Protein AF-A0A6P0YGT6-F1 (afdb_monomer_lite)

Foldseek 3Di:
DDFQFAEFEDEDPVLADPCVLVLCVVLPHQEYAYEQAEPPDPQRGPCVCQALVNQVSQVVSNHAYEYEYEDLLDDPCLVSRLVRVLVSVVSPHLAYEYEYEDNQLPLVSLVSVLVSLVSNQVSGDALGYEYEYAQACVVRVSRPQQSRLVRGQEYEYALQLLQVDVDPVCSVVSNVNRVVRNVVVVRDHYYAYEYEFAQPRPRGDAQVRVQVVLQQGGSHYYHHPAGVPGGGCRSVHRRNDDPPPPPPPQDDPFDAKAKEWEFAQAAFQDFGWIKMWIATPVRHTDAMFIKGFFDHLQRAPVNCQPWFGHAPDQDPDKKWFLDWDADDDPQDGWIKIAIPPQWDDDPDPVTDIYGPAIETACCDPGHTGRHIHGNRPSSVSVVNVVSNSCVVVVNGIHHYGYYYNHPDPFAFAAKEWEWAADQFQDFTWTKIFTAGPVRHTRAIFTKGFFFRRARHPVRCQPFQGHAPDFPVFFDDDFKKWFLDWDADPDPQQGGTWIFIDDAWTAGPVGHTDGGETEGARPCCVPTGHTSHHIHGDDPSSRVVVNVSSVRNVVVVHRIHTYGYHYHYPPDPDDDPPVVVVVVVVVVVPD

pLDDT: mean 84.63, std 15.56, range [27.95, 98.69]

Radius of gyration: 30.56 Å; chains: 1; bounding box: 73×54×84 Å

Secondary structure (DSSP, 8-state):
------EEEES-GGGS-TTHHHHHHHTT--EEEEEEEETTSSSSB-TTT--HHHHHHHHTTT-EEEEEEE----STTHHHHHHHHHHHHTTT-SEEEEE--GGGGSGGGHHHHHHHHHHHGGGS-TT-EEEEEES-GGG-TTS-HHHHHHH-SEEEEEE-HHHH-S-GGGHHHHHHHHHHHHHHTT--S-B--EEE--TTSSSPPPHHHHHHHHHHSTT-EEE-PPPTT---SGGGS--------------------EEEEEEE----SSPP-EEEEEE-TT--EEEEEEEE-S-TT--SSTTTT-TTTSPPP--TT-EEES--EEEEETTEEEEEEEEESSEE--SSTTSPPEE--EEEE-SSSSS-TTSEEES-HHHHHHHHHHHHHHHHTT--EEEEEEEEEPPP-----EEEEEEEE---SSPP-EEEEEE-TTS-EEEEEEEE-S-TT--SGGGTTSTTTSPPPPGGGBSS---EEEEEEEEE-STTS-EEEEEEESSSEEBTTS-EE---EEEE-TTTTTS-S-SSSEEESSHHHHHHHHHHHHHHHHTT-SEEEEEEEEEETT--SSSHHHHHHHHHHHTT--

Sequence (590 aa):
MVQHPNGAWIWVLSKQNSDYLDQLKQVNCQRVYLKVFDGRSRSMFWKDQCTPEIINQFNTQGIEVYGWGYHYGTSEDIKEQIDAVRQAMDCGLNGYVLDLEKEVEDVRTHYDVKVLLQALRPYIEEETLGYTSFGDPRYHPNVPWGLLDDLCDFAMPQMYFEKWTSNPDNYEDRVNGAFKAHEELGLKKPIFPIWGSESDTKNPATATVLQDYLNRYPGSSIWRLPNAGERGEAWNLNYGGQPKVVPVEPFPEQKAAKALFKMDLKYSSGLLYGNIFLFDGEGKQIFDAVATTGRPSYQTSSHIWQRAKGPIPDVEGLTIGTEDAIIETNDIQDWSFPIRPNILENPNPTGLDRGGFRIYNDAGNPGTSGGIGIINANTFNRFRALLLALKQQGIEQIPLEIQYTKPKESLPASAIFKLSRAQTWNLIQGSLSVLDNNGETIFEAIATSGQPGYQSADYHWRRAKGCIPSEDMISNGPIRISTHGYYTSTIGIEGMFFHILPDPFYGKNGGIRSEFGVHLDANFSYSPGSAGCIVLRYENDFDIFIDLMAKAKQAGRKEIPLAIVYSDSGSRGYADEWWEKLFEERRLVI

Structure (mmCIF, N/CA/C/O backbone):
data_AF-A0A6P0YGT6-F1
#
_entry.id   AF-A0A6P0YGT6-F1
#
loop_
_atom_site.group_PDB
_atom_site.id
_atom_site.type_symbol
_atom_site.label_atom_id
_atom_site.label_alt_id
_atom_site.label_comp_id
_atom_site.label_asym_id
_atom_site.label_entity_id
_atom_site.label_seq_id
_atom_site.pdbx_PDB_ins_code
_atom_site.Cartn_x
_atom_site.Cartn_y
_atom_site.Cartn_z
_atom_site.occupancy
_atom_site.B_iso_or_equiv
_atom_site.auth_seq_id
_atom_site.auth_comp_id
_atom_site.auth_asym_id
_atom_site.auth_atom_id
_atom_site.pdbx_PDB_model_num
ATOM 1 N N . MET A 1 1 ? -18.832 -12.910 17.369 1.00 43.41 1 MET A N 1
ATOM 2 C CA . MET A 1 1 ? -17.597 -12.320 16.828 1.00 43.41 1 MET A CA 1
ATOM 3 C C . MET A 1 1 ? -16.979 -11.533 17.955 1.00 43.41 1 MET A C 1
ATOM 5 O O . MET A 1 1 ? -17.639 -10.610 18.433 1.00 43.41 1 MET A O 1
ATOM 9 N N . VAL A 1 2 ? -15.805 -11.952 18.428 1.00 58.09 2 VAL A N 1
ATOM 10 C CA . VAL A 1 2 ? -15.024 -11.164 19.381 1.00 58.09 2 VAL A CA 1
ATOM 11 C C . VAL A 1 2 ? -14.727 -9.800 18.758 1.00 58.09 2 VAL A C 1
ATOM 13 O O . VAL A 1 2 ? -14.457 -9.667 17.565 1.00 58.09 2 VAL A O 1
ATOM 16 N N . GLN A 1 3 ? -14.890 -8.757 19.560 1.00 72.12 3 GLN A N 1
ATOM 17 C CA . GLN A 1 3 ? -14.604 -7.391 19.161 1.00 72.12 3 GLN A CA 1
ATOM 18 C C . GLN A 1 3 ? -13.118 -7.132 19.416 1.00 72.12 3 GLN A C 1
ATOM 20 O O . GLN A 1 3 ? -12.608 -7.451 20.487 1.00 72.12 3 GLN A O 1
ATOM 25 N N . HIS A 1 4 ? -12.421 -6.555 18.441 1.00 83.00 4 HIS A N 1
ATOM 26 C CA . HIS A 1 4 ? -11.024 -6.149 18.588 1.00 83.00 4 HIS A CA 1
ATOM 27 C C . HIS A 1 4 ? -10.987 -4.619 18.660 1.00 83.00 4 HIS A C 1
ATOM 29 O O . HIS A 1 4 ? -10.879 -3.968 17.621 1.00 83.00 4 HIS A O 1
ATOM 35 N N . PRO A 1 5 ? -11.185 -4.011 19.845 1.00 91.62 5 PRO A N 1
ATOM 36 C CA . PRO A 1 5 ? -11.028 -2.574 19.990 1.00 91.62 5 PRO A CA 1
ATOM 37 C C . PRO A 1 5 ? -9.566 -2.170 19.792 1.00 91.62 5 PRO A C 1
ATOM 39 O O . PRO A 1 5 ? -8.643 -2.956 20.026 1.00 91.62 5 PRO A O 1
ATOM 42 N N . ASN A 1 6 ? -9.357 -0.911 19.414 1.00 94.75 6 ASN A N 1
ATOM 43 C CA . ASN A 1 6 ? -8.019 -0.341 19.388 1.00 94.75 6 ASN A CA 1
ATOM 44 C C . ASN A 1 6 ? -7.421 -0.325 20.801 1.00 94.75 6 ASN A C 1
ATOM 46 O O . ASN A 1 6 ? -8.135 -0.100 21.784 1.00 94.75 6 ASN A O 1
ATOM 50 N N . GLY A 1 7 ? -6.107 -0.526 20.900 1.00 96.69 7 GLY A N 1
ATOM 51 C CA . GLY A 1 7 ? -5.450 -0.640 22.200 1.00 96.69 7 GLY A CA 1
ATOM 52 C C . GLY A 1 7 ? -4.096 0.042 22.315 1.00 96.69 7 GLY A C 1
ATOM 53 O O . GLY A 1 7 ? -3.523 0.524 21.340 1.00 96.69 7 GLY A O 1
ATOM 54 N N . ALA A 1 8 ? -3.564 0.068 23.532 1.00 97.62 8 ALA A N 1
ATOM 55 C CA . ALA A 1 8 ? -2.266 0.665 23.832 1.00 97.62 8 ALA A CA 1
ATOM 56 C C . ALA A 1 8 ? -1.381 -0.291 24.634 1.00 97.62 8 ALA A C 1
ATOM 58 O O . ALA A 1 8 ? -1.856 -1.017 25.508 1.00 97.62 8 ALA A O 1
ATOM 59 N N . TRP A 1 9 ? -0.080 -0.284 24.353 1.00 98.19 9 TRP A N 1
ATOM 60 C CA . TRP A 1 9 ? 0.870 -1.169 25.024 1.00 98.19 9 TRP A CA 1
ATOM 61 C C . TRP A 1 9 ? 1.449 -0.528 26.285 1.00 98.19 9 TRP A C 1
ATOM 63 O O . TRP A 1 9 ? 1.772 0.659 26.308 1.00 98.19 9 TRP A O 1
ATOM 73 N N . ILE A 1 10 ? 1.619 -1.327 27.335 1.00 97.38 10 ILE A N 1
ATOM 74 C CA . ILE A 1 10 ? 2.216 -0.939 28.613 1.00 97.38 10 ILE A CA 1
ATOM 75 C C . ILE A 1 10 ? 3.404 -1.858 28.871 1.00 97.38 10 ILE A C 1
ATOM 77 O O . ILE A 1 10 ? 3.243 -3.058 29.091 1.00 97.38 10 ILE A O 1
ATOM 81 N N . TRP A 1 11 ? 4.610 -1.288 28.873 1.00 95.62 11 TRP A N 1
ATOM 82 C CA . TRP A 1 11 ? 5.819 -2.035 29.221 1.00 95.62 11 TRP A CA 1
ATOM 83 C C . TRP A 1 11 ? 5.968 -2.156 30.741 1.00 95.62 11 TRP A C 1
ATOM 85 O O . TRP A 1 11 ? 6.064 -3.262 31.270 1.00 95.62 11 TRP A O 1
ATOM 95 N N . VAL A 1 12 ? 5.963 -1.031 31.460 1.00 95.19 12 VAL A N 1
ATOM 96 C CA . VAL A 1 12 ? 6.120 -1.010 32.920 1.00 95.19 12 VAL A CA 1
ATOM 97 C C . VAL A 1 12 ? 5.007 -0.172 33.540 1.00 95.19 12 VAL A C 1
ATOM 99 O O . VAL A 1 12 ? 5.012 1.055 33.435 1.00 95.19 12 VAL A O 1
ATOM 102 N N . LEU A 1 13 ? 4.052 -0.826 34.199 1.00 96.06 13 LEU A N 1
ATOM 103 C CA . LEU A 1 13 ? 2.868 -0.184 34.773 1.00 96.06 13 LEU A CA 1
ATOM 104 C C . LEU A 1 13 ? 3.237 0.824 35.868 1.00 96.06 13 LEU A C 1
ATOM 106 O O . LEU A 1 13 ? 2.709 1.929 35.900 1.00 96.06 13 LEU A O 1
ATOM 110 N N . SER A 1 14 ? 4.216 0.494 36.716 1.00 95.25 14 SER A N 1
ATOM 111 C CA . SER A 1 14 ? 4.681 1.371 37.804 1.00 95.25 14 SER A CA 1
ATOM 112 C C . SER A 1 14 ? 5.390 2.648 37.334 1.00 95.25 14 SER A C 1
ATOM 114 O O . SER A 1 14 ? 5.714 3.508 38.152 1.00 95.25 14 SER A O 1
ATOM 116 N N . LYS A 1 15 ? 5.653 2.782 36.028 1.00 95.12 15 LYS A N 1
ATOM 117 C CA . LYS A 1 15 ? 6.201 3.997 35.410 1.00 95.12 15 LYS A CA 1
ATOM 118 C C . LYS A 1 15 ? 5.122 4.941 34.878 1.00 95.12 15 LYS A C 1
ATOM 120 O O . LYS A 1 15 ? 5.464 6.029 34.417 1.00 95.12 15 LYS A O 1
ATOM 125 N N . GLN A 1 16 ? 3.855 4.539 34.926 1.00 94.44 16 GLN A N 1
ATOM 126 C CA . GLN A 1 16 ? 2.726 5.391 34.572 1.00 94.44 16 GLN A CA 1
ATOM 127 C C . GLN A 1 16 ? 2.373 6.331 35.733 1.00 94.44 16 GLN A C 1
ATOM 129 O O . GLN A 1 16 ? 2.686 6.053 36.893 1.00 94.44 16 GLN A O 1
ATOM 134 N N . ASN A 1 17 ? 1.722 7.454 35.424 1.00 90.31 17 ASN A N 1
ATOM 135 C CA . ASN A 1 17 ? 1.170 8.334 36.456 1.00 90.31 17 ASN A CA 1
ATOM 136 C C . ASN A 1 17 ? 0.071 7.601 37.234 1.00 90.31 17 ASN A C 1
ATOM 138 O O . ASN A 1 17 ? -0.601 6.741 36.678 1.00 90.31 17 ASN A O 1
ATOM 142 N N . SER A 1 18 ? -0.146 7.939 38.507 1.00 90.56 18 SER A N 1
ATOM 143 C CA . SER A 1 18 ? -1.109 7.229 39.368 1.00 90.56 18 SER A CA 1
ATOM 144 C C . SER A 1 18 ? -2.562 7.265 38.871 1.00 90.56 18 SER A C 1
ATOM 146 O O . SER A 1 18 ? -3.367 6.449 39.304 1.00 90.56 18 SER A O 1
ATOM 148 N N . ASP A 1 19 ? -2.895 8.202 37.986 1.00 92.00 19 ASP A N 1
ATOM 149 C CA . ASP A 1 19 ? -4.205 8.402 37.360 1.00 92.00 19 ASP A CA 1
ATOM 150 C C . ASP A 1 19 ? -4.339 7.710 35.985 1.00 92.00 19 ASP A C 1
ATOM 152 O O . ASP A 1 19 ? -5.270 8.000 35.238 1.00 92.00 19 ASP A O 1
ATOM 156 N N . TYR A 1 20 ? -3.443 6.775 35.633 1.00 94.38 20 TYR A N 1
ATOM 157 C CA . TYR A 1 20 ? -3.429 6.111 34.319 1.00 94.38 20 TYR A CA 1
ATOM 158 C C . TYR A 1 20 ? -4.773 5.474 33.917 1.00 94.38 20 TYR A C 1
ATOM 160 O O . TYR A 1 20 ? -5.123 5.499 32.740 1.00 94.38 20 TYR A O 1
ATOM 168 N N . LEU A 1 21 ? -5.547 4.924 34.864 1.00 95.56 21 LEU A N 1
ATOM 169 C CA . LEU A 1 21 ? -6.874 4.354 34.580 1.00 95.56 21 LEU A CA 1
ATOM 170 C C . LEU A 1 21 ? -7.869 5.427 34.123 1.00 95.56 21 LEU A C 1
ATOM 172 O O . LEU A 1 21 ? -8.610 5.216 33.161 1.00 95.56 21 LEU A O 1
ATOM 176 N N . ASP A 1 22 ? -7.857 6.588 34.780 1.00 93.38 22 ASP A N 1
ATOM 177 C CA . ASP A 1 22 ? -8.708 7.718 34.411 1.00 93.38 22 ASP A CA 1
ATOM 178 C C . ASP A 1 22 ? -8.282 8.285 33.053 1.00 93.38 22 ASP A C 1
ATOM 180 O O . ASP A 1 22 ? -9.134 8.585 32.215 1.00 93.38 22 ASP A O 1
ATOM 184 N N . GLN A 1 23 ? -6.974 8.363 32.792 1.00 94.69 23 GLN A N 1
ATOM 185 C CA . GLN A 1 23 ? -6.446 8.793 31.496 1.00 94.69 23 GLN A CA 1
ATOM 186 C C . GLN A 1 23 ? -6.847 7.832 30.373 1.00 94.69 23 GLN A C 1
ATOM 188 O O . GLN A 1 23 ? -7.320 8.282 29.332 1.00 94.69 23 GLN A O 1
ATOM 193 N N . LEU A 1 24 ? -6.748 6.514 30.587 1.00 96.12 24 LEU A N 1
ATOM 194 C CA . LEU A 1 24 ? -7.173 5.503 29.610 1.00 96.12 24 LEU A CA 1
ATOM 195 C C . LEU A 1 24 ? -8.658 5.631 29.262 1.00 96.12 24 LEU A C 1
ATOM 197 O O . LEU A 1 24 ? -9.031 5.533 28.092 1.00 96.12 24 LEU A O 1
ATOM 201 N N . LYS A 1 25 ? -9.501 5.922 30.257 1.00 93.62 25 LYS A N 1
ATOM 202 C CA . LYS A 1 25 ? -10.914 6.232 30.030 1.00 93.62 25 LYS A CA 1
ATOM 203 C C . LYS A 1 25 ? -11.119 7.512 29.229 1.00 93.62 25 LYS A C 1
ATOM 205 O O . LYS A 1 25 ? -11.951 7.520 28.327 1.00 93.62 25 LYS A O 1
ATOM 210 N N . GLN A 1 26 ? -10.376 8.577 29.529 1.00 91.94 26 GLN A N 1
ATOM 211 C CA . GLN A 1 26 ? -10.475 9.850 28.802 1.00 91.94 26 GLN A CA 1
ATOM 212 C C . GLN A 1 26 ? -10.139 9.694 27.315 1.00 91.94 26 GLN A C 1
ATOM 214 O O . GLN A 1 26 ? -10.794 10.306 26.472 1.00 91.94 26 GLN A O 1
ATOM 219 N N . VAL A 1 27 ? -9.179 8.826 26.987 1.00 93.25 27 VAL A N 1
ATOM 220 C CA . VAL A 1 27 ? -8.822 8.495 25.599 1.00 93.25 27 VAL A CA 1
ATOM 221 C C . VAL A 1 27 ? -9.678 7.370 25.000 1.00 93.25 27 VAL A C 1
ATOM 223 O O . VAL A 1 27 ? -9.417 6.927 23.885 1.00 93.25 27 VAL A O 1
ATOM 226 N N . ASN A 1 28 ? -10.718 6.906 25.703 1.00 93.69 28 ASN A N 1
ATOM 227 C CA . ASN A 1 28 ? -11.609 5.809 25.302 1.00 93.69 28 ASN A CA 1
ATOM 228 C C . ASN A 1 28 ? -10.876 4.501 24.945 1.00 93.69 28 ASN A C 1
ATOM 230 O O . ASN A 1 28 ? -11.292 3.777 24.040 1.00 93.69 28 ASN A O 1
ATOM 234 N N . CYS A 1 29 ? -9.771 4.199 25.627 1.00 95.12 29 CYS A N 1
ATOM 235 C CA . CYS A 1 29 ? -9.048 2.946 25.442 1.00 95.12 29 CYS A CA 1
ATOM 236 C C . CYS A 1 29 ? -9.830 1.792 26.069 1.00 95.12 29 CYS A C 1
ATOM 238 O O . CYS A 1 29 ? -10.130 1.824 27.258 1.00 95.12 29 CYS A O 1
ATOM 240 N N . GLN A 1 30 ? -10.168 0.786 25.259 1.00 93.94 30 GLN A N 1
ATOM 241 C CA . GLN A 1 30 ? -10.924 -0.398 25.686 1.00 93.94 30 GLN A CA 1
ATOM 242 C C . GLN A 1 30 ? -10.041 -1.643 25.811 1.00 93.94 30 GLN A C 1
ATOM 244 O O . GLN A 1 30 ? -10.511 -2.659 26.309 1.00 93.94 30 GLN A O 1
ATOM 249 N N . ARG A 1 31 ? -8.771 -1.578 25.385 1.00 97.12 31 ARG A N 1
ATOM 250 C CA . ARG A 1 31 ? -7.816 -2.679 25.525 1.00 97.12 31 ARG A CA 1
ATOM 251 C C . ARG A 1 31 ? -6.405 -2.175 25.783 1.00 97.12 31 ARG A C 1
ATOM 253 O O . ARG A 1 31 ? -5.894 -1.320 25.065 1.00 97.12 31 ARG A O 1
ATOM 260 N N . VAL A 1 32 ? -5.741 -2.763 26.767 1.00 98.44 32 VAL A N 1
ATOM 261 C CA . VAL A 1 32 ? -4.307 -2.581 26.991 1.00 98.44 32 VAL A CA 1
ATOM 262 C C . VAL A 1 32 ? -3.559 -3.889 26.783 1.00 98.44 32 VAL A C 1
ATOM 264 O O . VAL A 1 32 ? -4.057 -4.967 27.104 1.00 98.44 32 VAL A O 1
ATOM 267 N N . TYR A 1 33 ? -2.338 -3.774 26.271 1.00 98.69 33 TYR A N 1
ATOM 268 C CA . TYR A 1 33 ? -1.393 -4.878 26.162 1.00 98.69 33 TYR A CA 1
ATOM 269 C C . TYR A 1 33 ? -0.333 -4.697 27.248 1.00 98.69 33 TYR A C 1
ATOM 271 O O . TYR A 1 33 ? 0.599 -3.904 27.102 1.00 98.69 33 TYR A O 1
ATOM 279 N N . LEU A 1 34 ? -0.488 -5.392 28.371 1.00 98.69 34 LEU A N 1
ATOM 280 C CA . LEU A 1 34 ? 0.376 -5.263 29.542 1.00 98.69 34 LEU A CA 1
ATOM 281 C C . LEU A 1 34 ? 1.513 -6.284 29.497 1.00 98.69 34 LEU A C 1
ATOM 283 O O . LEU A 1 34 ? 1.260 -7.476 29.330 1.00 98.69 34 LEU A O 1
ATOM 287 N N . LYS A 1 35 ? 2.765 -5.850 29.686 1.00 98.31 35 LYS A N 1
ATOM 288 C CA . LYS A 1 35 ? 3.881 -6.800 29.754 1.00 98.31 35 LYS A CA 1
ATOM 289 C C . LYS A 1 35 ? 3.701 -7.642 31.010 1.00 98.31 35 LYS A C 1
ATOM 291 O O . LYS A 1 35 ? 3.608 -7.107 32.106 1.00 98.31 35 LYS A O 1
ATOM 296 N N . VAL A 1 36 ? 3.657 -8.955 30.888 1.00 98.19 36 VAL A N 1
ATOM 297 C CA . VAL A 1 36 ? 3.516 -9.860 32.045 1.00 98.19 36 VAL A CA 1
ATOM 298 C C . VAL A 1 36 ? 4.621 -10.901 32.088 1.00 98.19 36 VAL A C 1
ATOM 300 O O . VAL A 1 36 ? 4.761 -11.610 33.084 1.00 98.19 36 VAL A O 1
ATOM 303 N N . PHE A 1 37 ? 5.402 -10.987 31.012 1.00 97.12 37 PHE A N 1
ATOM 304 C CA . PHE A 1 37 ? 6.387 -12.028 30.815 1.00 97.12 37 PHE A CA 1
ATOM 305 C C . PHE A 1 37 ? 7.652 -11.509 30.119 1.00 97.12 37 PHE A C 1
ATOM 307 O O . PHE A 1 37 ? 7.595 -10.646 29.239 1.00 97.12 37 PHE A O 1
ATOM 314 N N . ASP A 1 38 ? 8.801 -12.067 30.495 1.00 96.19 38 ASP A N 1
ATOM 315 C CA . ASP A 1 38 ? 10.051 -11.935 29.746 1.00 96.19 38 ASP A CA 1
ATOM 316 C C . ASP A 1 38 ? 10.919 -13.186 29.941 1.00 96.19 38 ASP A C 1
ATOM 318 O O . ASP A 1 38 ? 11.348 -13.475 31.063 1.00 96.19 38 ASP A O 1
ATOM 322 N N . GLY A 1 39 ? 11.192 -13.918 28.856 1.00 92.44 39 GLY A N 1
ATOM 323 C CA . GLY A 1 39 ? 11.852 -15.227 28.910 1.00 92.44 39 GLY A CA 1
ATOM 324 C C . GLY A 1 39 ? 13.283 -15.215 29.459 1.00 92.44 39 GLY A C 1
ATOM 325 O O . GLY A 1 39 ? 13.788 -16.252 29.863 1.00 92.44 39 GLY A O 1
ATOM 326 N N . ARG A 1 40 ? 13.948 -14.054 29.548 1.00 89.00 40 ARG A N 1
ATOM 327 C CA . ARG A 1 40 ? 15.296 -13.944 30.144 1.00 89.00 40 ARG A CA 1
ATOM 328 C C . ARG A 1 40 ? 15.302 -13.350 31.548 1.00 89.00 40 ARG A C 1
ATOM 330 O O . ARG A 1 40 ? 16.365 -13.203 32.155 1.00 89.00 40 ARG A O 1
ATOM 337 N N . SER A 1 41 ? 14.140 -13.002 32.092 1.00 88.00 41 SER A N 1
ATOM 338 C CA . SER A 1 41 ? 14.053 -12.507 33.464 1.00 88.00 41 SER A CA 1
ATOM 339 C C . SER A 1 41 ? 14.224 -13.636 34.478 1.00 88.00 41 SER A C 1
ATOM 341 O O . SER A 1 41 ? 13.720 -14.739 34.296 1.00 88.00 41 SER A O 1
ATOM 343 N N . ARG A 1 42 ? 14.886 -13.341 35.611 1.00 83.44 42 ARG A N 1
ATOM 344 C CA . ARG A 1 42 ? 15.078 -14.306 36.715 1.00 83.44 42 ARG A CA 1
ATOM 345 C C . ARG A 1 42 ? 13.754 -14.915 37.193 1.00 83.44 42 ARG A C 1
ATOM 347 O O . ARG A 1 42 ? 13.712 -16.084 37.552 1.00 83.44 42 ARG A O 1
ATOM 354 N N . SER A 1 43 ? 12.710 -14.092 37.243 1.00 90.19 43 SER A N 1
ATOM 355 C CA . SER A 1 43 ? 11.319 -14.533 37.298 1.00 90.19 43 SER A CA 1
ATOM 356 C C . SER A 1 43 ? 10.697 -14.143 35.970 1.00 90.19 43 SER A C 1
ATOM 358 O O . SER A 1 43 ? 10.559 -12.949 35.704 1.00 90.19 43 SER A O 1
ATOM 360 N N . MET A 1 44 ? 10.359 -15.127 35.141 1.00 94.50 44 MET A N 1
ATOM 361 C CA . MET A 1 44 ? 9.762 -14.860 33.835 1.00 94.50 44 MET A CA 1
ATOM 362 C C . MET A 1 44 ? 8.399 -14.192 33.969 1.00 94.50 44 MET A C 1
ATOM 364 O O . MET A 1 44 ? 8.118 -13.265 33.227 1.00 94.50 44 MET A O 1
ATOM 368 N N . PHE A 1 45 ? 7.589 -14.607 34.948 1.00 97.31 45 PHE A N 1
ATOM 369 C CA . PHE A 1 45 ? 6.331 -13.948 35.288 1.00 97.31 45 PHE A CA 1
ATOM 370 C C . PHE A 1 45 ? 6.576 -12.671 36.105 1.00 97.31 45 PHE A C 1
ATOM 372 O O . PHE A 1 45 ? 7.227 -12.699 37.159 1.00 97.31 45 PHE A O 1
ATOM 379 N N . TRP A 1 46 ? 6.031 -11.551 35.634 1.00 96.19 46 TRP A N 1
ATOM 380 C CA . TRP A 1 46 ? 6.154 -10.226 36.242 1.00 96.19 46 TRP A CA 1
ATOM 381 C C . TRP A 1 46 ? 4.986 -9.948 37.196 1.00 96.19 46 TRP A C 1
ATOM 383 O O . TRP A 1 46 ? 4.135 -9.086 36.963 1.00 96.19 46 TRP A O 1
ATOM 393 N N . LYS A 1 47 ? 4.983 -10.674 38.316 1.00 95.19 47 LYS A N 1
ATOM 394 C CA . LYS A 1 47 ? 3.960 -10.591 39.374 1.00 95.19 47 LYS A CA 1
ATOM 395 C C . LYS A 1 47 ? 3.733 -9.191 39.961 1.00 95.19 47 LYS A C 1
ATOM 397 O O . LYS A 1 47 ? 2.698 -8.948 40.562 1.00 95.19 47 LYS A O 1
ATOM 402 N N . ASP A 1 48 ? 4.694 -8.279 39.817 1.00 93.00 48 ASP A N 1
ATOM 403 C CA . ASP A 1 48 ? 4.595 -6.931 40.387 1.00 93.00 48 ASP A CA 1
ATOM 404 C C . ASP A 1 48 ? 3.637 -6.026 39.591 1.00 93.00 48 ASP A C 1
ATOM 406 O O . ASP A 1 48 ? 3.180 -5.014 40.119 1.00 93.00 48 ASP A O 1
ATOM 410 N N . GLN A 1 49 ? 3.325 -6.373 38.334 1.00 94.94 49 GLN A N 1
ATOM 411 C CA . GLN A 1 49 ? 2.345 -5.643 37.519 1.00 94.94 49 GLN A CA 1
ATOM 412 C C . GLN A 1 49 ? 1.176 -6.493 37.018 1.00 94.94 49 GLN A C 1
ATOM 414 O O . GLN A 1 49 ? 0.211 -5.934 36.513 1.00 94.94 49 GLN A O 1
ATOM 419 N N . CYS A 1 50 ? 1.216 -7.815 37.197 1.00 97.81 50 CYS A N 1
ATOM 420 C CA . CYS A 1 50 ? 0.112 -8.716 36.878 1.00 97.81 50 CYS A CA 1
ATOM 421 C C . CYS A 1 50 ? -0.365 -9.421 38.155 1.00 97.81 50 CYS A C 1
ATOM 423 O O . CYS A 1 50 ? 0.256 -10.380 38.609 1.00 97.81 50 CYS A O 1
ATOM 425 N N . THR A 1 51 ? -1.451 -8.917 38.746 1.00 98.25 51 THR A N 1
ATOM 426 C CA . THR A 1 51 ? -2.167 -9.561 39.860 1.00 98.25 51 THR A CA 1
ATOM 427 C C . THR A 1 51 ? -3.672 -9.533 39.591 1.00 98.25 51 THR A C 1
ATOM 429 O O . THR A 1 51 ? -4.124 -8.636 38.870 1.00 98.25 51 THR A O 1
ATOM 432 N N . PRO A 1 52 ? -4.472 -10.438 40.188 1.00 98.31 52 PRO A N 1
ATOM 433 C CA . PRO A 1 52 ? -5.929 -10.407 40.050 1.00 98.31 52 PRO A CA 1
ATOM 434 C C . PRO A 1 52 ? -6.542 -9.041 40.371 1.00 98.31 52 PRO A C 1
ATOM 436 O O . PRO A 1 52 ? -7.462 -8.592 39.693 1.00 98.31 52 PRO A O 1
ATOM 439 N N . GLU A 1 53 ? -6.012 -8.340 41.374 1.00 97.94 53 GLU A N 1
ATOM 440 C CA . GLU A 1 53 ? -6.487 -7.016 41.773 1.00 97.94 53 GLU A CA 1
ATOM 441 C C . GLU A 1 53 ? -6.220 -5.967 40.694 1.00 97.94 53 GLU A C 1
ATOM 443 O O . GLU A 1 53 ? -7.119 -5.189 40.383 1.00 97.94 53 GLU A O 1
ATOM 448 N N . ILE A 1 54 ? -5.018 -5.954 40.105 1.00 97.88 54 ILE A N 1
ATOM 449 C CA . ILE A 1 54 ? -4.660 -5.016 39.031 1.00 97.88 54 ILE A CA 1
ATOM 450 C C . ILE A 1 54 ? -5.514 -5.288 37.793 1.00 97.88 54 ILE A C 1
ATOM 452 O O . ILE A 1 54 ? -6.114 -4.367 37.245 1.00 97.88 54 ILE A O 1
ATOM 456 N N . ILE A 1 55 ? -5.623 -6.547 37.367 1.00 98.25 55 ILE A N 1
ATOM 457 C CA . ILE A 1 55 ? -6.416 -6.898 36.183 1.00 98.25 55 ILE A CA 1
ATOM 458 C C . ILE A 1 55 ? -7.897 -6.557 36.401 1.00 98.25 55 ILE A C 1
ATOM 460 O O . ILE A 1 55 ? -8.539 -5.958 35.537 1.00 98.25 55 ILE A O 1
ATOM 464 N N . ASN A 1 56 ? -8.428 -6.820 37.597 1.00 97.19 56 ASN A N 1
ATOM 465 C CA . ASN A 1 56 ? -9.788 -6.430 37.953 1.00 97.19 56 ASN A CA 1
ATOM 466 C C . ASN A 1 56 ? -9.987 -4.899 37.976 1.00 97.19 56 ASN A C 1
ATOM 468 O O . ASN A 1 56 ? -11.066 -4.416 37.626 1.00 97.19 56 ASN A O 1
ATOM 472 N N . GLN A 1 57 ? -8.967 -4.109 38.333 1.00 97.38 57 GLN A N 1
ATOM 473 C CA . GLN A 1 57 ? -9.037 -2.647 38.225 1.00 97.38 57 GLN A CA 1
ATOM 474 C C . GLN A 1 57 ? -9.221 -2.186 36.776 1.00 97.38 57 GLN A C 1
ATOM 476 O O . GLN A 1 57 ? -10.010 -1.279 36.560 1.00 97.38 57 GLN A O 1
ATOM 481 N N . PHE A 1 58 ? -8.582 -2.809 35.783 1.00 97.88 58 PHE A N 1
ATOM 482 C CA . PHE A 1 58 ? -8.846 -2.500 34.369 1.00 97.88 58 PHE A CA 1
ATOM 483 C C . PHE A 1 58 ? -10.238 -2.977 33.930 1.00 97.88 58 PHE A C 1
ATOM 485 O O . PHE A 1 58 ? -11.025 -2.196 33.389 1.00 97.88 58 PHE A O 1
ATOM 492 N N . ASN A 1 59 ? -10.589 -4.228 34.244 1.00 95.31 59 ASN A N 1
ATOM 493 C CA . ASN A 1 59 ? -11.851 -4.833 33.810 1.00 95.31 59 ASN A CA 1
ATOM 494 C C . ASN A 1 59 ? -13.082 -4.080 34.343 1.00 95.31 59 ASN A C 1
ATOM 496 O O . ASN A 1 59 ? -14.038 -3.842 33.607 1.00 95.31 59 ASN A O 1
ATOM 500 N N . THR A 1 60 ? -13.054 -3.626 35.601 1.00 94.56 60 THR A N 1
ATOM 501 C CA . THR A 1 60 ? -14.144 -2.817 36.190 1.00 94.56 60 THR A CA 1
ATOM 502 C C . THR A 1 60 ? -14.310 -1.444 35.530 1.00 94.56 60 THR A C 1
ATOM 504 O O . THR A 1 60 ? -15.366 -0.822 35.647 1.00 94.56 60 THR A O 1
ATOM 507 N N . GLN A 1 61 ? -13.292 -0.976 34.807 1.00 91.88 61 GLN A N 1
ATOM 508 C CA . GLN A 1 61 ? -13.313 0.253 34.015 1.00 91.88 61 GLN A CA 1
ATOM 509 C C . GLN A 1 61 ? -13.752 0.000 32.561 1.00 91.88 61 GLN A C 1
ATOM 511 O O . GLN A 1 61 ? -13.878 0.963 31.807 1.00 91.88 61 GLN A O 1
ATOM 516 N N . GLY A 1 62 ? -14.034 -1.255 32.190 1.00 93.12 62 GLY A N 1
ATOM 517 C CA . GLY A 1 62 ? -14.395 -1.659 30.831 1.00 93.12 62 GLY A CA 1
ATOM 518 C C . GLY A 1 62 ? -13.193 -1.771 29.889 1.00 93.12 62 GLY A C 1
ATOM 519 O O . GLY A 1 62 ? -13.362 -1.594 28.685 1.00 93.12 62 GLY A O 1
ATOM 520 N N . ILE A 1 63 ? -11.994 -1.999 30.435 1.00 96.56 63 ILE A N 1
ATOM 521 C CA . ILE A 1 63 ? -10.742 -2.104 29.683 1.00 96.56 63 ILE A CA 1
ATOM 522 C C . ILE A 1 63 ? -10.251 -3.546 29.758 1.00 96.56 63 ILE A C 1
ATOM 524 O O . ILE A 1 63 ? -9.938 -4.033 30.841 1.00 96.56 63 ILE A O 1
ATOM 528 N N . GLU A 1 64 ? -10.159 -4.211 28.613 1.00 97.19 64 GLU A N 1
ATOM 529 C CA . GLU A 1 64 ? -9.580 -5.545 28.493 1.00 97.19 64 GLU A CA 1
ATOM 530 C C . GLU A 1 64 ? -8.060 -5.495 28.680 1.00 97.19 64 GLU A C 1
ATOM 532 O O . GLU A 1 64 ? -7.385 -4.587 28.189 1.00 97.19 64 GLU A O 1
ATOM 537 N N . VAL A 1 65 ? -7.501 -6.506 29.339 1.00 98.25 65 VAL A N 1
ATOM 538 C CA . VAL A 1 65 ? -6.057 -6.661 29.509 1.00 98.25 65 VAL A CA 1
ATOM 539 C C . VAL A 1 65 ? -5.586 -7.905 28.782 1.00 98.25 65 VAL A C 1
ATOM 541 O O . VAL A 1 65 ? -5.853 -9.031 29.200 1.00 98.25 65 VAL A O 1
ATOM 544 N N . TYR A 1 66 ? -4.834 -7.693 27.710 1.00 98.50 66 TYR A N 1
ATOM 545 C CA . TYR A 1 66 ? -4.069 -8.746 27.062 1.00 98.50 66 TYR A CA 1
ATOM 546 C C . TYR A 1 66 ? -2.670 -8.748 27.670 1.00 98.50 66 TYR A C 1
ATOM 548 O O . TYR A 1 66 ? -2.001 -7.714 27.724 1.00 98.50 66 TYR A O 1
ATOM 556 N N . GLY A 1 67 ? -2.224 -9.901 28.158 1.00 98.50 67 GLY A N 1
ATOM 557 C CA . GLY A 1 67 ? -0.833 -10.060 28.562 1.00 98.50 67 GLY A CA 1
ATOM 558 C C . GLY A 1 67 ? 0.059 -10.141 27.332 1.00 98.50 67 GLY A C 1
ATOM 559 O O . GLY A 1 67 ? -0.336 -10.705 26.317 1.00 98.50 67 GLY A O 1
ATOM 560 N N . TRP A 1 68 ? 1.277 -9.625 27.411 1.00 98.62 68 TRP A N 1
ATOM 561 C CA . TRP A 1 68 ? 2.295 -9.918 26.407 1.00 98.62 68 TRP A CA 1
ATOM 562 C C . TRP A 1 68 ? 3.644 -10.218 27.041 1.00 98.62 68 TRP A C 1
ATOM 564 O O . TRP A 1 68 ? 3.908 -9.864 28.199 1.00 98.62 68 TRP A O 1
ATOM 574 N N . GLY A 1 69 ? 4.518 -10.861 26.277 1.00 97.44 69 GLY A N 1
ATOM 575 C CA . GLY A 1 69 ? 5.896 -11.026 26.697 1.00 97.44 69 GLY A CA 1
ATOM 576 C C . GLY A 1 69 ? 6.838 -11.506 25.610 1.00 97.44 69 GLY A C 1
ATOM 577 O O . GLY A 1 69 ? 6.418 -12.083 24.612 1.00 97.44 69 GLY A O 1
ATOM 578 N N . TYR A 1 70 ? 8.123 -11.240 25.839 1.00 97.56 70 TYR A N 1
ATOM 579 C CA . TYR A 1 70 ? 9.202 -11.532 24.899 1.00 97.56 70 TYR A CA 1
ATOM 580 C C . TYR A 1 70 ? 9.651 -12.985 25.021 1.00 97.56 70 TYR A C 1
ATOM 582 O O . TYR A 1 70 ? 10.164 -13.390 26.073 1.00 97.56 70 TYR A O 1
ATOM 590 N N . HIS A 1 71 ? 9.488 -13.751 23.946 1.00 97.00 71 HIS A N 1
ATOM 591 C CA . HIS A 1 71 ? 9.861 -15.158 23.860 1.00 97.00 71 HIS A CA 1
ATOM 592 C C . HIS A 1 71 ? 11.073 -15.338 22.942 1.00 97.00 71 HIS A C 1
ATOM 594 O O . HIS A 1 71 ? 11.062 -14.965 21.775 1.00 97.00 71 HIS A O 1
ATOM 600 N N . TYR A 1 72 ? 12.117 -15.981 23.462 1.00 93.88 72 TYR A N 1
ATOM 601 C CA . TYR A 1 72 ? 13.401 -16.134 22.766 1.00 93.88 72 TYR A CA 1
ATOM 602 C C . TYR A 1 72 ? 13.474 -17.381 21.866 1.00 93.88 72 TYR A C 1
ATOM 604 O O . TYR A 1 72 ? 14.524 -17.660 21.295 1.00 93.88 72 TYR A O 1
ATOM 612 N N . GLY A 1 73 ? 12.389 -18.159 21.759 1.00 86.56 73 GLY A N 1
ATOM 613 C CA . GLY A 1 73 ? 12.332 -19.361 20.917 1.00 86.56 73 GLY A CA 1
ATOM 614 C C . GLY A 1 73 ? 13.248 -20.509 21.366 1.00 86.56 73 GLY A C 1
ATOM 615 O O . GLY A 1 73 ? 13.629 -21.337 20.547 1.00 86.56 73 GLY A O 1
ATOM 616 N N . THR A 1 74 ? 13.645 -20.559 22.639 1.00 83.19 74 THR A N 1
ATOM 617 C CA . THR A 1 74 ? 14.588 -21.557 23.168 1.00 83.19 74 THR A CA 1
ATOM 618 C C . THR A 1 74 ? 13.897 -22.748 23.829 1.00 83.19 74 THR A C 1
ATOM 620 O O . THR A 1 74 ? 12.863 -22.594 24.472 1.00 83.19 74 THR A O 1
ATOM 623 N N . SER A 1 75 ? 14.506 -23.936 23.723 1.00 76.50 75 SER A N 1
ATOM 624 C CA . SER A 1 75 ? 14.003 -25.180 24.326 1.00 76.50 75 SER A CA 1
ATOM 625 C C . SER A 1 75 ? 14.267 -25.330 25.828 1.00 76.50 75 SER A C 1
ATOM 627 O O . SER A 1 75 ? 13.589 -26.116 26.486 1.00 76.50 75 SER A O 1
ATOM 629 N N . GLU A 1 76 ? 15.302 -24.668 26.359 1.00 77.19 76 GLU A N 1
ATOM 630 C CA . GLU A 1 76 ? 15.854 -24.953 27.698 1.00 77.19 76 GLU A CA 1
ATOM 631 C C . GLU A 1 76 ? 14.888 -24.641 28.850 1.00 77.19 76 GLU A C 1
ATOM 633 O O . GLU A 1 76 ? 15.063 -25.159 29.950 1.00 77.19 76 GLU A O 1
ATOM 638 N N . ASP A 1 77 ? 13.865 -23.834 28.585 1.00 85.00 77 ASP A N 1
ATOM 639 C CA . ASP A 1 77 ? 12.979 -23.242 29.579 1.00 85.00 77 ASP A CA 1
ATOM 640 C C . ASP A 1 77 ? 11.490 -23.294 29.194 1.00 85.00 77 ASP A C 1
ATOM 642 O O . ASP A 1 77 ? 10.661 -22.651 29.834 1.00 85.00 77 ASP A O 1
ATOM 646 N N . ILE A 1 78 ? 11.107 -24.066 28.165 1.00 89.50 78 ILE A N 1
ATOM 647 C CA . ILE A 1 78 ? 9.719 -24.113 27.657 1.00 89.50 78 ILE A CA 1
ATOM 648 C C . ILE A 1 78 ? 8.702 -24.353 28.782 1.00 89.50 78 ILE A C 1
ATOM 650 O O . ILE A 1 78 ? 7.635 -23.741 28.790 1.00 89.50 78 ILE A O 1
ATOM 654 N N . LYS A 1 79 ? 9.011 -25.232 29.743 1.00 90.50 79 LYS A N 1
ATOM 655 C CA . LYS A 1 79 ? 8.096 -25.542 30.847 1.00 90.50 79 LYS A CA 1
ATOM 656 C C . LYS A 1 79 ? 7.900 -24.334 31.763 1.00 90.50 79 LYS A C 1
ATOM 658 O O . LYS A 1 79 ? 6.766 -24.006 32.097 1.00 90.50 79 LYS A O 1
ATOM 663 N N . GLU A 1 80 ? 8.984 -23.670 32.140 1.00 93.25 80 GLU A N 1
ATOM 664 C CA . GLU A 1 80 ? 8.979 -22.456 32.947 1.00 93.25 80 GLU A CA 1
ATOM 665 C C . GLU A 1 80 ? 8.241 -21.321 32.230 1.00 93.25 80 GLU A C 1
ATOM 667 O O . GLU A 1 80 ? 7.479 -20.591 32.867 1.00 93.25 80 GLU A O 1
ATOM 672 N N . GLN A 1 81 ? 8.397 -21.215 30.906 1.00 95.06 81 GLN A N 1
ATOM 673 C CA . GLN A 1 81 ? 7.649 -20.259 30.092 1.00 95.06 81 GLN A CA 1
ATOM 674 C C . GLN A 1 81 ? 6.142 -20.547 30.132 1.00 95.06 81 GLN A C 1
ATOM 676 O O . GLN A 1 81 ? 5.353 -19.642 30.402 1.00 95.06 81 GLN A O 1
ATOM 681 N N . ILE A 1 82 ? 5.735 -21.807 29.936 1.00 94.31 82 ILE A N 1
ATOM 682 C CA . ILE A 1 82 ? 4.327 -22.226 30.029 1.00 94.31 82 ILE A CA 1
ATOM 683 C C . ILE A 1 82 ? 3.766 -21.920 31.422 1.00 94.31 82 ILE A C 1
ATOM 685 O O . ILE A 1 82 ? 2.698 -21.321 31.532 1.00 94.31 82 ILE A O 1
ATOM 689 N N . ASP A 1 83 ? 4.480 -22.289 32.488 1.00 95.44 83 ASP A N 1
ATOM 690 C CA . ASP A 1 83 ? 4.047 -22.054 33.869 1.00 95.44 83 ASP A CA 1
ATOM 691 C C . ASP A 1 83 ? 3.934 -20.551 34.183 1.00 95.44 83 ASP A C 1
ATOM 693 O O . ASP A 1 83 ? 3.038 -20.136 34.920 1.00 95.44 83 ASP A O 1
ATOM 697 N N . ALA A 1 84 ? 4.808 -19.712 33.622 1.00 96.56 84 ALA A N 1
ATOM 698 C CA . ALA A 1 84 ? 4.757 -18.261 33.785 1.00 96.56 84 ALA A CA 1
ATOM 699 C C . ALA A 1 84 ? 3.570 -17.624 33.044 1.00 96.56 84 ALA A C 1
ATOM 701 O O . ALA A 1 84 ? 2.873 -16.788 33.620 1.00 96.56 84 ALA A O 1
ATOM 702 N N . VAL A 1 85 ? 3.303 -18.037 31.800 1.00 97.06 85 VAL A N 1
ATOM 703 C CA . VAL A 1 85 ? 2.131 -17.563 31.044 1.00 97.06 85 VAL A CA 1
ATOM 704 C C . VAL A 1 85 ? 0.840 -18.019 31.720 1.00 97.06 85 VAL A C 1
ATOM 706 O O . VAL A 1 85 ? -0.081 -17.222 31.863 1.00 97.06 85 VAL A O 1
ATOM 709 N N . ARG A 1 86 ? 0.784 -19.255 32.231 1.00 96.81 86 ARG A N 1
ATOM 710 C CA . ARG A 1 86 ? -0.367 -19.748 33.003 1.00 96.81 86 ARG A CA 1
ATOM 711 C C . ARG A 1 86 ? -0.624 -18.924 34.260 1.00 96.81 86 ARG A C 1
ATOM 713 O O . ARG A 1 86 ? -1.754 -18.512 34.474 1.00 96.81 86 ARG A O 1
ATOM 720 N N . GLN A 1 87 ? 0.416 -18.619 35.039 1.00 97.25 87 GLN A N 1
ATOM 721 C CA . GLN A 1 87 ? 0.287 -17.735 36.205 1.00 97.25 87 GLN A CA 1
ATOM 722 C C . GLN A 1 87 ? -0.247 -16.347 35.827 1.00 97.25 87 GLN A C 1
ATOM 724 O O . GLN A 1 87 ? -1.044 -15.774 36.568 1.00 97.25 87 GLN A O 1
ATOM 729 N N . ALA A 1 88 ? 0.160 -15.815 34.671 1.00 97.50 88 ALA A N 1
ATOM 730 C CA . ALA A 1 88 ? -0.380 -14.559 34.170 1.00 97.50 88 ALA A CA 1
ATOM 731 C C . ALA A 1 88 ? -1.864 -14.689 33.787 1.00 97.50 88 ALA A C 1
ATOM 733 O O . ALA A 1 88 ? -2.669 -13.856 34.194 1.00 97.50 88 ALA A O 1
ATOM 734 N N . MET A 1 89 ? -2.250 -15.748 33.067 1.00 97.75 89 MET A N 1
ATOM 735 C CA . MET A 1 89 ? -3.651 -16.004 32.706 1.00 97.75 89 MET A CA 1
ATOM 736 C C . MET A 1 89 ? -4.541 -16.206 33.942 1.00 97.75 89 MET A C 1
ATOM 738 O O . MET A 1 89 ? -5.641 -15.659 33.988 1.00 97.75 89 MET A O 1
ATOM 742 N N . ASP A 1 90 ? -4.042 -16.884 34.982 1.00 97.00 90 ASP A N 1
ATOM 743 C CA . ASP A 1 90 ? -4.736 -17.087 36.265 1.00 97.00 90 ASP A CA 1
ATOM 744 C C . ASP A 1 90 ? -5.021 -15.765 37.011 1.00 97.00 90 ASP A C 1
ATOM 746 O O . ASP A 1 90 ? -5.879 -15.722 37.895 1.00 97.00 90 ASP A O 1
ATOM 750 N N . CYS A 1 91 ? -4.356 -14.660 36.642 1.00 97.75 91 CYS A N 1
ATOM 751 C CA . CYS A 1 91 ? -4.683 -13.320 37.138 1.00 97.75 91 CYS A CA 1
ATOM 752 C C . CYS A 1 91 ? -5.935 -12.711 36.478 1.00 97.75 91 CYS A C 1
ATOM 754 O O . CYS A 1 91 ? -6.346 -11.618 36.861 1.00 97.75 91 CYS A O 1
ATOM 756 N N . GLY A 1 92 ? -6.553 -13.395 35.510 1.00 97.00 92 GLY A N 1
ATOM 757 C CA . GLY A 1 92 ? -7.787 -12.966 34.846 1.00 97.00 92 GLY A CA 1
ATOM 758 C C . GLY A 1 92 ? -7.577 -12.149 33.568 1.00 97.00 92 GLY A C 1
ATOM 759 O O . GLY A 1 92 ? -8.415 -11.303 33.255 1.00 97.00 92 GLY A O 1
ATOM 760 N N . LEU A 1 93 ? -6.462 -12.361 32.859 1.00 98.06 93 LEU A N 1
ATOM 761 C CA . LEU A 1 93 ? -6.210 -11.742 31.551 1.00 98.06 93 LEU A CA 1
ATOM 762 C C . LEU A 1 93 ? -7.277 -12.145 30.522 1.00 98.06 93 LEU A C 1
ATOM 764 O O . LEU A 1 93 ? -7.768 -13.271 30.533 1.00 98.06 93 LEU A O 1
ATOM 768 N N . ASN A 1 94 ? -7.580 -11.241 29.591 1.00 96.88 94 ASN A N 1
ATOM 769 C CA . ASN A 1 94 ? -8.547 -11.459 28.509 1.00 96.88 94 ASN A CA 1
ATOM 770 C C . ASN A 1 94 ? -7.935 -12.122 27.266 1.00 96.88 94 ASN A C 1
ATOM 772 O O . ASN A 1 94 ? -8.660 -12.456 26.337 1.00 96.88 94 ASN A O 1
ATOM 776 N N . GLY A 1 95 ? -6.612 -12.261 27.222 1.00 97.56 95 GLY A N 1
ATOM 777 C CA . GLY A 1 95 ? -5.884 -12.832 26.097 1.00 97.56 95 GLY A CA 1
ATOM 778 C C . GLY A 1 95 ? -4.379 -12.698 26.279 1.00 97.56 95 GLY A C 1
ATOM 779 O O . GLY A 1 95 ? -3.905 -12.117 27.264 1.00 97.56 95 GLY A O 1
ATOM 780 N N . TYR A 1 96 ? -3.620 -13.233 25.326 1.00 98.56 96 TYR A N 1
ATOM 781 C CA . TYR A 1 96 ? -2.161 -13.229 25.387 1.00 98.56 96 TYR A CA 1
ATOM 782 C C . TYR A 1 96 ? -1.526 -13.014 24.014 1.00 98.56 96 TYR A C 1
ATOM 784 O O . TYR A 1 96 ? -1.995 -13.571 23.025 1.00 98.56 96 TYR A O 1
ATOM 792 N N . VAL A 1 97 ? -0.442 -12.240 23.953 1.00 98.69 97 VAL A N 1
ATOM 793 C CA . VAL A 1 97 ? 0.328 -11.984 22.730 1.00 98.69 97 VAL A CA 1
ATOM 794 C C . VAL A 1 97 ? 1.792 -12.362 22.937 1.00 98.69 97 VAL A C 1
ATOM 796 O O . VAL A 1 97 ? 2.465 -11.817 23.813 1.00 98.69 97 VAL A O 1
ATOM 799 N N . LEU A 1 98 ? 2.300 -13.277 22.111 1.00 98.38 98 LEU A N 1
ATOM 800 C CA . LEU A 1 98 ? 3.720 -13.628 22.101 1.00 98.38 98 LEU A CA 1
ATOM 801 C C . LEU A 1 98 ? 4.500 -12.603 21.281 1.00 98.38 98 LEU A C 1
ATOM 803 O O . LEU A 1 98 ? 4.188 -12.400 20.111 1.00 98.38 98 LEU A O 1
ATOM 807 N N . ASP A 1 99 ? 5.534 -12.009 21.864 1.00 98.50 99 ASP A N 1
ATOM 808 C CA . ASP A 1 99 ? 6.489 -11.165 21.150 1.00 98.50 99 ASP A CA 1
ATOM 809 C C . ASP A 1 99 ? 7.701 -11.999 20.718 1.00 98.50 99 ASP A C 1
ATOM 811 O O . ASP A 1 99 ? 8.415 -12.557 21.557 1.00 98.50 99 ASP A O 1
ATOM 815 N N . LEU A 1 100 ? 7.859 -12.162 19.400 1.00 98.12 100 LEU A N 1
ATOM 816 C CA . LEU A 1 100 ? 8.834 -13.039 18.753 1.00 98.12 100 LEU A CA 1
ATOM 817 C C . LEU A 1 100 ? 9.621 -12.235 17.712 1.00 98.12 100 LEU A C 1
ATOM 819 O O . LEU A 1 100 ? 9.093 -11.896 16.653 1.00 98.12 100 LEU A O 1
ATOM 823 N N . GLU A 1 101 ? 10.898 -11.969 17.971 1.00 96.00 101 GLU A N 1
ATOM 824 C CA . GLU A 1 101 ? 11.712 -11.111 17.102 1.00 96.00 101 GLU A CA 1
ATOM 825 C C . GLU A 1 101 ? 12.948 -11.837 16.542 1.00 96.00 101 GLU A C 1
ATOM 827 O O . GLU A 1 101 ? 12.836 -12.823 15.814 1.00 96.00 101 GLU A O 1
ATOM 832 N N . LYS A 1 102 ? 14.156 -11.325 16.811 1.00 96.69 102 LYS A N 1
ATOM 833 C CA . LYS A 1 102 ? 15.370 -11.691 16.080 1.00 96.69 102 LYS A CA 1
ATOM 834 C C . LYS A 1 102 ? 15.751 -13.156 16.271 1.00 96.69 102 LYS A C 1
ATOM 836 O O . LYS A 1 102 ? 16.274 -13.777 15.347 1.00 96.69 102 LYS A O 1
ATOM 841 N N . GLU A 1 103 ? 15.515 -13.710 17.452 1.00 95.62 103 GLU A N 1
ATOM 842 C CA . GLU A 1 103 ? 15.880 -15.081 17.788 1.00 95.62 103 GLU A CA 1
ATOM 843 C C . GLU A 1 103 ? 15.128 -16.109 16.941 1.00 95.62 103 GLU A C 1
ATOM 845 O O . GLU A 1 103 ? 15.722 -17.109 16.542 1.00 95.62 103 GLU A O 1
ATOM 850 N N . VAL A 1 104 ? 13.865 -15.845 16.589 1.00 95.88 104 VAL A N 1
ATOM 851 C CA . VAL A 1 104 ? 13.066 -16.795 15.798 1.00 95.88 104 VAL A CA 1
ATOM 852 C C . VAL A 1 104 ? 13.389 -16.782 14.306 1.00 95.88 104 VAL A C 1
ATOM 854 O O . VAL A 1 104 ? 12.888 -17.620 13.558 1.00 95.88 104 VAL A O 1
ATOM 857 N N . GLU A 1 105 ? 14.269 -15.883 13.855 1.00 96.12 105 GLU A N 1
ATOM 858 C CA . GLU A 1 105 ? 14.878 -15.991 12.526 1.00 96.12 105 GLU A CA 1
ATOM 859 C C . GLU A 1 105 ? 15.888 -17.148 12.440 1.00 96.12 105 GLU A C 1
ATOM 861 O O . GLU A 1 105 ? 16.270 -17.558 11.341 1.00 96.12 105 GLU A O 1
ATOM 866 N N . ASP A 1 106 ? 16.334 -17.694 13.575 1.00 95.69 106 ASP A N 1
ATOM 867 C CA . ASP A 1 106 ? 17.068 -18.952 13.599 1.00 95.69 106 ASP A CA 1
ATOM 868 C C . ASP A 1 106 ? 16.087 -20.118 13.461 1.00 95.69 106 ASP A C 1
ATOM 870 O O . ASP A 1 106 ? 15.390 -20.483 14.406 1.00 95.69 106 ASP A O 1
ATOM 874 N N . VAL A 1 107 ? 16.081 -20.751 12.288 1.00 93.19 107 VAL A N 1
ATOM 875 C CA . VAL A 1 107 ? 15.201 -21.882 11.944 1.00 93.19 107 VAL A CA 1
ATOM 876 C C . VAL A 1 107 ? 15.247 -23.046 12.942 1.00 93.19 107 VAL A C 1
ATOM 878 O O . VAL A 1 107 ? 14.312 -23.841 13.008 1.00 93.19 107 VAL A O 1
ATOM 881 N N . ARG A 1 108 ? 16.313 -23.156 13.748 1.00 92.69 108 ARG A N 1
ATOM 882 C CA . ARG A 1 108 ? 16.435 -24.179 14.798 1.00 92.69 108 ARG A CA 1
ATOM 883 C C . ARG A 1 108 ? 15.434 -23.976 15.940 1.00 92.69 108 ARG A C 1
ATOM 885 O O . ARG A 1 108 ? 15.058 -24.955 16.570 1.00 92.69 108 ARG A O 1
ATOM 892 N N . THR A 1 109 ? 14.974 -22.746 16.158 1.00 94.12 109 THR A N 1
ATOM 893 C CA . THR A 1 109 ? 14.002 -22.377 17.205 1.00 94.12 109 THR A CA 1
ATOM 894 C C . THR A 1 109 ? 12.553 -22.697 16.825 1.00 94.12 109 THR A C 1
ATOM 896 O O . THR A 1 109 ? 11.679 -22.761 17.685 1.00 94.12 109 THR A O 1
ATOM 899 N N . HIS A 1 110 ? 12.255 -22.922 15.538 1.00 95.31 110 HIS A N 1
ATOM 900 C CA . HIS A 1 110 ? 10.873 -23.025 15.041 1.00 95.31 110 HIS A CA 1
ATOM 901 C C . HIS A 1 110 ? 10.101 -24.195 15.655 1.00 95.31 110 HIS A C 1
ATOM 903 O O . HIS A 1 110 ? 8.903 -24.088 15.915 1.00 95.31 110 HIS A O 1
ATOM 909 N N . TYR A 1 111 ? 10.786 -25.314 15.905 1.00 93.94 111 TYR A N 1
ATOM 910 C CA . TYR A 1 111 ? 10.186 -26.460 16.583 1.00 93.94 111 TYR A CA 1
ATOM 911 C C . TYR A 1 111 ? 9.809 -26.128 18.033 1.00 93.94 111 TYR A C 1
ATOM 913 O O . TYR A 1 111 ? 8.728 -26.498 18.485 1.00 93.94 111 TYR A O 1
ATOM 921 N N . ASP A 1 112 ? 10.651 -25.380 18.739 1.00 93.31 112 ASP A N 1
ATOM 922 C CA . ASP A 1 112 ? 10.417 -24.994 20.130 1.00 93.31 112 ASP A CA 1
ATOM 923 C C . ASP A 1 112 ? 9.270 -23.986 20.245 1.00 93.31 112 ASP A C 1
ATOM 925 O O . ASP A 1 112 ? 8.384 -24.148 21.084 1.00 93.31 112 ASP A O 1
ATOM 929 N N . VAL A 1 113 ? 9.208 -23.016 19.325 1.00 96.44 113 VAL A N 1
ATOM 930 C CA . VAL A 1 113 ? 8.072 -22.087 19.190 1.00 96.44 113 VAL A CA 1
ATOM 931 C C . VAL A 1 113 ? 6.769 -22.854 18.952 1.00 96.44 113 VAL A C 1
ATOM 933 O O . VAL A 1 113 ? 5.755 -22.571 19.592 1.00 96.44 113 VAL A O 1
ATOM 936 N N . LYS A 1 114 ? 6.793 -23.871 18.081 1.00 96.44 114 LYS A N 1
ATOM 937 C CA . LYS A 1 114 ? 5.636 -24.739 17.835 1.00 96.44 114 LYS A CA 1
ATOM 938 C C . LYS A 1 114 ? 5.187 -25.451 19.109 1.00 96.44 114 LYS A C 1
ATOM 940 O O . LYS A 1 114 ? 3.998 -25.432 19.421 1.00 96.44 114 LYS A O 1
ATOM 945 N N . VAL A 1 115 ? 6.119 -26.082 19.825 1.00 94.88 115 VAL A N 1
ATOM 946 C CA . VAL A 1 115 ? 5.832 -26.818 21.066 1.00 94.88 115 VAL A CA 1
ATOM 947 C C . VAL A 1 115 ? 5.244 -25.886 22.122 1.00 94.88 115 VAL A C 1
ATOM 949 O O . VAL A 1 115 ? 4.241 -26.235 22.744 1.00 94.88 115 VAL A O 1
ATOM 952 N N . LEU A 1 116 ? 5.818 -24.692 22.286 1.00 95.75 116 LEU A N 1
ATOM 953 C CA . LEU A 1 116 ? 5.319 -23.677 23.208 1.00 95.75 116 LEU A CA 1
ATOM 954 C C . LEU A 1 116 ? 3.879 -23.269 22.867 1.00 95.75 116 LEU A C 1
ATOM 956 O O . LEU A 1 116 ? 3.002 -23.375 23.720 1.00 95.75 116 LEU A O 1
ATOM 960 N N . LEU A 1 117 ? 3.607 -22.864 21.623 1.00 96.75 117 LEU A N 1
ATOM 961 C CA . LEU A 1 117 ? 2.268 -22.439 21.194 1.00 96.75 117 LEU A CA 1
ATOM 962 C C . LEU A 1 117 ? 1.227 -23.554 21.344 1.00 96.75 117 LEU A C 1
ATOM 964 O O . LEU A 1 117 ? 0.138 -23.319 21.867 1.00 96.75 117 LEU A O 1
ATOM 968 N N . GLN A 1 118 ? 1.570 -24.787 20.959 1.00 96.19 118 GLN A N 1
ATOM 969 C CA . GLN A 1 118 ? 0.690 -25.946 21.139 1.00 96.19 118 GLN A CA 1
ATOM 970 C C . GLN A 1 118 ? 0.382 -26.223 22.614 1.00 96.19 118 GLN A C 1
ATOM 972 O O . GLN A 1 118 ? -0.732 -26.631 22.938 1.00 96.19 118 GLN A O 1
ATOM 977 N N . ALA A 1 119 ? 1.349 -25.999 23.506 1.00 94.81 119 ALA A N 1
ATOM 978 C CA . ALA A 1 119 ? 1.161 -26.181 24.938 1.00 94.81 119 ALA A CA 1
ATOM 979 C C . ALA A 1 119 ? 0.376 -25.034 25.590 1.00 94.81 119 ALA A C 1
ATOM 981 O O . ALA A 1 119 ? -0.352 -25.283 26.547 1.00 94.81 119 ALA A O 1
ATOM 982 N N . LEU A 1 120 ? 0.496 -23.802 25.087 1.00 95.06 120 LEU A N 1
ATOM 983 C CA . LEU A 1 120 ? -0.250 -22.641 25.582 1.00 95.06 120 LEU A CA 1
ATOM 984 C C . LEU A 1 120 ? -1.713 -22.648 25.133 1.00 95.06 120 LEU A C 1
ATOM 986 O O . LEU A 1 120 ? -2.589 -22.265 25.907 1.00 95.06 120 LEU A O 1
ATOM 990 N N . ARG A 1 121 ? -1.985 -23.114 23.908 1.00 94.31 121 ARG A N 1
ATOM 991 C CA . ARG A 1 121 ? -3.307 -23.049 23.270 1.00 94.31 121 ARG A CA 1
ATOM 992 C C . ARG A 1 121 ? -4.478 -23.514 24.154 1.00 94.31 121 ARG A C 1
ATOM 994 O O . ARG A 1 121 ? -5.476 -22.801 24.162 1.00 94.31 121 ARG A O 1
ATOM 1001 N N . PRO A 1 122 ? -4.408 -24.630 24.911 1.00 92.25 122 PRO A N 1
ATOM 1002 C CA . PRO A 1 122 ? -5.527 -25.088 25.742 1.00 92.25 122 PRO A CA 1
ATOM 1003 C C . PRO A 1 122 ? -5.849 -24.191 26.947 1.00 92.25 122 PRO A C 1
ATOM 1005 O O . PRO A 1 122 ? -6.898 -24.368 27.559 1.00 92.25 122 PRO A O 1
ATOM 1008 N N . TYR A 1 123 ? -4.949 -23.277 27.323 1.00 90.88 123 TYR A N 1
ATOM 1009 C CA . TYR A 1 123 ? -5.104 -22.389 28.484 1.00 90.88 123 TYR A CA 1
ATOM 1010 C C . TYR A 1 123 ? -5.589 -20.987 28.113 1.00 90.88 123 TYR A C 1
ATOM 1012 O O . TYR A 1 123 ? -5.798 -20.159 28.995 1.00 90.88 123 TYR A O 1
ATOM 1020 N N . ILE A 1 124 ? -5.718 -20.707 26.819 1.00 95.38 124 ILE A N 1
ATOM 1021 C CA . ILE A 1 124 ? -6.034 -19.383 26.294 1.00 95.38 124 ILE A CA 1
ATOM 1022 C C . ILE A 1 124 ? -7.291 -19.535 25.449 1.00 95.38 124 ILE A C 1
ATOM 1024 O O . ILE A 1 124 ? -7.374 -20.448 24.626 1.00 95.38 124 ILE A O 1
ATOM 1028 N N . GLU A 1 125 ? -8.273 -18.667 25.665 1.00 93.44 125 GLU A N 1
ATOM 1029 C CA . GLU A 1 125 ? -9.560 -18.723 24.972 1.00 93.44 125 GLU A CA 1
ATOM 1030 C C . GLU A 1 125 ? -9.376 -18.562 23.455 1.00 93.44 125 GLU A C 1
ATOM 1032 O O . GLU A 1 125 ? -8.487 -17.834 23.000 1.00 93.44 125 GLU A O 1
ATOM 1037 N N . GLU A 1 126 ? -10.176 -19.272 22.656 1.00 92.50 126 GLU A N 1
ATOM 1038 C CA . GLU A 1 126 ? -10.189 -19.088 21.199 1.00 92.50 126 GLU A CA 1
ATOM 1039 C C . GLU A 1 126 ? -10.402 -17.607 20.843 1.00 92.50 126 GLU A C 1
ATOM 1041 O O . GLU A 1 126 ? -11.035 -16.868 21.589 1.00 92.50 126 GLU A O 1
ATOM 1046 N N . GLU A 1 127 ? -9.855 -17.161 19.713 1.00 92.56 127 GLU A N 1
ATOM 1047 C CA . GLU A 1 127 ? -9.882 -15.753 19.271 1.00 92.56 127 GLU A CA 1
ATOM 1048 C C . GLU A 1 127 ? -9.027 -14.773 20.122 1.00 92.56 127 GLU A C 1
ATOM 1050 O O . GLU A 1 127 ? -8.937 -13.594 19.774 1.00 92.56 127 GLU A O 1
ATOM 1055 N N . THR A 1 128 ? -8.341 -15.229 21.185 1.00 96.19 128 THR A N 1
ATOM 1056 C CA . THR A 1 128 ? -7.592 -14.357 22.127 1.00 96.19 128 THR A CA 1
ATOM 1057 C C . THR A 1 128 ? -6.075 -14.596 22.206 1.00 96.19 128 THR A C 1
ATOM 1059 O O . THR A 1 128 ? -5.384 -13.898 22.956 1.00 96.19 128 THR A O 1
ATOM 1062 N N . LEU A 1 129 ? -5.524 -15.532 21.422 1.00 98.06 129 LEU A N 1
ATOM 1063 C CA . LEU A 1 129 ? -4.078 -15.772 21.332 1.00 98.06 129 LEU A CA 1
ATOM 1064 C C . LEU A 1 129 ? -3.480 -15.083 20.104 1.00 98.06 129 LEU A C 1
ATOM 1066 O O . LEU A 1 129 ? -3.762 -15.465 18.972 1.00 98.06 129 LEU A O 1
ATOM 1070 N N . GLY A 1 130 ? -2.602 -14.112 20.318 1.00 98.12 130 GLY A N 1
ATOM 1071 C CA . GLY A 1 130 ? -1.912 -13.391 19.255 1.00 98.12 130 GLY A CA 1
ATOM 1072 C C . GLY A 1 130 ? -0.412 -13.644 19.212 1.00 98.12 130 GLY A C 1
ATOM 1073 O O . GLY A 1 130 ? 0.191 -14.158 20.156 1.00 98.12 130 GLY A O 1
ATOM 1074 N N . TYR A 1 131 ? 0.213 -13.185 18.133 1.00 98.62 131 TYR A N 1
ATOM 1075 C CA . TYR A 1 131 ? 1.657 -12.969 18.083 1.00 98.62 131 TYR A CA 1
ATOM 1076 C C . TYR A 1 131 ? 1.985 -11.578 17.538 1.00 98.62 131 TYR A C 1
ATOM 1078 O O . TYR A 1 131 ? 1.230 -11.020 16.745 1.00 98.62 131 TYR A O 1
ATOM 1086 N N . THR A 1 132 ? 3.135 -11.041 17.929 1.00 98.50 132 THR A N 1
ATOM 1087 C CA . THR A 1 132 ? 3.770 -9.871 17.323 1.00 98.50 132 THR A CA 1
ATOM 1088 C C . THR A 1 132 ? 5.187 -10.220 16.875 1.00 98.50 132 THR A C 1
ATOM 1090 O O . THR A 1 132 ? 5.854 -11.068 17.468 1.00 98.50 132 THR A O 1
ATOM 1093 N N . SER A 1 133 ? 5.600 -9.620 15.762 1.00 98.12 133 SER A N 1
ATOM 1094 C CA . SER A 1 133 ? 6.931 -9.742 15.167 1.00 98.12 133 SER A CA 1
ATOM 1095 C C . SER A 1 133 ? 7.164 -8.554 14.225 1.00 98.12 133 SER A C 1
ATOM 1097 O O . SER A 1 133 ? 6.338 -7.640 14.144 1.00 98.12 133 SER A O 1
ATOM 1099 N N . PHE A 1 134 ? 8.270 -8.560 13.485 1.00 97.50 134 PHE A N 1
ATOM 1100 C CA . PHE A 1 134 ? 8.658 -7.478 12.582 1.00 97.50 134 PHE A CA 1
ATOM 1101 C C . PHE A 1 134 ? 7.546 -7.081 11.597 1.00 97.50 134 PHE A C 1
ATOM 1103 O O . PHE A 1 134 ? 6.841 -7.927 11.048 1.00 97.50 134 PHE A O 1
ATOM 1110 N N . GLY A 1 135 ? 7.401 -5.776 11.347 1.00 95.81 135 GLY A N 1
ATOM 1111 C CA . GLY A 1 135 ? 6.269 -5.269 10.572 1.00 95.81 135 GLY A CA 1
ATOM 1112 C C . GLY A 1 135 ? 6.257 -5.656 9.091 1.00 95.81 135 GLY A C 1
ATOM 1113 O O . GLY A 1 135 ? 5.182 -5.914 8.556 1.00 95.81 135 GLY A O 1
ATOM 1114 N N . ASP A 1 136 ? 7.423 -5.723 8.439 1.00 95.31 136 ASP A N 1
ATOM 1115 C CA . ASP A 1 136 ? 7.556 -6.070 7.017 1.00 95.31 136 ASP A CA 1
ATOM 1116 C C . ASP A 1 136 ? 8.297 -7.409 6.840 1.00 95.31 136 ASP A C 1
ATOM 1118 O O . ASP A 1 136 ? 9.526 -7.465 6.993 1.00 95.31 136 ASP A O 1
ATOM 1122 N N . PRO A 1 137 ? 7.584 -8.495 6.494 1.00 95.06 137 PRO A N 1
ATOM 1123 C CA . PRO A 1 137 ? 8.161 -9.831 6.443 1.00 95.06 137 PRO A CA 1
ATOM 1124 C C . PRO A 1 137 ? 9.183 -10.017 5.314 1.00 95.06 137 PRO A C 1
ATOM 1126 O O . PRO A 1 137 ? 9.983 -10.951 5.377 1.00 95.06 137 PRO A O 1
ATOM 1129 N N . ARG A 1 138 ? 9.249 -9.120 4.314 1.00 94.69 138 ARG A N 1
ATOM 1130 C CA . ARG A 1 138 ? 10.265 -9.194 3.239 1.00 94.69 138 ARG A CA 1
ATOM 1131 C C . ARG A 1 138 ? 11.685 -9.072 3.775 1.00 94.69 138 ARG A C 1
ATOM 1133 O O . ARG A 1 138 ? 12.611 -9.629 3.190 1.00 94.69 138 ARG A O 1
ATOM 1140 N N . TYR A 1 139 ? 11.856 -8.337 4.871 1.00 95.25 139 TYR A N 1
ATOM 1141 C CA . TYR A 1 139 ? 13.148 -8.172 5.535 1.00 95.25 139 TYR A CA 1
ATOM 1142 C C . TYR A 1 139 ? 13.417 -9.251 6.588 1.00 95.25 139 TYR A C 1
ATOM 1144 O O . TYR A 1 139 ? 14.546 -9.355 7.063 1.00 95.25 139 TYR A O 1
ATOM 1152 N N . HIS A 1 140 ? 12.408 -10.072 6.899 1.00 96.62 140 HIS A N 1
ATOM 1153 C CA . HIS A 1 140 ? 12.436 -11.096 7.940 1.00 96.62 140 HIS A CA 1
ATOM 1154 C C . HIS A 1 140 ? 11.858 -12.438 7.450 1.00 96.62 140 HIS A C 1
ATOM 1156 O O . HIS A 1 140 ? 10.933 -12.987 8.056 1.00 96.62 140 HIS A O 1
ATOM 1162 N N . PRO A 1 141 ? 12.380 -13.001 6.341 1.00 96.12 141 PRO A N 1
ATOM 1163 C CA . PRO A 1 141 ? 11.788 -14.179 5.703 1.00 96.12 141 PRO A CA 1
ATOM 1164 C C . PRO A 1 141 ? 11.930 -15.465 6.530 1.00 96.12 141 PRO A C 1
ATOM 1166 O O . PRO A 1 141 ? 11.246 -16.444 6.247 1.00 96.12 141 PRO A O 1
ATOM 1169 N N . ASN A 1 142 ? 12.820 -15.481 7.528 1.00 97.19 142 ASN A N 1
ATOM 1170 C CA . ASN A 1 142 ? 13.093 -16.664 8.344 1.00 97.19 142 ASN A CA 1
ATOM 1171 C C . ASN A 1 142 ? 12.253 -16.740 9.624 1.00 97.19 142 ASN A C 1
ATOM 1173 O O . ASN A 1 142 ? 12.326 -17.750 10.320 1.00 97.19 142 ASN A O 1
ATOM 1177 N N . VAL A 1 143 ? 11.469 -15.710 9.955 1.00 98.12 143 VAL A N 1
ATOM 1178 C CA . VAL A 1 143 ? 10.443 -15.833 11.001 1.00 98.12 143 VAL A CA 1
ATOM 1179 C C . VAL A 1 143 ? 9.439 -16.906 10.550 1.00 98.12 143 VAL A C 1
ATOM 1181 O O . VAL A 1 143 ? 9.090 -16.950 9.367 1.00 98.12 143 VAL A O 1
ATOM 1184 N N . PRO A 1 144 ? 8.963 -17.798 11.439 1.00 97.38 144 PRO A N 1
ATOM 1185 C CA . PRO A 1 144 ? 8.098 -18.908 11.049 1.00 97.38 144 PRO A CA 1
ATOM 1186 C C . PRO A 1 144 ? 6.642 -18.459 10.812 1.00 97.38 144 PRO A C 1
ATOM 1188 O O . PRO A 1 144 ? 5.725 -18.965 11.448 1.00 97.38 144 PRO A O 1
ATOM 1191 N N . TRP A 1 145 ? 6.405 -17.522 9.887 1.00 97.81 145 TRP A N 1
ATOM 1192 C CA . TRP A 1 145 ? 5.110 -16.859 9.665 1.00 97.81 145 TRP A CA 1
ATOM 1193 C C . TRP A 1 145 ? 3.929 -17.826 9.539 1.00 97.81 145 TRP A C 1
ATOM 1195 O O . TRP A 1 145 ? 2.939 -17.669 10.243 1.00 97.81 145 TRP A O 1
ATOM 1205 N N . GLY A 1 146 ? 4.053 -18.865 8.705 1.00 97.38 146 GLY A N 1
ATOM 1206 C CA . GLY A 1 146 ? 2.988 -19.859 8.526 1.00 97.38 146 GLY A CA 1
ATOM 1207 C C . GLY A 1 146 ? 2.696 -20.680 9.787 1.00 97.38 146 GLY A C 1
ATOM 1208 O O . GLY A 1 146 ? 1.544 -20.979 10.066 1.00 97.38 146 GLY A O 1
ATOM 1209 N N . LEU A 1 147 ? 3.717 -20.992 10.597 1.00 97.50 147 LEU A N 1
ATOM 1210 C CA . LEU A 1 147 ? 3.529 -21.664 11.889 1.00 97.50 147 LEU A CA 1
ATOM 1211 C C . LEU A 1 147 ? 2.735 -20.780 12.860 1.00 97.50 147 LEU A C 1
ATOM 1213 O O . LEU A 1 147 ? 1.878 -21.280 13.585 1.00 97.50 147 LEU A O 1
ATOM 1217 N N . LEU A 1 148 ? 3.066 -19.487 12.900 1.00 98.19 148 LEU A N 1
ATOM 1218 C CA . LEU A 1 148 ? 2.407 -18.515 13.769 1.00 98.19 148 LEU A CA 1
ATOM 1219 C C . LEU A 1 148 ? 0.951 -18.303 13.335 1.00 98.19 148 LEU A C 1
ATOM 1221 O O . LEU A 1 148 ? 0.061 -18.342 14.178 1.00 98.19 148 LEU A O 1
ATOM 1225 N N . ASP A 1 149 ? 0.703 -18.174 12.031 1.00 96.94 149 ASP A N 1
ATOM 1226 C CA . ASP A 1 149 ? -0.644 -18.080 11.452 1.00 96.94 149 ASP A CA 1
ATOM 1227 C C . ASP A 1 149 ? -1.486 -19.340 11.718 1.00 96.94 149 ASP A C 1
ATOM 1229 O O . ASP A 1 149 ? -2.672 -19.240 12.014 1.00 96.94 149 ASP A O 1
ATOM 1233 N N . ASP A 1 150 ? -0.883 -20.532 11.696 1.00 96.06 150 ASP A N 1
ATOM 1234 C CA . ASP A 1 150 ? -1.592 -21.788 11.972 1.00 96.06 150 ASP A CA 1
ATOM 1235 C C . ASP A 1 150 ? -2.002 -21.947 13.450 1.00 96.06 150 ASP A C 1
ATOM 1237 O O . ASP A 1 150 ? -3.011 -22.596 13.743 1.00 96.06 150 ASP A O 1
ATOM 1241 N N . LEU A 1 151 ? -1.216 -21.409 14.391 1.00 96.88 151 LEU A N 1
ATOM 1242 C CA . LEU A 1 151 ? -1.363 -21.680 15.831 1.00 96.88 151 LEU A CA 1
ATOM 1243 C C . LEU A 1 151 ? -1.922 -20.512 16.653 1.00 96.88 151 LEU A C 1
ATOM 1245 O O . LEU A 1 151 ? -2.399 -20.740 17.769 1.00 96.88 151 LEU A O 1
ATOM 1249 N N . CYS A 1 152 ? -1.891 -19.294 16.117 1.00 97.88 152 CYS A N 1
ATOM 1250 C CA . CYS A 1 152 ? -2.476 -18.109 16.735 1.00 97.88 152 CYS A CA 1
ATOM 1251 C C . CYS A 1 152 ? -3.804 -17.720 16.066 1.00 97.88 152 CYS A C 1
ATOM 1253 O O . CYS A 1 152 ? -4.176 -18.197 14.993 1.00 97.88 152 CYS A O 1
ATOM 1255 N N . ASP A 1 153 ? -4.541 -16.836 16.725 1.00 97.50 153 ASP A N 1
ATOM 1256 C CA . ASP A 1 153 ? -5.835 -16.335 16.271 1.00 97.50 153 ASP A CA 1
ATOM 1257 C C . ASP A 1 153 ? -5.714 -15.035 15.473 1.00 97.50 153 ASP A C 1
ATOM 1259 O O . ASP A 1 153 ? -6.557 -14.764 14.622 1.00 97.50 153 ASP A O 1
ATOM 1263 N N . PHE A 1 154 ? -4.670 -14.244 15.728 1.00 97.38 154 PHE A N 1
ATOM 1264 C CA . PHE A 1 154 ? -4.407 -12.979 15.047 1.00 97.38 154 PHE A CA 1
ATOM 1265 C C . PHE A 1 154 ? -2.916 -12.621 15.058 1.00 97.38 154 PHE A C 1
ATOM 1267 O O . PHE A 1 154 ? -2.152 -13.056 15.925 1.00 97.38 154 PHE A O 1
ATOM 1274 N N . ALA A 1 155 ? -2.516 -11.791 14.099 1.00 97.81 155 ALA A N 1
ATOM 1275 C CA . ALA A 1 155 ? -1.165 -11.260 13.966 1.00 97.81 155 ALA A CA 1
ATOM 1276 C C . ALA A 1 155 ? -1.128 -9.773 14.332 1.00 97.81 155 ALA A C 1
ATOM 1278 O O . ALA A 1 155 ? -2.034 -9.022 13.977 1.00 97.81 155 ALA A O 1
ATOM 1279 N N . MET A 1 156 ? -0.062 -9.322 14.989 1.00 98.44 156 MET A N 1
ATOM 1280 C CA . MET A 1 156 ? 0.147 -7.920 15.356 1.00 98.44 156 MET A CA 1
ATOM 1281 C C . MET A 1 156 ? 1.507 -7.406 14.869 1.00 98.44 156 MET A C 1
ATOM 1283 O O . MET A 1 156 ? 2.420 -7.249 15.671 1.00 98.44 156 MET A O 1
ATOM 1287 N N . PRO A 1 157 ? 1.703 -7.166 13.562 1.00 98.31 157 PRO A N 1
ATOM 1288 C CA . PRO A 1 157 ? 2.993 -6.733 13.030 1.00 98.31 157 PRO A CA 1
ATOM 1289 C C . PRO A 1 157 ? 3.426 -5.372 13.596 1.00 98.31 157 PRO A C 1
ATOM 1291 O O . PRO A 1 157 ? 2.643 -4.419 13.614 1.00 98.31 157 PRO A O 1
ATOM 1294 N N . GLN A 1 158 ? 4.694 -5.267 14.000 1.00 97.62 158 GLN A N 1
ATOM 1295 C CA . GLN A 1 158 ? 5.330 -4.044 14.498 1.00 97.62 158 GLN A CA 1
ATOM 1296 C C . GLN A 1 158 ? 5.602 -3.054 13.348 1.00 97.62 158 GLN A C 1
ATOM 1298 O O . GLN A 1 158 ? 6.714 -2.960 12.818 1.00 97.62 158 GLN A O 1
ATOM 1303 N N . MET A 1 159 ? 4.571 -2.331 12.913 1.00 96.19 159 MET A N 1
ATOM 1304 C CA . MET A 1 159 ? 4.624 -1.367 11.810 1.00 96.19 159 MET A CA 1
ATOM 1305 C C . MET A 1 159 ? 5.103 0.014 12.276 1.00 96.19 159 MET A C 1
ATOM 1307 O O . MET A 1 159 ? 4.399 1.017 12.156 1.00 96.19 159 MET A O 1
ATOM 1311 N N . TYR A 1 160 ? 6.326 0.073 12.803 1.00 93.81 160 TYR A N 1
ATOM 1312 C CA . TYR A 1 160 ? 6.968 1.311 13.266 1.00 93.81 160 TYR A CA 1
ATOM 1313 C C . TYR A 1 160 ? 7.524 2.102 12.073 1.00 93.81 160 TYR A C 1
ATOM 1315 O O . TYR A 1 160 ? 8.736 2.236 11.880 1.00 93.81 160 TYR A O 1
ATOM 1323 N N . PHE A 1 161 ? 6.620 2.568 11.209 1.00 90.25 161 PHE A N 1
ATOM 1324 C CA . PHE A 1 161 ? 6.922 3.210 9.928 1.00 90.25 161 PHE A CA 1
ATOM 1325 C C . PHE A 1 161 ? 7.847 4.426 10.065 1.00 90.25 161 PHE A C 1
ATOM 1327 O O . PHE A 1 161 ? 8.676 4.682 9.187 1.00 90.25 161 PHE A O 1
ATOM 1334 N N . GLU A 1 162 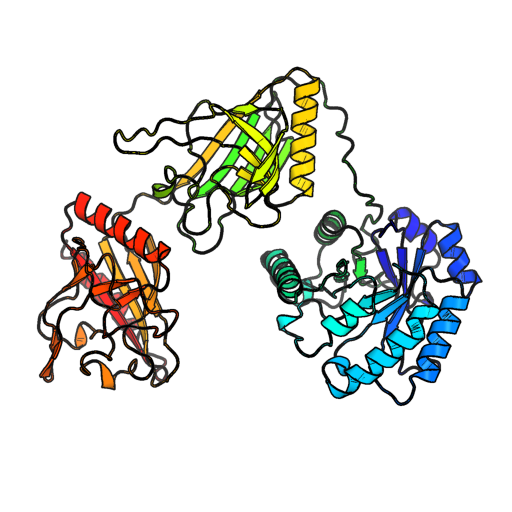? 7.777 5.131 11.191 1.00 86.88 162 GLU A N 1
ATOM 1335 C CA . GLU A 1 162 ? 8.621 6.274 11.520 1.00 86.88 162 GLU A CA 1
ATOM 1336 C C . GLU A 1 162 ? 10.081 5.888 11.810 1.00 86.88 162 GLU A C 1
ATOM 1338 O O . GLU A 1 162 ? 10.964 6.747 11.804 1.00 86.88 162 GLU A O 1
ATOM 1343 N N . LYS A 1 163 ? 10.365 4.595 12.028 1.00 88.81 163 LYS A N 1
ATOM 1344 C CA . LYS A 1 163 ? 11.728 4.040 12.084 1.00 88.81 163 LYS A CA 1
ATOM 1345 C C . LYS A 1 163 ? 12.215 3.524 10.725 1.00 88.81 163 LYS A C 1
ATOM 1347 O O . LYS A 1 163 ? 13.419 3.370 10.529 1.00 88.81 163 LYS A O 1
ATOM 1352 N N . TRP A 1 164 ? 11.318 3.278 9.769 1.00 88.19 164 TRP A N 1
ATOM 1353 C CA . TRP A 1 164 ? 11.665 2.746 8.441 1.00 88.19 164 TRP A CA 1
ATOM 1354 C C . TRP A 1 164 ? 12.086 3.825 7.448 1.00 88.19 164 TRP A C 1
ATOM 1356 O O . TRP A 1 164 ? 12.816 3.563 6.489 1.00 88.19 164 TRP A O 1
ATOM 1366 N N . THR A 1 165 ? 11.614 5.053 7.646 1.00 81.81 165 THR A N 1
ATOM 1367 C CA . THR A 1 165 ? 11.962 6.182 6.793 1.00 81.81 165 THR A CA 1
ATOM 1368 C C . THR A 1 165 ? 11.951 7.483 7.576 1.00 81.81 165 THR A C 1
ATOM 1370 O O . THR A 1 165 ? 11.118 7.701 8.444 1.00 81.81 165 THR A O 1
ATOM 1373 N N . SER A 1 166 ? 12.879 8.380 7.246 1.00 78.25 166 SER A N 1
ATOM 1374 C CA . SER A 1 166 ? 12.897 9.728 7.809 1.00 78.25 166 SER A CA 1
ATOM 1375 C C . SER A 1 166 ? 11.989 10.704 7.059 1.00 78.25 166 SER A C 1
ATOM 1377 O O . SER A 1 166 ? 11.895 11.849 7.490 1.00 78.25 166 SER A O 1
ATOM 1379 N N . ASN A 1 167 ? 11.395 10.304 5.928 1.00 76.94 167 ASN A N 1
ATOM 1380 C CA . ASN A 1 167 ? 10.504 11.153 5.142 1.00 76.94 167 ASN A CA 1
ATOM 1381 C C . ASN A 1 167 ? 9.035 10.775 5.410 1.00 76.94 167 ASN A C 1
ATOM 1383 O O . ASN A 1 167 ? 8.627 9.703 4.958 1.00 76.94 167 ASN A O 1
ATOM 1387 N N . PRO A 1 168 ? 8.244 11.629 6.087 1.00 71.56 168 PRO A N 1
ATOM 1388 C CA . PRO A 1 168 ? 6.833 11.360 6.361 1.00 71.56 168 PRO A CA 1
ATOM 1389 C C . PRO A 1 168 ? 5.989 11.078 5.115 1.00 71.56 168 PRO A C 1
ATOM 1391 O O . PRO A 1 168 ? 5.071 10.266 5.186 1.00 71.56 168 PRO A O 1
ATOM 1394 N N . ASP A 1 169 ? 6.340 11.662 3.964 1.00 71.75 169 ASP A N 1
ATOM 1395 C CA . ASP A 1 169 ? 5.623 11.432 2.700 1.00 71.75 169 ASP A CA 1
ATOM 1396 C C . ASP A 1 169 ? 5.689 9.964 2.243 1.00 71.75 169 ASP A C 1
ATOM 1398 O O . ASP A 1 169 ? 4.844 9.507 1.483 1.00 71.75 169 ASP A O 1
ATOM 1402 N N . ASN A 1 170 ? 6.670 9.203 2.739 1.00 75.06 170 ASN A N 1
ATOM 1403 C CA . ASN A 1 170 ? 6.846 7.792 2.412 1.00 75.06 170 ASN A CA 1
ATOM 1404 C C . ASN A 1 170 ? 6.176 6.846 3.428 1.00 75.06 170 ASN A C 1
ATOM 1406 O O . ASN A 1 170 ? 6.282 5.633 3.256 1.00 75.06 170 ASN A O 1
ATOM 1410 N N . TYR A 1 171 ? 5.555 7.340 4.509 1.00 81.88 171 TYR A N 1
ATOM 1411 C CA . TYR A 1 171 ? 4.969 6.471 5.544 1.00 81.88 171 TYR A CA 1
ATOM 1412 C C . TYR A 1 171 ? 3.916 5.530 4.962 1.00 81.88 171 TYR A C 1
ATOM 1414 O O . TYR A 1 171 ? 3.995 4.320 5.170 1.00 81.88 171 TYR A O 1
ATOM 1422 N N . GLU A 1 172 ? 2.994 6.076 4.173 1.00 80.75 172 GLU A N 1
ATOM 1423 C CA . GLU A 1 172 ? 1.892 5.318 3.584 1.00 80.75 172 GLU A CA 1
ATOM 1424 C C . GLU A 1 172 ? 2.399 4.245 2.607 1.00 80.75 172 GLU A C 1
ATOM 1426 O O . GLU A 1 172 ? 1.991 3.090 2.692 1.00 80.75 172 GLU A O 1
ATOM 1431 N N . ASP A 1 173 ? 3.370 4.577 1.748 1.00 76.50 173 ASP A N 1
ATOM 1432 C CA . ASP A 1 173 ? 3.992 3.616 0.827 1.00 76.50 173 ASP A CA 1
ATOM 1433 C C . ASP A 1 173 ? 4.669 2.456 1.568 1.00 76.50 173 ASP A C 1
ATOM 1435 O O . ASP A 1 173 ? 4.620 1.302 1.132 1.00 76.50 173 ASP A O 1
ATOM 1439 N N . ARG A 1 174 ? 5.314 2.747 2.704 1.00 83.62 174 ARG A N 1
ATOM 1440 C CA . ARG A 1 174 ? 5.974 1.724 3.520 1.00 83.62 174 ARG A CA 1
ATOM 1441 C C . ARG A 1 174 ? 4.965 0.820 4.216 1.00 83.62 174 ARG A C 1
ATOM 1443 O O . ARG A 1 174 ? 5.146 -0.395 4.183 1.00 83.62 174 ARG A O 1
ATOM 1450 N N . VAL A 1 175 ? 3.912 1.393 4.797 1.00 86.25 175 VAL A N 1
ATOM 1451 C CA . VAL A 1 175 ? 2.829 0.637 5.441 1.00 86.25 175 VAL A CA 1
ATOM 1452 C C . VAL A 1 175 ? 2.105 -0.242 4.420 1.00 86.25 175 VAL A C 1
ATOM 1454 O O . VAL A 1 175 ? 1.986 -1.448 4.631 1.00 86.25 175 VAL A O 1
ATOM 1457 N N . ASN A 1 176 ? 1.727 0.307 3.263 1.00 83.12 176 ASN A N 1
ATOM 1458 C CA . ASN A 1 176 ? 1.074 -0.452 2.192 1.00 83.12 176 ASN A CA 1
ATOM 1459 C C . ASN A 1 176 ? 1.977 -1.561 1.639 1.00 83.12 176 ASN A C 1
ATOM 1461 O O . ASN A 1 176 ? 1.524 -2.680 1.402 1.00 83.12 176 ASN A O 1
ATOM 1465 N N . GLY A 1 177 ? 3.274 -1.284 1.488 1.00 76.88 177 GLY A N 1
ATOM 1466 C CA . GLY A 1 177 ? 4.256 -2.293 1.105 1.00 76.88 177 GLY A CA 1
ATOM 1467 C C . GLY A 1 177 ? 4.370 -3.441 2.113 1.00 76.88 177 GLY A C 1
ATOM 1468 O O . GLY A 1 177 ? 4.518 -4.587 1.693 1.00 76.88 177 GLY A O 1
ATOM 1469 N N . ALA A 1 178 ? 4.286 -3.150 3.415 1.00 87.38 178 ALA A N 1
ATOM 1470 C CA . ALA A 1 178 ? 4.313 -4.159 4.471 1.00 87.38 178 ALA A CA 1
ATOM 1471 C C . ALA A 1 178 ? 3.033 -5.011 4.480 1.00 87.38 178 ALA A C 1
ATOM 1473 O O . ALA A 1 178 ? 3.124 -6.234 4.537 1.00 87.38 178 ALA A O 1
ATOM 1474 N N . PHE A 1 179 ? 1.848 -4.405 4.346 1.00 88.31 179 PHE A N 1
ATOM 1475 C CA . PHE A 1 179 ? 0.593 -5.160 4.221 1.00 88.31 179 PHE A CA 1
ATOM 1476 C C . PHE A 1 179 ? 0.584 -6.083 3.007 1.00 88.31 179 PHE A C 1
ATOM 1478 O O . PHE A 1 179 ? 0.259 -7.261 3.142 1.00 88.31 179 PHE A O 1
ATOM 1485 N N . LYS A 1 180 ? 1.017 -5.581 1.846 1.00 82.62 180 LYS A N 1
ATOM 1486 C CA . LYS A 1 180 ? 1.143 -6.398 0.638 1.00 82.62 180 LYS A CA 1
ATOM 1487 C C . LYS A 1 180 ? 2.084 -7.585 0.850 1.00 82.62 180 LYS A C 1
ATOM 1489 O O . LYS A 1 180 ? 1.811 -8.682 0.385 1.00 82.62 180 LYS A O 1
ATOM 1494 N N . ALA A 1 181 ? 3.181 -7.385 1.573 1.00 81.94 181 ALA A N 1
ATOM 1495 C CA . ALA A 1 181 ? 4.104 -8.466 1.887 1.00 81.94 181 ALA A CA 1
ATOM 1496 C C . ALA A 1 181 ? 3.482 -9.550 2.785 1.00 81.94 181 ALA A C 1
ATOM 1498 O O . ALA A 1 181 ? 3.758 -10.730 2.586 1.00 81.94 181 ALA A O 1
ATOM 1499 N N . HIS A 1 182 ? 2.635 -9.172 3.750 1.00 86.38 182 HIS A N 1
ATOM 1500 C CA . HIS A 1 182 ? 1.853 -10.141 4.529 1.00 86.38 182 HIS A CA 1
ATOM 1501 C C . HIS A 1 182 ? 0.832 -10.885 3.659 1.00 86.38 182 HIS A C 1
ATOM 1503 O O . HIS A 1 182 ? 0.679 -12.095 3.800 1.00 86.38 182 HIS A O 1
ATOM 1509 N N . GLU A 1 183 ? 0.177 -10.193 2.725 1.00 83.75 183 GLU A N 1
ATOM 1510 C CA . GLU A 1 183 ? -0.753 -10.804 1.766 1.00 83.75 183 GLU A CA 1
ATOM 1511 C C . GLU A 1 183 ? -0.048 -11.811 0.838 1.00 83.75 183 GLU A C 1
ATOM 1513 O O . GLU A 1 183 ? -0.533 -12.924 0.640 1.00 83.75 183 GLU A O 1
ATOM 1518 N N . GLU A 1 184 ? 1.139 -11.469 0.327 1.00 86.69 184 GLU A N 1
ATOM 1519 C CA . GLU A 1 184 ? 1.952 -12.327 -0.548 1.00 86.69 184 GLU A CA 1
ATOM 1520 C C . GLU A 1 184 ? 2.418 -13.627 0.138 1.00 86.69 184 GLU A C 1
ATOM 1522 O O . GLU A 1 184 ? 2.704 -14.612 -0.545 1.00 86.69 184 GLU A O 1
ATOM 1527 N N . LEU A 1 185 ? 2.459 -13.666 1.476 1.00 85.19 185 LEU A N 1
ATOM 1528 C CA . LEU A 1 185 ? 2.724 -14.888 2.246 1.00 85.19 185 LEU A CA 1
ATOM 1529 C C . LEU A 1 185 ? 1.517 -15.841 2.312 1.00 85.19 185 LEU A C 1
ATOM 1531 O O . LEU A 1 185 ? 1.688 -17.004 2.681 1.00 85.19 185 LEU A O 1
ATOM 1535 N N . GLY A 1 186 ? 0.310 -15.380 1.967 1.00 86.56 186 GLY A N 1
ATOM 1536 C CA . GLY A 1 186 ? -0.917 -16.182 2.014 1.00 86.56 186 GLY A CA 1
ATOM 1537 C C . GLY A 1 186 ? -1.401 -16.517 3.432 1.00 86.56 186 GLY A C 1
ATOM 1538 O O . GLY A 1 186 ? -2.048 -17.552 3.620 1.00 86.56 186 GLY A O 1
ATOM 1539 N N . LEU A 1 187 ? -1.069 -15.674 4.417 1.00 87.00 187 LEU A N 1
ATOM 1540 C CA . LEU A 1 187 ? -1.522 -15.797 5.808 1.00 87.00 187 LEU A CA 1
ATOM 1541 C C . LEU A 1 187 ? -3.037 -15.566 5.902 1.00 87.00 187 LEU A C 1
ATOM 1543 O O . LEU A 1 187 ? -3.602 -14.778 5.143 1.00 87.00 187 LEU A O 1
ATOM 1547 N N . LYS A 1 188 ? -3.712 -16.275 6.808 1.00 88.62 188 LYS A N 1
ATOM 1548 C CA . LYS A 1 188 ? -5.183 -16.314 6.878 1.00 88.62 188 LYS A CA 1
ATOM 1549 C C . LYS A 1 188 ? -5.749 -15.564 8.072 1.00 88.62 188 LYS A C 1
ATOM 1551 O O . LYS A 1 188 ? -6.940 -15.244 8.069 1.00 88.62 188 LYS A O 1
ATOM 1556 N N . LYS A 1 189 ? -4.953 -15.357 9.120 1.00 89.81 189 LYS A N 1
ATOM 1557 C CA . LYS A 1 189 ? -5.417 -14.729 10.356 1.00 89.81 189 LYS A CA 1
ATOM 1558 C C . LYS A 1 189 ? -5.528 -13.213 10.191 1.00 89.81 189 LYS A C 1
ATOM 1560 O O . LYS A 1 189 ? -4.774 -12.615 9.423 1.00 89.81 189 LYS A O 1
ATOM 1565 N N . PRO A 1 190 ? -6.473 -12.568 10.899 1.00 93.06 190 PRO A N 1
ATOM 1566 C CA . PRO A 1 190 ? -6.593 -11.119 10.885 1.00 93.06 190 PRO A CA 1
ATOM 1567 C C . PRO A 1 190 ? -5.304 -10.447 11.374 1.00 93.06 190 PRO A C 1
ATOM 1569 O O . PRO A 1 190 ? -4.621 -10.942 12.274 1.00 93.06 190 PRO A O 1
ATOM 1572 N N . ILE A 1 191 ? -5.005 -9.292 10.780 1.00 94.19 191 ILE A N 1
ATOM 1573 C CA . ILE A 1 191 ? -3.826 -8.481 11.081 1.00 94.19 191 ILE A CA 1
ATOM 1574 C C . ILE A 1 191 ? -4.260 -7.218 11.830 1.00 94.19 191 ILE A C 1
ATOM 1576 O O . ILE A 1 191 ? -5.029 -6.409 11.313 1.00 94.19 191 ILE A O 1
ATOM 1580 N N . PHE A 1 192 ? -3.710 -7.030 13.026 1.00 96.50 192 PHE A N 1
ATOM 1581 C CA . PHE A 1 192 ? -3.934 -5.893 13.914 1.00 96.50 192 PHE A CA 1
ATOM 1582 C C . PHE A 1 192 ? -2.605 -5.166 14.171 1.00 96.50 192 PHE A C 1
ATOM 1584 O O . PHE A 1 192 ? -1.921 -5.442 15.157 1.00 96.50 192 PHE A O 1
ATOM 1591 N N . PRO A 1 193 ? -2.188 -4.268 13.266 1.00 97.56 193 PRO A N 1
ATOM 1592 C CA . PRO A 1 193 ? -0.858 -3.663 13.296 1.00 97.56 193 PRO A CA 1
ATOM 1593 C C . PRO A 1 193 ? -0.591 -2.868 14.579 1.00 97.56 193 PRO A C 1
ATOM 1595 O O . PRO A 1 193 ? -1.500 -2.329 15.219 1.00 97.56 193 PRO A O 1
ATOM 1598 N N . ILE A 1 194 ? 0.687 -2.772 14.928 1.00 98.31 194 ILE A N 1
ATOM 1599 C CA . ILE A 1 194 ? 1.181 -1.948 16.026 1.00 98.31 194 ILE A CA 1
ATOM 1600 C C . ILE A 1 194 ? 1.897 -0.738 15.428 1.00 98.31 194 ILE A C 1
ATOM 1602 O O . ILE A 1 194 ? 2.897 -0.889 14.728 1.00 98.31 194 ILE A O 1
ATOM 1606 N N . TRP A 1 195 ? 1.403 0.461 15.715 1.00 96.88 195 TRP A N 1
ATOM 1607 C CA . TRP A 1 195 ? 2.000 1.715 15.262 1.00 96.88 195 TRP A CA 1
ATOM 1608 C C . TRP A 1 195 ? 2.964 2.253 16.308 1.00 96.88 195 TRP A C 1
ATOM 1610 O O . TRP A 1 195 ? 2.666 2.235 17.507 1.00 96.88 195 TRP A O 1
ATOM 1620 N N . GLY A 1 196 ? 4.108 2.756 15.861 1.00 91.56 196 GLY A N 1
ATOM 1621 C CA . GLY A 1 196 ? 5.115 3.291 16.758 1.00 91.56 196 GLY A CA 1
ATOM 1622 C C . GLY A 1 196 ? 4.827 4.746 17.140 1.00 91.56 196 GLY A C 1
ATOM 1623 O O . GLY A 1 196 ? 4.523 5.606 16.317 1.00 91.56 196 GLY A O 1
ATOM 1624 N N . SER A 1 197 ? 4.895 5.019 18.438 1.00 84.81 197 SER A N 1
ATOM 1625 C CA . SER A 1 197 ? 4.783 6.345 19.058 1.00 84.81 197 SER A CA 1
ATOM 1626 C C . SER A 1 197 ? 6.051 6.670 19.863 1.00 84.81 197 SER A C 1
ATOM 1628 O O . SER A 1 197 ? 6.019 7.470 20.806 1.00 84.81 197 SER A O 1
ATOM 1630 N N . GLU A 1 198 ? 7.166 6.011 19.551 1.00 75.00 198 GLU A N 1
ATOM 1631 C CA . GLU A 1 198 ? 8.376 6.089 20.361 1.00 75.00 198 GLU A CA 1
ATOM 1632 C C . GLU A 1 198 ? 9.048 7.461 20.251 1.00 75.00 198 GLU A C 1
ATOM 1634 O O . GLU A 1 198 ? 9.131 8.070 19.186 1.00 75.00 198 GLU A O 1
ATOM 1639 N N . SER A 1 199 ? 9.533 7.972 21.381 1.00 72.06 199 SER A N 1
ATOM 1640 C CA . SER A 1 199 ? 10.160 9.294 21.463 1.00 72.06 199 SER A CA 1
ATOM 1641 C C . SER A 1 199 ? 11.632 9.324 21.076 1.00 72.06 199 SER A C 1
ATOM 1643 O O . SER A 1 199 ? 12.193 10.413 20.941 1.00 72.06 199 SER A O 1
ATOM 1645 N N . ASP A 1 200 ? 12.250 8.157 20.916 1.00 79.19 200 ASP A N 1
ATOM 1646 C CA . ASP A 1 200 ? 13.654 7.999 20.543 1.00 79.19 200 ASP A CA 1
ATOM 1647 C C . ASP A 1 200 ? 13.881 8.078 19.025 1.00 79.19 200 ASP A C 1
ATOM 1649 O O . ASP A 1 200 ? 15.014 8.269 18.578 1.00 79.19 200 ASP A O 1
ATOM 1653 N N . THR A 1 201 ? 12.819 7.982 18.220 1.00 77.25 201 THR A N 1
ATOM 1654 C CA . THR A 1 201 ? 12.922 8.191 16.777 1.00 77.25 201 THR A CA 1
ATOM 1655 C C . THR A 1 201 ? 13.206 9.658 16.450 1.00 77.25 201 THR A C 1
ATOM 1657 O O . THR A 1 201 ? 12.737 10.592 17.105 1.00 77.25 201 THR A O 1
ATOM 1660 N N . LYS A 1 202 ? 13.982 9.875 15.384 1.00 78.38 202 LYS A N 1
ATOM 1661 C CA . LYS A 1 202 ? 14.376 11.213 14.927 1.00 78.38 202 LYS A CA 1
ATOM 1662 C C . LYS A 1 202 ? 13.165 12.055 14.509 1.00 78.38 202 LYS A C 1
ATOM 1664 O O . LYS A 1 202 ? 13.160 13.260 14.748 1.00 78.38 202 LYS A O 1
ATOM 1669 N N . ASN A 1 203 ? 12.161 11.415 13.903 1.00 79.31 203 ASN A N 1
ATOM 1670 C CA . ASN A 1 203 ? 10.971 12.051 13.337 1.00 79.31 203 ASN A CA 1
ATOM 1671 C C . ASN A 1 203 ? 9.699 11.316 13.801 1.00 79.31 203 ASN A C 1
ATOM 1673 O O . ASN A 1 203 ? 9.107 10.579 13.014 1.00 79.31 203 ASN A O 1
ATOM 1677 N N . PRO A 1 204 ? 9.276 11.465 15.069 1.00 84.62 204 PRO A N 1
ATOM 1678 C CA . PRO A 1 204 ? 8.122 10.729 15.579 1.00 84.62 204 PRO A CA 1
ATOM 1679 C C . PRO A 1 204 ? 6.852 11.141 14.849 1.00 84.62 204 PRO A C 1
ATOM 1681 O O . PRO A 1 204 ? 6.666 12.314 14.510 1.00 84.62 204 PRO A O 1
ATOM 1684 N N . ALA A 1 205 ? 5.981 10.161 14.617 1.00 86.88 205 ALA A N 1
ATOM 1685 C CA . ALA A 1 205 ? 4.658 10.406 14.075 1.00 86.88 205 ALA A CA 1
ATOM 1686 C C . ALA A 1 205 ? 3.873 11.354 14.995 1.00 86.88 205 ALA A C 1
ATOM 1688 O O . ALA A 1 205 ? 4.008 11.320 16.218 1.00 86.88 205 ALA A O 1
ATOM 1689 N N . THR A 1 206 ? 3.059 12.225 14.403 1.00 87.94 206 THR A N 1
ATOM 1690 C CA . THR A 1 206 ? 2.191 13.130 15.165 1.00 87.94 206 THR A CA 1
ATOM 1691 C C . THR A 1 206 ? 0.934 12.397 15.629 1.00 87.94 206 THR A C 1
ATOM 1693 O O . THR A 1 206 ? 0.531 11.403 15.020 1.00 87.94 206 THR A O 1
ATOM 1696 N N . ALA A 1 207 ? 0.252 12.928 16.651 1.00 87.69 207 ALA A N 1
ATOM 1697 C CA . ALA A 1 207 ? -1.045 12.403 17.081 1.00 87.69 207 ALA A CA 1
ATOM 1698 C C . ALA A 1 207 ? -2.052 12.328 15.921 1.00 87.69 207 ALA A C 1
ATOM 1700 O O . ALA A 1 207 ? -2.787 11.357 15.811 1.00 87.69 207 ALA A O 1
ATOM 1701 N N . THR A 1 208 ? -2.050 13.304 15.007 1.00 82.56 208 THR A N 1
ATOM 1702 C CA . THR A 1 208 ? -2.919 13.288 13.820 1.00 82.56 208 THR A CA 1
ATOM 1703 C C . THR A 1 208 ? -2.646 12.087 12.916 1.00 82.56 208 THR A C 1
ATOM 1705 O O . THR A 1 208 ? -3.590 11.427 12.496 1.00 82.56 208 THR A O 1
ATOM 1708 N N . VAL A 1 209 ? -1.374 11.783 12.639 1.00 84.75 209 VAL A N 1
ATOM 1709 C CA . VAL A 1 209 ? -0.989 10.636 11.799 1.00 84.75 209 VAL A CA 1
ATOM 1710 C C . VAL A 1 209 ? -1.357 9.320 12.484 1.00 84.75 209 VAL A C 1
ATOM 1712 O O . VAL A 1 209 ? -1.963 8.449 11.871 1.00 84.75 209 VAL A O 1
ATOM 1715 N N . LEU A 1 210 ? -1.045 9.181 13.773 1.00 91.38 210 LEU A N 1
ATOM 1716 C CA . LEU A 1 210 ? -1.368 7.970 14.531 1.00 91.38 210 LEU A CA 1
ATOM 1717 C C . LEU A 1 210 ? -2.880 7.773 14.693 1.00 91.38 210 LEU A C 1
ATOM 1719 O O . LEU A 1 210 ? -3.366 6.648 14.596 1.00 91.38 210 LEU A O 1
ATOM 1723 N N . GLN A 1 211 ? -3.640 8.855 14.879 1.00 91.56 211 GLN A N 1
ATOM 1724 C CA . GLN A 1 211 ? -5.098 8.799 14.933 1.00 91.56 211 GLN A CA 1
ATOM 1725 C C . GLN A 1 211 ? -5.691 8.354 13.596 1.00 91.56 211 GLN A C 1
ATOM 1727 O O . GLN A 1 211 ? -6.651 7.586 13.587 1.00 91.56 211 GLN A O 1
ATOM 1732 N N . ASP A 1 212 ? -5.136 8.822 12.476 1.00 83.06 212 ASP A N 1
ATOM 1733 C CA . ASP A 1 212 ? -5.547 8.373 11.148 1.00 83.06 212 ASP A CA 1
ATOM 1734 C C . ASP A 1 212 ? -5.346 6.857 10.987 1.00 83.06 212 ASP A C 1
ATOM 1736 O O . ASP A 1 212 ? -6.286 6.152 10.620 1.00 83.06 212 ASP A O 1
ATOM 1740 N N . TYR A 1 213 ? -4.185 6.326 11.379 1.00 88.00 213 TYR A N 1
ATOM 1741 C CA . TYR A 1 213 ? -3.943 4.881 11.377 1.00 88.00 213 TYR A CA 1
ATOM 1742 C C . TYR A 1 213 ? -4.908 4.108 12.295 1.00 88.00 213 TYR A C 1
ATOM 1744 O O . TYR A 1 213 ? -5.511 3.129 11.855 1.00 88.00 213 TYR A O 1
ATOM 1752 N N . LEU A 1 214 ? -5.142 4.563 13.532 1.00 88.56 214 LEU A N 1
ATOM 1753 C CA . LEU A 1 214 ? -6.124 3.937 14.433 1.00 88.56 214 LEU A CA 1
ATOM 1754 C C . LEU A 1 214 ? -7.543 3.919 13.844 1.00 88.56 214 LEU A C 1
ATOM 1756 O O . LEU A 1 214 ? -8.286 2.957 14.038 1.00 88.56 214 LEU A O 1
ATOM 1760 N N . ASN A 1 215 ? -7.930 4.971 13.122 1.00 82.75 215 ASN A N 1
ATOM 1761 C CA . ASN A 1 215 ? -9.241 5.059 12.480 1.00 82.75 215 ASN A CA 1
ATOM 1762 C C . ASN A 1 215 ? -9.346 4.153 11.242 1.00 82.75 215 ASN A C 1
ATOM 1764 O O . ASN A 1 215 ? -10.427 3.641 10.945 1.00 82.75 215 ASN A O 1
ATOM 1768 N N . ARG A 1 216 ? -8.248 3.984 10.494 1.00 77.44 216 ARG A N 1
ATOM 1769 C CA . ARG A 1 216 ? -8.199 3.165 9.274 1.00 77.44 216 ARG A CA 1
ATOM 1770 C C . ARG A 1 216 ? -8.109 1.669 9.552 1.00 77.44 216 ARG A C 1
ATOM 1772 O O . ARG A 1 216 ? -8.647 0.900 8.760 1.00 77.44 216 ARG A O 1
ATOM 1779 N N . TYR A 1 217 ? -7.481 1.277 10.658 1.00 84.50 217 TYR A N 1
ATOM 1780 C CA . TYR A 1 217 ? -7.194 -0.119 10.985 1.00 84.50 217 TYR A CA 1
ATOM 1781 C C . TYR A 1 217 ? -7.801 -0.503 12.345 1.00 84.50 217 TYR A C 1
ATOM 1783 O O . TYR A 1 217 ? -7.111 -0.453 13.365 1.00 84.50 217 TYR A O 1
ATOM 1791 N N . PRO A 1 218 ? -9.092 -0.881 12.393 1.00 85.56 218 PRO A N 1
ATOM 1792 C CA . PRO A 1 218 ? -9.727 -1.353 13.620 1.00 85.56 218 PRO A CA 1
ATOM 1793 C C . PRO A 1 218 ? -8.989 -2.551 14.231 1.00 85.56 218 PRO A C 1
ATOM 1795 O O . PRO A 1 218 ? -8.552 -3.451 13.517 1.00 85.56 218 PRO A O 1
ATOM 1798 N N . GLY A 1 219 ? -8.851 -2.551 15.553 1.00 90.94 219 GLY A N 1
ATOM 1799 C CA . GLY A 1 219 ? -8.092 -3.556 16.301 1.00 90.94 219 GLY A CA 1
ATOM 1800 C C . GLY A 1 219 ? -6.594 -3.267 16.379 1.00 90.94 219 GLY A C 1
ATOM 1801 O O . GLY A 1 219 ? -5.897 -3.916 17.157 1.00 90.94 219 GLY A O 1
ATOM 1802 N N . SER A 1 220 ? -6.095 -2.272 15.636 1.00 96.25 220 SER A N 1
ATOM 1803 C CA . SER A 1 220 ? -4.699 -1.843 15.721 1.00 96.25 220 SER A CA 1
ATOM 1804 C C . SER A 1 220 ? -4.361 -1.203 17.068 1.00 96.25 220 SER A C 1
ATOM 1806 O O . SER A 1 220 ? -5.223 -0.904 17.900 1.00 96.25 220 SER A O 1
ATOM 1808 N N . SER A 1 221 ? -3.070 -1.016 17.320 1.00 97.94 221 SER A N 1
ATOM 1809 C CA . SER A 1 221 ? -2.603 -0.568 18.627 1.00 97.94 221 SER A CA 1
ATOM 1810 C C . SER A 1 221 ? -1.405 0.364 18.560 1.00 97.94 221 SER A C 1
ATOM 1812 O O . SER A 1 221 ? -0.747 0.475 17.531 1.00 97.94 221 SER A O 1
ATOM 1814 N N . ILE A 1 222 ? -1.134 1.052 19.668 1.00 97.62 222 ILE A N 1
ATOM 1815 C CA . ILE A 1 222 ? -0.027 2.005 19.785 1.00 97.62 222 ILE A CA 1
ATOM 1816 C C . ILE A 1 222 ? 1.052 1.440 20.700 1.00 97.62 222 ILE A C 1
ATOM 1818 O O . ILE A 1 222 ? 0.807 1.206 21.889 1.00 97.62 222 ILE A O 1
ATOM 1822 N N . TRP A 1 223 ? 2.256 1.273 20.155 1.00 94.94 223 TRP A N 1
ATOM 1823 C CA . TRP A 1 223 ? 3.474 1.033 20.917 1.00 94.94 223 TRP A CA 1
ATOM 1824 C C . TRP A 1 223 ? 4.155 2.366 21.221 1.00 94.94 223 TRP A C 1
ATOM 1826 O O . TRP A 1 223 ? 4.701 3.024 20.342 1.00 94.94 223 TRP A O 1
ATOM 1836 N N . ARG A 1 224 ? 4.137 2.851 22.455 1.00 93.06 224 ARG A N 1
ATOM 1837 C CA . ARG A 1 224 ? 3.476 2.353 23.674 1.00 93.06 224 ARG A CA 1
ATOM 1838 C C . ARG A 1 224 ? 2.969 3.559 24.468 1.00 93.06 224 ARG A C 1
ATOM 1840 O O . ARG A 1 224 ? 3.299 4.692 24.115 1.00 93.06 224 ARG A O 1
ATOM 1847 N N . LEU A 1 225 ? 2.243 3.347 25.568 1.00 94.19 225 LEU A N 1
ATOM 1848 C CA . LEU A 1 225 ? 2.023 4.424 26.539 1.00 94.19 225 LEU A CA 1
ATOM 1849 C C . LEU A 1 225 ? 3.393 4.936 27.027 1.00 94.19 225 LEU A C 1
ATOM 1851 O O . LEU A 1 225 ? 4.202 4.128 27.514 1.00 94.19 225 LEU A O 1
ATOM 1855 N N . PRO A 1 226 ? 3.703 6.238 26.867 1.00 91.81 226 PRO A N 1
ATOM 1856 C CA . PRO A 1 226 ? 4.966 6.794 27.335 1.00 91.81 226 PRO A CA 1
ATOM 1857 C C . PRO A 1 226 ? 5.016 6.728 28.862 1.00 91.81 226 PRO A C 1
ATOM 1859 O O . PRO A 1 226 ? 3.992 6.876 29.528 1.00 91.81 226 PRO A O 1
ATOM 1862 N N . ASN A 1 227 ? 6.200 6.499 29.435 1.00 90.31 227 ASN A N 1
ATOM 1863 C CA . ASN A 1 227 ? 6.344 6.611 30.887 1.00 90.31 227 ASN A CA 1
ATOM 1864 C C . ASN A 1 227 ? 6.106 8.062 31.328 1.00 90.31 227 ASN A C 1
ATOM 1866 O O . ASN A 1 227 ? 6.210 8.994 30.528 1.00 90.31 227 ASN A O 1
ATOM 1870 N N . ALA A 1 228 ? 5.845 8.275 32.617 1.00 85.06 228 ALA A N 1
ATOM 1871 C CA . ALA A 1 228 ? 5.714 9.614 33.176 1.00 85.06 228 ALA A CA 1
ATOM 1872 C C . ALA A 1 228 ? 6.941 10.485 32.828 1.00 85.06 228 ALA A C 1
ATOM 1874 O O . ALA A 1 228 ? 8.072 10.169 33.201 1.00 85.06 228 ALA A O 1
ATOM 1875 N N . GLY A 1 229 ? 6.708 11.581 32.100 1.00 82.88 229 GLY A N 1
ATOM 1876 C CA . GLY A 1 229 ? 7.750 12.510 31.648 1.00 82.88 229 GLY A CA 1
ATOM 1877 C C . GLY A 1 229 ? 8.450 12.132 30.337 1.00 82.88 229 GLY A C 1
ATOM 1878 O O . GLY A 1 229 ? 9.249 12.926 29.841 1.00 82.88 229 GLY A O 1
ATOM 1879 N N . GLU A 1 230 ? 8.154 10.973 29.746 1.00 87.50 230 GLU A N 1
ATOM 1880 C CA . GLU A 1 230 ? 8.585 10.649 28.386 1.00 87.50 230 GLU A CA 1
ATOM 1881 C C . GLU A 1 230 ? 7.684 11.336 27.356 1.00 87.50 230 GLU A C 1
ATOM 1883 O O . GLU A 1 230 ? 6.485 11.533 27.560 1.00 87.50 230 GLU A O 1
ATOM 1888 N N . ARG A 1 231 ? 8.269 11.682 26.209 1.00 83.50 231 ARG A N 1
ATOM 1889 C CA . ARG A 1 231 ? 7.504 12.124 25.043 1.00 83.50 231 ARG A CA 1
ATOM 1890 C C . ARG A 1 231 ? 6.780 10.916 24.430 1.00 83.50 231 ARG A C 1
ATOM 1892 O O . ARG A 1 231 ? 7.330 9.816 24.390 1.00 83.50 231 ARG A O 1
ATOM 1899 N N . GLY A 1 232 ? 5.575 11.138 23.922 1.00 86.31 232 GLY A N 1
ATOM 1900 C CA . GLY A 1 232 ? 4.783 10.152 23.190 1.00 86.31 232 GLY A CA 1
ATOM 1901 C C . GLY A 1 232 ? 3.378 10.686 22.951 1.00 86.31 232 GLY A C 1
ATOM 1902 O O . GLY A 1 232 ? 2.880 11.489 23.737 1.00 86.31 232 GLY A O 1
ATOM 1903 N N . GLU A 1 233 ? 2.747 10.255 21.865 1.00 92.12 233 GLU A N 1
ATOM 1904 C CA . GLU A 1 233 ? 1.431 10.753 21.463 1.00 92.12 233 GLU A CA 1
ATOM 1905 C C . GLU A 1 233 ? 0.298 9.843 21.934 1.00 92.12 233 GLU A C 1
ATOM 1907 O O . GLU A 1 233 ? -0.857 10.216 21.805 1.00 92.12 233 GLU A O 1
ATOM 1912 N N . ALA A 1 234 ? 0.595 8.678 22.521 1.00 93.56 234 ALA A N 1
ATOM 1913 C CA . ALA A 1 234 ? -0.411 7.683 22.892 1.00 93.56 234 ALA A CA 1
ATOM 1914 C C . ALA A 1 234 ? -1.531 8.219 23.812 1.00 93.56 234 ALA A C 1
ATOM 1916 O O . ALA A 1 234 ? -2.655 7.732 23.722 1.00 93.56 234 ALA A O 1
ATOM 1917 N N . TRP A 1 235 ? -1.249 9.225 24.652 1.00 92.75 235 TRP A N 1
ATOM 1918 C CA . TRP A 1 235 ? -2.235 9.909 25.508 1.00 92.75 235 TRP A CA 1
ATOM 1919 C C . TRP A 1 235 ? -3.032 11.017 24.795 1.00 92.75 235 TRP A C 1
ATOM 1921 O O . TRP A 1 235 ? -4.033 11.488 25.323 1.00 92.75 235 TRP A O 1
ATOM 1931 N N . ASN A 1 236 ? -2.611 11.423 23.596 1.00 92.56 236 ASN A N 1
ATOM 1932 C CA . ASN A 1 236 ? -3.258 12.445 22.766 1.00 92.56 236 ASN A CA 1
ATOM 1933 C C . ASN A 1 236 ? -4.185 11.838 21.696 1.00 92.56 236 ASN A C 1
ATOM 1935 O O . ASN A 1 236 ? -4.647 12.547 20.800 1.00 92.56 236 ASN A O 1
ATOM 1939 N N . LEU A 1 237 ? -4.430 10.527 21.759 1.00 93.69 237 LEU A N 1
ATOM 1940 C CA . LEU A 1 237 ? -5.252 9.780 20.808 1.00 93.69 237 LEU A CA 1
ATOM 1941 C C . LEU A 1 237 ? -6.632 9.470 21.389 1.00 93.69 237 LEU A C 1
ATOM 1943 O O . LEU A 1 237 ? -6.879 9.601 22.583 1.00 93.69 237 LEU A O 1
ATOM 1947 N N . ASN A 1 238 ? -7.536 9.027 20.525 1.00 93.81 238 ASN A N 1
ATOM 1948 C CA . ASN A 1 238 ? -8.828 8.469 20.872 1.00 93.81 238 ASN A CA 1
ATOM 1949 C C . ASN A 1 238 ? -8.924 7.038 20.325 1.00 93.81 238 ASN A C 1
ATOM 1951 O O . ASN A 1 238 ? -8.949 6.817 19.113 1.00 93.81 238 ASN A O 1
ATOM 1955 N N . TYR A 1 239 ? -9.008 6.075 21.237 1.00 93.06 239 TYR A N 1
ATOM 1956 C CA . TYR A 1 239 ? -9.077 4.641 20.959 1.00 93.06 239 TYR A CA 1
ATOM 1957 C C . TYR A 1 239 ? -10.517 4.122 20.854 1.00 93.06 239 TYR A C 1
ATOM 1959 O O . TYR A 1 239 ? -10.723 2.976 20.466 1.00 93.06 239 TYR A O 1
ATOM 1967 N N . GLY A 1 240 ? -11.520 4.961 21.138 1.00 81.75 240 GLY A N 1
ATOM 1968 C CA . GLY A 1 240 ? -12.949 4.616 21.182 1.00 81.75 240 GLY A CA 1
ATOM 1969 C C . GLY A 1 240 ? -13.591 4.335 19.820 1.00 81.75 240 GLY A C 1
ATOM 1970 O O . GLY A 1 240 ? -14.800 4.503 19.649 1.00 81.75 240 GLY A O 1
ATOM 1971 N N . GLY A 1 241 ? -12.790 3.939 18.835 1.00 58.91 241 GLY A N 1
ATOM 1972 C CA . GLY A 1 241 ? -13.227 3.530 17.513 1.00 58.91 241 GLY A CA 1
ATOM 1973 C C . GLY A 1 241 ? -13.822 2.127 17.540 1.00 58.91 241 GLY A C 1
ATOM 1974 O O . GLY A 1 241 ? -13.175 1.166 17.146 1.00 58.91 241 GLY A O 1
ATOM 1975 N N . GLN A 1 242 ? -15.089 2.008 17.933 1.00 42.25 242 GLN A N 1
ATOM 1976 C CA . GLN A 1 242 ? -15.955 1.053 17.237 1.00 42.25 242 GLN A CA 1
ATOM 1977 C C . GLN A 1 242 ? -16.113 1.512 15.786 1.00 42.25 242 GLN A C 1
ATOM 1979 O O . GLN A 1 242 ? -15.999 2.724 15.561 1.00 42.25 242 GLN A O 1
ATOM 1984 N N . PRO A 1 243 ? -16.374 0.621 14.802 1.00 38.03 243 PRO A N 1
ATOM 1985 C CA . PRO A 1 243 ? -16.683 1.051 13.451 1.00 38.03 243 PRO A CA 1
ATOM 1986 C C . PRO A 1 243 ? -17.890 1.968 13.556 1.00 38.03 243 PRO A C 1
ATOM 1988 O O . PRO A 1 243 ? -19.037 1.540 13.685 1.00 38.03 243 PRO A O 1
ATOM 1991 N N . LYS A 1 244 ? -17.628 3.270 13.528 1.00 28.12 244 LYS A N 1
ATOM 1992 C CA . LYS A 1 244 ? -18.658 4.217 13.206 1.00 28.12 244 LYS A CA 1
ATOM 1993 C C . LYS A 1 244 ? -19.012 3.857 11.768 1.00 28.12 244 LYS A C 1
ATOM 1995 O O . LYS A 1 244 ? -18.349 4.281 10.827 1.00 28.12 244 LYS A O 1
ATOM 2000 N N . VAL A 1 245 ? -20.147 3.173 11.602 1.00 36.88 245 VAL A N 1
ATOM 2001 C CA . VAL A 1 245 ? -21.174 3.801 10.774 1.00 36.88 245 VAL A CA 1
ATOM 2002 C C . VAL A 1 245 ? -21.202 5.226 11.288 1.00 36.88 245 VAL A C 1
ATOM 2004 O O . VAL A 1 245 ? -21.674 5.472 12.397 1.00 36.88 245 VAL A O 1
ATOM 2007 N N . VAL A 1 246 ? -20.498 6.114 10.587 1.00 29.98 246 VAL A N 1
ATOM 2008 C CA . VAL A 1 246 ? -20.505 7.536 10.886 1.00 29.98 246 VAL A CA 1
ATOM 2009 C C . VAL A 1 246 ? -21.986 7.860 11.003 1.00 29.98 246 VAL A C 1
ATOM 2011 O O . VAL A 1 246 ? -22.698 7.671 10.012 1.00 29.98 246 VAL A O 1
ATOM 2014 N N . PRO A 1 247 ? -22.502 8.252 12.185 1.00 29.39 247 PRO A N 1
ATOM 2015 C CA . PRO A 1 247 ? -23.764 8.947 12.192 1.00 29.39 247 PRO A CA 1
ATOM 2016 C C . PRO A 1 247 ? -23.467 10.139 11.305 1.00 29.39 247 PRO A C 1
ATOM 2018 O O . PRO A 1 247 ? -22.607 10.958 11.637 1.00 29.39 247 PRO A O 1
ATOM 2021 N N . VAL A 1 248 ? -24.066 10.142 10.117 1.00 33.50 248 VAL A N 1
ATOM 2022 C CA . VAL A 1 248 ? -24.160 11.339 9.304 1.00 33.50 248 VAL A CA 1
ATOM 2023 C C . VAL A 1 248 ? -24.683 12.368 10.295 1.00 33.50 248 VAL A C 1
ATOM 2025 O O . VAL A 1 248 ? -25.780 12.178 10.830 1.00 33.50 248 VAL A O 1
ATOM 2028 N N . GLU A 1 249 ? -23.862 13.362 10.661 1.00 33.75 249 GLU A N 1
ATOM 2029 C CA . GLU A 1 249 ? -24.402 14.529 11.356 1.00 33.75 249 GLU A CA 1
ATOM 2030 C C . GLU A 1 249 ? -25.657 14.909 10.577 1.00 33.75 249 GLU A C 1
ATOM 2032 O O . GLU A 1 249 ? -25.576 14.915 9.344 1.00 33.75 249 GLU A O 1
ATOM 2037 N N . PRO A 1 250 ? -26.823 15.102 11.224 1.00 35.59 250 PRO A N 1
ATOM 2038 C CA . PRO A 1 250 ? -28.033 15.409 10.486 1.00 35.59 250 PRO A CA 1
ATOM 2039 C C . PRO A 1 250 ? -27.700 16.566 9.557 1.00 35.59 250 PRO A C 1
ATOM 2041 O O . PRO A 1 250 ? -27.293 17.636 10.014 1.00 35.59 250 PRO A O 1
ATOM 2044 N N . PHE A 1 251 ? -27.770 16.279 8.253 1.00 38.06 251 PHE A N 1
ATOM 2045 C CA . PHE A 1 251 ? -27.478 17.256 7.224 1.00 38.06 251 PHE A CA 1
ATOM 2046 C C . PHE A 1 251 ? -28.290 18.505 7.571 1.00 38.06 251 PHE A C 1
ATOM 2048 O O . PHE A 1 251 ? -29.499 18.381 7.808 1.00 38.06 251 PHE A O 1
ATOM 2055 N N . PRO A 1 252 ? -27.675 19.700 7.599 1.00 42.78 252 PRO A N 1
ATOM 2056 C CA . PRO A 1 252 ? -28.465 20.910 7.457 1.00 42.78 252 PRO A CA 1
ATOM 2057 C C . PRO A 1 252 ? -29.322 20.709 6.201 1.00 42.78 252 PRO A C 1
ATOM 2059 O O . PRO A 1 252 ? -28.807 20.181 5.217 1.00 42.78 252 PRO A O 1
ATOM 2062 N N . GLU A 1 253 ? -30.614 21.044 6.232 1.00 43.84 253 GLU A N 1
ATOM 2063 C CA . GLU A 1 253 ? -31.476 20.988 5.043 1.00 43.84 253 GLU A CA 1
ATOM 2064 C C . GLU A 1 253 ? -30.767 21.697 3.875 1.00 43.84 253 GLU A C 1
ATOM 2066 O O . GLU A 1 253 ? -30.700 22.926 3.837 1.00 43.84 253 GLU A O 1
ATOM 2071 N N . GLN A 1 254 ? -30.169 20.941 2.951 1.00 49.38 254 GLN A N 1
ATOM 2072 C CA . GLN A 1 254 ? -29.293 21.493 1.922 1.00 49.38 254 GLN A CA 1
ATOM 2073 C C . GLN A 1 254 ? -29.864 21.240 0.534 1.00 49.38 254 GLN A C 1
ATOM 2075 O O . GLN A 1 254 ? -30.248 20.136 0.157 1.00 49.38 254 GLN A O 1
ATOM 2080 N N . LYS A 1 255 ? -29.905 22.325 -0.239 1.00 55.50 255 LYS A N 1
ATOM 2081 C CA . LYS A 1 255 ? -30.220 22.329 -1.665 1.00 55.50 255 LYS A CA 1
ATOM 2082 C C . LYS A 1 255 ? -29.039 21.750 -2.464 1.00 55.50 255 LYS A C 1
ATOM 2084 O O . LYS A 1 255 ? -27.910 21.753 -1.990 1.00 55.50 255 LYS A O 1
ATOM 2089 N N . ALA A 1 256 ? -29.354 21.246 -3.659 1.00 58.69 256 ALA A N 1
ATOM 2090 C CA . ALA A 1 256 ? -28.526 20.533 -4.645 1.00 58.69 256 ALA A CA 1
ATOM 2091 C C . ALA A 1 256 ? -26.991 20.522 -4.439 1.00 58.69 256 ALA A C 1
ATOM 2093 O O . ALA A 1 256 ? -26.312 21.506 -4.715 1.00 58.69 256 ALA A O 1
ATOM 2094 N N . ALA A 1 257 ? -26.451 19.362 -4.056 1.00 79.19 257 ALA A N 1
ATOM 2095 C CA . ALA A 1 257 ? -25.015 19.078 -3.998 1.00 79.19 257 ALA A CA 1
ATOM 2096 C C . ALA A 1 257 ? -24.401 18.830 -5.396 1.00 79.19 257 ALA A C 1
ATOM 2098 O O . ALA A 1 257 ? -25.117 18.484 -6.337 1.00 79.19 257 ALA A O 1
ATOM 2099 N N . LYS A 1 258 ? -23.072 18.960 -5.529 1.00 91.75 258 LYS A N 1
ATOM 2100 C CA . LYS A 1 258 ? -22.300 18.595 -6.738 1.00 91.75 258 LYS A CA 1
ATOM 2101 C C . LYS A 1 258 ? -21.024 17.825 -6.396 1.00 91.75 258 LYS A C 1
ATOM 2103 O O . LYS A 1 258 ? -20.492 17.965 -5.297 1.00 91.75 258 LYS A O 1
ATOM 2108 N N . ALA A 1 259 ? -20.501 17.072 -7.356 1.00 94.88 259 ALA A N 1
ATOM 2109 C CA . ALA A 1 259 ? -19.252 16.332 -7.253 1.00 94.88 259 ALA A CA 1
ATOM 2110 C C . ALA A 1 259 ? -18.199 16.839 -8.247 1.00 94.88 259 ALA A C 1
ATOM 2112 O O . ALA A 1 259 ? -18.530 17.308 -9.335 1.00 94.88 259 ALA A O 1
ATOM 2113 N N . LEU A 1 260 ? -16.925 16.706 -7.883 1.00 96.00 260 LEU A N 1
ATOM 2114 C CA . LEU A 1 260 ? -15.782 17.032 -8.737 1.00 96.00 260 LEU A CA 1
ATOM 2115 C C . LEU A 1 260 ? -14.726 15.944 -8.601 1.00 96.00 260 LEU A C 1
ATOM 2117 O O . LEU A 1 260 ? -14.296 15.661 -7.489 1.00 96.00 260 LEU A O 1
ATOM 2121 N N . PHE A 1 261 ? -14.269 15.378 -9.708 1.00 96.25 261 PHE A N 1
ATOM 2122 C CA . PHE A 1 261 ? -13.111 14.493 -9.740 1.00 96.25 261 PHE A CA 1
ATOM 2123 C C . PHE A 1 261 ? -11.941 15.180 -10.443 1.00 96.25 261 PHE A C 1
ATOM 2125 O O . PHE A 1 261 ? -12.101 15.710 -11.540 1.00 96.25 261 PHE A O 1
ATOM 2132 N N . LYS A 1 262 ? -10.764 15.164 -9.812 1.00 96.25 262 LYS A N 1
ATOM 2133 C CA . LYS A 1 262 ? -9.520 15.746 -10.329 1.00 96.25 262 LYS A CA 1
ATOM 2134 C C . LYS A 1 262 ? -8.432 14.693 -10.426 1.00 96.25 262 LYS A C 1
ATOM 2136 O O . LYS A 1 262 ? -8.202 13.996 -9.445 1.00 96.25 262 LYS A O 1
ATOM 2141 N N . MET A 1 263 ? -7.718 14.624 -11.546 1.00 92.12 263 MET A N 1
ATOM 2142 C CA . MET A 1 263 ? -6.534 13.767 -11.676 1.00 92.12 263 MET A CA 1
ATOM 2143 C C . MET A 1 263 ? -5.532 14.343 -12.679 1.00 92.12 263 MET A C 1
ATOM 2145 O O . MET A 1 263 ? -5.920 14.906 -13.702 1.00 92.12 263 MET A O 1
ATOM 2149 N N . ASP A 1 264 ? -4.242 14.151 -12.425 1.00 87.19 264 ASP A N 1
ATOM 2150 C CA . ASP A 1 264 ? -3.206 14.449 -13.410 1.00 87.19 264 ASP A CA 1
ATOM 2151 C C . ASP A 1 264 ? -3.031 13.229 -14.313 1.00 87.19 264 ASP A C 1
ATOM 2153 O O . ASP A 1 264 ? -2.503 12.200 -13.891 1.00 87.19 264 ASP A O 1
ATOM 2157 N N . LEU A 1 265 ? -3.495 13.325 -15.559 1.00 83.75 265 LEU A N 1
ATOM 2158 C CA . LEU A 1 265 ? -3.273 12.275 -16.544 1.00 83.75 265 LEU A CA 1
ATOM 2159 C C . LEU A 1 265 ? -1.825 12.335 -16.972 1.00 83.75 265 LEU A C 1
ATOM 2161 O O . LEU A 1 265 ? -1.389 13.346 -17.494 1.00 83.75 265 LEU A O 1
ATOM 2165 N N . LYS A 1 266 ? -1.081 11.254 -16.819 1.00 74.62 266 LYS A N 1
ATOM 2166 C CA . LYS A 1 266 ? 0.268 11.135 -17.368 1.00 74.62 266 LYS A CA 1
ATOM 2167 C C . LYS A 1 266 ? 0.563 9.675 -17.610 1.00 74.62 266 LYS A C 1
ATOM 2169 O O . LYS A 1 266 ? -0.175 8.793 -17.180 1.00 74.62 266 LYS A O 1
ATOM 2174 N N . TYR A 1 267 ? 1.644 9.406 -18.320 1.00 64.25 267 TYR A N 1
ATOM 2175 C CA . TYR A 1 267 ? 2.101 8.036 -18.350 1.00 64.25 267 TYR A CA 1
ATOM 2176 C C . TYR A 1 267 ? 2.696 7.640 -16.996 1.00 64.25 267 TYR A C 1
ATOM 2178 O O . TYR A 1 267 ? 3.432 8.413 -16.383 1.00 64.25 267 TYR A O 1
ATOM 2186 N N . SER A 1 268 ? 2.355 6.442 -16.534 1.00 56.34 268 SER A N 1
ATOM 2187 C CA . SER A 1 268 ? 2.936 5.815 -15.354 1.00 56.34 268 SER A CA 1
ATOM 2188 C C . SER A 1 268 ? 2.691 4.311 -15.421 1.00 56.34 268 SER A C 1
ATOM 2190 O O . SER A 1 268 ? 1.566 3.877 -15.667 1.00 56.34 268 SER A O 1
ATOM 2192 N N . SER A 1 269 ? 3.734 3.510 -15.191 1.00 54.09 269 SER A N 1
ATOM 2193 C CA . SER A 1 269 ? 3.610 2.057 -15.007 1.00 54.09 269 SER A CA 1
ATOM 2194 C C . SER A 1 269 ? 2.938 1.698 -13.677 1.00 54.09 269 SER A C 1
ATOM 2196 O O . SER A 1 269 ? 2.396 0.607 -13.532 1.00 54.09 269 SER A O 1
ATOM 2198 N N . GLY A 1 270 ? 2.982 2.612 -12.703 1.00 61.91 270 GLY A N 1
ATOM 2199 C CA . GLY A 1 270 ? 2.189 2.552 -11.480 1.00 61.91 270 GLY A CA 1
ATOM 2200 C C . GLY A 1 270 ? 0.844 3.251 -11.649 1.00 61.91 270 GLY A C 1
ATOM 2201 O O . GLY A 1 270 ? 0.643 4.032 -12.582 1.00 61.91 270 GLY A O 1
ATOM 2202 N N . LEU A 1 271 ? -0.068 2.997 -10.721 1.00 78.81 271 LEU A N 1
ATOM 2203 C CA . LEU A 1 271 ? -1.349 3.681 -10.689 1.00 78.81 271 LEU A CA 1
ATOM 2204 C C . LEU A 1 271 ? -1.183 5.166 -10.340 1.00 78.81 271 LEU A C 1
ATOM 2206 O O . LEU A 1 271 ? -0.430 5.529 -9.437 1.00 78.81 271 LEU A O 1
ATOM 2210 N N . LEU A 1 272 ? -1.909 6.015 -11.054 1.00 78.06 272 LEU A N 1
ATOM 2211 C CA . LEU A 1 272 ? -2.087 7.426 -10.764 1.00 78.06 272 LEU A CA 1
ATOM 2212 C C . LEU A 1 272 ? -3.326 7.635 -9.908 1.00 78.06 272 LEU A C 1
ATOM 2214 O O . LEU A 1 272 ? -4.374 7.022 -10.131 1.00 78.06 272 LEU A O 1
ATOM 2218 N N . TYR A 1 273 ? -3.195 8.560 -8.969 1.00 87.75 273 TYR A N 1
ATOM 2219 C CA . TYR A 1 273 ? -4.242 8.915 -8.032 1.00 87.75 273 TYR A CA 1
ATOM 2220 C C . TYR A 1 273 ? -4.766 10.310 -8.339 1.00 87.75 273 TYR A C 1
ATOM 2222 O O . TYR A 1 273 ? -4.015 11.237 -8.644 1.00 87.75 273 TYR A O 1
ATOM 2230 N N . GLY A 1 274 ? -6.081 10.428 -8.268 1.00 89.38 274 GLY A N 1
ATOM 2231 C CA . GLY A 1 274 ? -6.816 11.673 -8.249 1.00 89.38 274 GLY A CA 1
ATOM 2232 C C . GLY A 1 274 ? -7.557 11.837 -6.928 1.00 89.38 274 GLY A C 1
ATOM 2233 O O . GLY A 1 274 ? -7.413 11.040 -6.001 1.00 89.38 274 GLY A O 1
ATOM 2234 N N . ASN A 1 275 ? -8.391 12.866 -6.865 1.00 92.00 275 ASN A N 1
ATOM 2235 C CA . ASN A 1 275 ? -9.263 13.129 -5.732 1.00 92.00 275 ASN A CA 1
ATOM 2236 C C . ASN A 1 275 ? -10.689 13.378 -6.220 1.00 92.00 275 ASN A C 1
ATOM 2238 O O . ASN A 1 275 ? -10.897 14.137 -7.170 1.00 92.00 275 ASN A O 1
ATOM 2242 N N . ILE A 1 276 ? -11.668 12.769 -5.556 1.00 95.31 276 ILE A N 1
ATOM 2243 C CA . ILE A 1 276 ? -13.085 13.106 -5.702 1.00 95.31 276 ILE A CA 1
ATOM 2244 C C . ILE A 1 276 ? -13.526 13.978 -4.527 1.00 95.31 276 ILE A C 1
ATOM 2246 O O . ILE A 1 276 ? -13.154 13.720 -3.388 1.00 95.31 276 ILE A O 1
ATOM 2250 N N . PHE A 1 277 ? -14.338 14.991 -4.803 1.00 94.19 277 PHE A N 1
ATOM 2251 C CA . PHE A 1 277 ? -14.869 15.947 -3.838 1.00 94.19 277 PHE A CA 1
ATOM 2252 C C . PHE A 1 277 ? -16.392 16.007 -3.942 1.00 94.19 277 PHE A C 1
ATOM 2254 O O . PHE A 1 277 ? -16.925 15.900 -5.049 1.00 94.19 277 PHE A O 1
ATOM 2261 N N . LEU A 1 278 ? -17.084 16.248 -2.824 1.00 92.00 278 LEU A N 1
ATOM 2262 C CA . LEU A 1 278 ? -18.487 16.683 -2.826 1.00 92.00 278 LEU A CA 1
ATOM 2263 C C . LEU A 1 278 ? -18.609 18.078 -2.225 1.00 92.00 278 LEU A C 1
ATOM 2265 O O . LEU A 1 278 ? -17.965 18.399 -1.224 1.00 92.00 278 LEU A O 1
ATOM 2269 N N . PHE A 1 279 ? -19.486 18.873 -2.823 1.00 88.31 279 PHE A N 1
ATOM 2270 C CA . PHE A 1 279 ? -19.853 20.208 -2.378 1.00 88.31 279 PHE A CA 1
ATOM 2271 C C . PHE A 1 279 ? -21.352 20.263 -2.120 1.00 88.31 279 PHE A C 1
ATOM 2273 O O . PHE A 1 279 ? -22.127 19.650 -2.856 1.00 88.31 279 PHE A O 1
ATOM 2280 N N . ASP A 1 280 ? -21.758 21.022 -1.111 1.00 84.38 280 ASP A N 1
ATOM 2281 C CA . ASP A 1 280 ? -23.164 21.352 -0.901 1.00 84.38 280 ASP A CA 1
ATOM 2282 C C . ASP A 1 280 ? -23.674 22.409 -1.902 1.00 84.38 280 ASP A C 1
ATOM 2284 O O . ASP A 1 280 ? -22.919 22.928 -2.732 1.00 84.38 280 ASP A O 1
ATOM 2288 N N . GLY A 1 281 ? -24.970 22.733 -1.841 1.00 78.38 281 GLY A N 1
ATOM 2289 C CA . GLY A 1 281 ? -25.590 23.729 -2.723 1.00 78.38 281 GLY A CA 1
ATOM 2290 C C . GLY A 1 281 ? -25.160 25.175 -2.493 1.00 78.38 281 GLY A C 1
ATOM 2291 O O . GLY A 1 281 ? -25.518 26.037 -3.294 1.00 78.38 281 GLY A O 1
ATOM 2292 N N . GLU A 1 282 ? -24.387 25.450 -1.442 1.00 82.38 282 GLU A N 1
ATOM 2293 C CA . GLU A 1 282 ? -23.727 26.742 -1.221 1.00 82.38 282 GLU A CA 1
ATOM 2294 C C . GLU A 1 282 ? -22.290 26.744 -1.771 1.00 82.38 282 GLU A C 1
ATOM 2296 O O . GLU A 1 282 ? -21.630 27.783 -1.807 1.00 82.38 282 GLU A O 1
ATOM 2301 N N . GLY A 1 283 ? -21.807 25.593 -2.251 1.00 82.62 283 GLY A N 1
ATOM 2302 C CA . GLY A 1 283 ? -20.469 25.417 -2.799 1.00 82.62 283 GLY A CA 1
ATOM 2303 C C . GLY A 1 283 ? -19.398 25.130 -1.746 1.00 82.62 283 GLY A C 1
ATOM 2304 O O . GLY A 1 283 ? -18.213 25.157 -2.081 1.00 82.62 283 GLY A O 1
ATOM 2305 N N . LYS A 1 284 ? -19.769 24.836 -0.495 1.00 85.19 284 LYS A N 1
ATOM 2306 C CA . LYS A 1 284 ? -18.822 24.415 0.543 1.00 85.19 284 LYS A CA 1
ATOM 2307 C C . LYS A 1 284 ? -18.479 22.939 0.350 1.00 85.19 284 LYS A C 1
ATOM 2309 O O . LYS A 1 284 ? -19.358 22.100 0.176 1.00 85.19 284 LYS A O 1
ATOM 2314 N N . GLN A 1 285 ? -17.188 22.616 0.398 1.00 87.31 285 GLN A N 1
ATOM 2315 C CA . GLN A 1 285 ? -16.717 21.232 0.349 1.00 87.31 285 GLN A CA 1
ATOM 2316 C C . GLN A 1 285 ? -17.134 20.489 1.625 1.00 87.31 285 GLN A C 1
ATOM 2318 O O . GLN A 1 285 ? -16.849 20.941 2.735 1.00 87.31 285 GLN A O 1
ATOM 2323 N N . ILE A 1 286 ? -17.783 19.340 1.453 1.00 84.00 286 ILE A N 1
ATOM 2324 C CA . ILE A 1 286 ? -18.288 18.483 2.538 1.00 84.00 286 ILE A CA 1
ATOM 2325 C C . ILE A 1 286 ? -17.665 17.081 2.525 1.00 84.00 286 ILE A C 1
ATOM 2327 O O . ILE A 1 286 ? -17.832 16.318 3.475 1.00 84.00 286 ILE A O 1
ATOM 2331 N N . PHE A 1 287 ? -16.946 16.732 1.457 1.00 87.44 287 PHE A N 1
ATOM 2332 C CA . PHE A 1 287 ? -16.280 15.445 1.306 1.00 87.44 287 PHE A CA 1
ATOM 2333 C C . PHE A 1 287 ? -15.084 15.556 0.368 1.00 87.44 287 PHE A C 1
ATOM 2335 O O . PHE A 1 287 ? -15.134 16.303 -0.613 1.00 87.44 287 PHE A O 1
ATOM 2342 N N . ASP A 1 288 ? -14.067 14.751 0.637 1.00 88.00 288 ASP A N 1
ATOM 2343 C CA . ASP A 1 288 ? -12.945 14.472 -0.242 1.00 88.00 288 ASP A CA 1
ATOM 2344 C C . ASP A 1 288 ? -12.465 13.027 -0.056 1.00 88.00 288 ASP A C 1
ATOM 2346 O O . ASP A 1 288 ? -12.587 12.441 1.024 1.00 88.00 288 ASP A O 1
ATOM 2350 N N . ALA A 1 289 ? -11.946 12.437 -1.129 1.00 84.81 289 ALA A N 1
ATOM 2351 C CA . ALA A 1 289 ? -11.353 11.113 -1.102 1.00 84.81 289 ALA A CA 1
ATOM 2352 C C . ALA A 1 289 ? -10.317 10.937 -2.203 1.00 8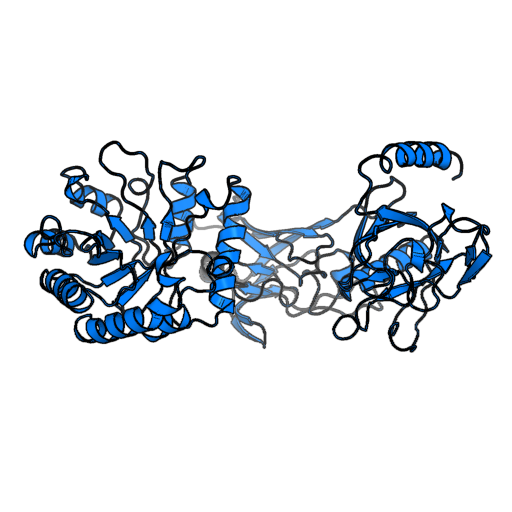4.81 289 ALA A C 1
ATOM 2354 O O . ALA A 1 289 ? -10.547 11.351 -3.341 1.00 84.81 289 ALA A O 1
ATOM 2355 N N . VAL A 1 290 ? -9.242 10.218 -1.881 1.00 85.94 290 VAL A N 1
ATOM 2356 C CA . VAL A 1 290 ? -8.334 9.674 -2.891 1.00 85.94 290 VAL A CA 1
ATOM 2357 C C . VAL A 1 290 ? -9.097 8.649 -3.719 1.00 85.94 290 VAL A C 1
ATOM 2359 O O . VAL A 1 290 ? -9.699 7.707 -3.191 1.00 85.94 290 VAL A O 1
ATOM 2362 N N . ALA A 1 291 ? -9.072 8.846 -5.028 1.00 91.75 291 ALA A N 1
ATOM 2363 C CA . ALA A 1 291 ? -9.762 7.996 -5.973 1.00 91.75 291 ALA A CA 1
ATOM 2364 C C . ALA A 1 291 ? -8.941 7.832 -7.248 1.00 91.75 291 ALA A C 1
ATOM 2366 O O . ALA A 1 291 ? -8.045 8.617 -7.543 1.00 91.75 291 ALA A O 1
ATOM 2367 N N . THR A 1 292 ? -9.244 6.807 -8.025 1.00 91.00 292 THR A N 1
ATOM 2368 C CA . THR A 1 292 ? -8.540 6.514 -9.269 1.00 91.00 292 THR A CA 1
ATOM 2369 C C . THR A 1 292 ? -9.529 6.340 -10.395 1.00 91.00 292 THR A C 1
ATOM 2371 O O . THR A 1 292 ? -10.730 6.169 -10.192 1.00 91.00 292 THR A O 1
ATOM 2374 N N . THR A 1 293 ? -9.023 6.424 -11.613 1.00 91.69 293 THR A N 1
ATOM 2375 C CA . THR A 1 293 ? -9.792 6.085 -12.799 1.00 91.69 293 THR A CA 1
ATOM 2376 C C . THR A 1 293 ? -8.845 5.596 -13.879 1.00 91.69 293 THR A C 1
ATOM 2378 O O . THR A 1 293 ? -7.793 6.195 -14.093 1.00 91.69 293 THR A O 1
ATOM 2381 N N . GLY A 1 294 ? -9.214 4.505 -14.547 1.00 88.06 294 GLY A N 1
ATOM 2382 C CA . GLY A 1 294 ? -8.346 3.793 -15.483 1.00 88.06 294 GLY A CA 1
ATOM 2383 C C . GLY A 1 294 ? -7.297 2.910 -14.796 1.00 88.06 294 GLY A C 1
ATOM 2384 O O . GLY A 1 294 ? -6.954 3.105 -13.634 1.00 88.06 294 GLY A O 1
ATOM 2385 N N . ARG A 1 295 ? -6.799 1.924 -15.544 1.00 84.44 295 ARG A N 1
ATOM 2386 C CA . ARG A 1 295 ? -5.800 0.943 -15.099 1.00 84.44 295 ARG A CA 1
ATOM 2387 C C . ARG A 1 295 ? -4.393 1.544 -15.142 1.00 84.44 295 ARG A C 1
ATOM 2389 O O . ARG A 1 295 ? -4.157 2.412 -15.988 1.00 84.44 295 ARG A O 1
ATOM 2396 N N . PRO A 1 296 ? -3.432 1.040 -14.344 1.00 76.81 296 PRO A N 1
ATOM 2397 C CA . PRO A 1 296 ? -2.019 1.387 -14.506 1.00 76.81 296 PRO A CA 1
ATOM 2398 C C . PRO A 1 296 ? -1.589 1.301 -15.975 1.00 76.81 296 PRO A C 1
ATOM 2400 O O . PRO A 1 296 ? -2.073 0.438 -16.709 1.00 76.81 296 PRO A O 1
ATOM 2403 N N . SER A 1 297 ? -0.725 2.217 -16.414 1.00 71.69 297 SER A N 1
ATOM 2404 C CA . SER A 1 297 ? -0.337 2.447 -17.818 1.00 71.69 297 SER A CA 1
ATOM 2405 C C . SER A 1 297 ? -1.404 3.020 -18.757 1.00 71.69 297 SER A C 1
ATOM 2407 O O . SER A 1 297 ? -1.048 3.560 -19.802 1.00 71.69 297 SER A O 1
ATOM 2409 N N . TYR A 1 298 ? -2.686 2.975 -18.398 1.00 78.88 298 TYR A N 1
ATOM 2410 C CA . TYR A 1 298 ? -3.779 3.469 -19.236 1.00 78.88 298 TYR A CA 1
ATOM 2411 C C . TYR A 1 298 ? -4.309 4.835 -18.786 1.00 78.88 298 TYR A C 1
ATOM 2413 O O . TYR A 1 298 ? -5.262 5.330 -19.367 1.00 78.88 298 TYR A O 1
ATOM 2421 N N . GLN A 1 299 ? -3.697 5.495 -17.799 1.00 86.44 299 GLN A N 1
ATOM 2422 C CA . GLN A 1 299 ? -4.176 6.762 -17.216 1.00 86.44 299 GLN A CA 1
ATOM 2423 C C . GLN A 1 299 ? -3.652 8.013 -17.941 1.00 86.44 299 GLN A C 1
ATOM 2425 O O . GLN A 1 299 ? -3.173 8.967 -17.328 1.00 86.44 299 GLN A O 1
ATOM 2430 N N . THR A 1 300 ? -3.760 8.016 -19.271 1.00 79.06 300 THR A N 1
ATOM 2431 C CA . THR A 1 300 ? -3.317 9.116 -20.144 1.00 79.06 300 THR A CA 1
ATOM 2432 C C . THR A 1 300 ? -4.492 9.713 -20.924 1.00 79.06 300 THR A C 1
ATOM 2434 O O . THR A 1 300 ? -5.570 9.123 -21.009 1.00 79.06 300 THR A O 1
ATOM 2437 N N . SER A 1 301 ? -4.275 10.870 -21.558 1.00 80.94 301 SER A N 1
ATOM 2438 C CA . SER A 1 301 ? -5.279 11.503 -22.421 1.00 80.94 301 SER A CA 1
ATOM 2439 C C . SER A 1 301 ? -5.631 10.681 -23.668 1.00 80.94 301 SER A C 1
ATOM 2441 O O . SER A 1 301 ? -6.784 10.706 -24.092 1.00 80.94 301 SER A O 1
ATOM 2443 N N . SER A 1 302 ? -4.685 9.924 -24.241 1.00 74.25 302 SER A N 1
ATOM 2444 C CA . SER A 1 302 ? -4.938 9.079 -25.422 1.00 74.25 302 SER A CA 1
ATOM 2445 C C . SER A 1 302 ? -5.813 7.863 -25.110 1.00 74.25 302 SER A C 1
ATOM 2447 O O . SER A 1 302 ? -6.535 7.381 -25.979 1.00 74.25 302 SER A O 1
ATOM 2449 N N . HIS A 1 303 ? -5.812 7.403 -23.861 1.00 83.06 303 HIS A N 1
ATOM 2450 C CA . HIS A 1 303 ? -6.551 6.218 -23.438 1.00 83.06 303 HIS A CA 1
ATOM 2451 C C . HIS A 1 303 ? -7.965 6.518 -22.923 1.00 83.06 303 HIS A C 1
ATOM 2453 O O . HIS A 1 303 ? -8.704 5.579 -22.641 1.00 83.06 303 HIS A O 1
ATOM 2459 N N . ILE A 1 304 ? -8.394 7.787 -22.843 1.00 85.88 304 ILE A N 1
ATOM 2460 C CA . ILE A 1 304 ? -9.730 8.184 -22.344 1.00 85.88 304 ILE A CA 1
ATOM 2461 C C . ILE A 1 304 ? -10.879 7.461 -23.067 1.00 85.88 304 ILE A C 1
ATOM 2463 O O . ILE A 1 304 ? -11.942 7.262 -22.493 1.00 85.88 304 ILE A O 1
ATOM 2467 N N . TRP A 1 305 ? -10.695 7.006 -24.304 1.00 84.31 305 TRP A N 1
ATOM 2468 C CA . TRP A 1 305 ? -11.729 6.271 -25.041 1.00 84.31 305 TRP A CA 1
ATOM 2469 C C . TRP A 1 305 ? -11.482 4.760 -25.131 1.00 84.31 305 TRP A C 1
ATOM 2471 O O . TRP A 1 305 ? -12.230 4.043 -25.794 1.00 84.31 305 TRP A O 1
ATOM 2481 N N . GLN A 1 306 ? -10.490 4.231 -24.412 1.00 81.06 306 GLN A N 1
ATOM 2482 C CA . GLN A 1 306 ? -10.200 2.803 -24.401 1.00 81.06 306 GLN A CA 1
ATOM 2483 C C . GLN A 1 306 ? -11.107 2.052 -23.423 1.00 81.06 306 GLN A C 1
ATOM 2485 O O . GLN A 1 306 ? -11.042 2.210 -22.200 1.00 81.06 306 GLN A O 1
ATOM 2490 N N . ARG A 1 307 ? -11.954 1.182 -23.975 1.00 79.31 307 ARG A N 1
ATOM 2491 C CA . ARG A 1 307 ? -12.925 0.391 -23.213 1.00 79.31 307 ARG A CA 1
ATOM 2492 C C . ARG A 1 307 ? -12.245 -0.460 -22.132 1.00 79.31 307 ARG A C 1
ATOM 2494 O O . ARG A 1 307 ? -11.220 -1.085 -22.385 1.00 79.31 307 ARG A O 1
ATOM 2501 N N . ALA A 1 308 ? -12.848 -0.487 -20.939 1.00 75.94 308 ALA A N 1
ATOM 2502 C CA . ALA A 1 308 ? -12.438 -1.264 -19.758 1.00 75.94 308 ALA A CA 1
ATOM 2503 C C . ALA A 1 308 ? -11.043 -0.962 -19.165 1.00 75.94 308 ALA A C 1
ATOM 2505 O O . ALA A 1 308 ? -10.699 -1.520 -18.122 1.00 75.94 308 ALA A O 1
ATOM 2506 N N . LYS A 1 309 ? -10.254 -0.081 -19.792 1.00 82.38 309 LYS A N 1
ATOM 2507 C CA . LYS A 1 309 ? -8.876 0.219 -19.383 1.00 82.38 309 LYS A CA 1
ATOM 2508 C C . LYS A 1 309 ? -8.645 1.697 -19.078 1.00 82.38 309 LYS A C 1
ATOM 2510 O O . LYS A 1 309 ? -7.957 2.001 -18.114 1.00 82.38 309 LYS A O 1
ATOM 2515 N N . GLY A 1 310 ? -9.211 2.601 -19.875 1.00 86.31 310 GLY A N 1
ATOM 2516 C CA . GLY A 1 310 ? -8.938 4.032 -19.775 1.00 86.31 310 GLY A CA 1
ATOM 2517 C C . GLY A 1 310 ? -9.723 4.775 -18.686 1.00 86.31 310 GLY A C 1
ATOM 2518 O O . GLY A 1 310 ? -10.762 4.266 -18.244 1.00 86.31 310 GLY A O 1
ATOM 2519 N N . PRO A 1 311 ? -9.293 6.001 -18.321 1.00 91.31 311 PRO A N 1
ATOM 2520 C CA . PRO A 1 311 ? -10.005 6.929 -17.445 1.00 91.31 311 PRO A CA 1
ATOM 2521 C C . PRO A 1 311 ? -11.453 7.154 -17.874 1.00 91.31 311 PRO A C 1
ATOM 2523 O O . PRO A 1 311 ? -11.799 6.927 -19.036 1.00 91.31 311 PRO A O 1
ATOM 2526 N N . ILE A 1 312 ? -12.297 7.626 -16.963 1.00 91.56 312 ILE A N 1
ATOM 2527 C CA . ILE A 1 312 ? -13.628 8.123 -17.310 1.00 91.56 312 ILE A CA 1
ATOM 2528 C C . ILE A 1 312 ? -13.509 9.328 -18.269 1.00 91.56 312 ILE A C 1
ATOM 2530 O O . ILE A 1 312 ? -12.637 10.170 -18.078 1.00 91.56 312 ILE A O 1
ATOM 2534 N N . PRO A 1 313 ? -14.336 9.437 -19.323 1.00 90.50 313 PRO A N 1
ATOM 2535 C CA . PRO A 1 313 ? -14.306 10.609 -20.196 1.00 90.50 313 PRO A CA 1
ATOM 2536 C C . PRO A 1 313 ? -14.651 11.921 -19.485 1.00 90.50 313 PRO A C 1
ATOM 2538 O O . PRO A 1 313 ? -15.614 11.988 -18.723 1.00 90.50 313 PRO A O 1
ATOM 2541 N N . ASP A 1 314 ? -13.889 12.977 -19.778 1.00 90.38 314 ASP A N 1
ATOM 2542 C CA . ASP A 1 314 ? -14.116 14.345 -19.306 1.00 90.38 314 ASP A CA 1
ATOM 2543 C C . ASP A 1 314 ? -15.121 15.085 -20.197 1.00 90.38 314 ASP A C 1
ATOM 2545 O O . ASP A 1 314 ? -14.774 16.002 -20.938 1.00 90.38 314 ASP A O 1
ATOM 2549 N N . VAL A 1 315 ? -16.380 14.647 -20.152 1.00 88.19 315 VAL A N 1
ATOM 2550 C CA . VAL A 1 315 ? -17.489 15.247 -20.912 1.00 88.19 315 VAL A CA 1
ATOM 2551 C C . VAL A 1 315 ? -18.420 16.057 -20.010 1.00 88.19 315 VAL A C 1
ATOM 2553 O O . VAL A 1 315 ? -18.564 15.773 -18.820 1.00 88.19 315 VAL A O 1
ATOM 2556 N N . GLU A 1 316 ? -19.079 17.064 -20.580 1.00 88.69 316 GLU A N 1
ATOM 2557 C CA . GLU A 1 316 ? -20.077 17.858 -19.861 1.00 88.69 316 GLU A CA 1
ATOM 2558 C C . GLU A 1 316 ? -21.368 17.066 -19.601 1.00 88.69 316 GLU A C 1
ATOM 2560 O O . GLU A 1 316 ? -21.734 16.158 -20.348 1.00 88.69 316 GLU A O 1
ATOM 2565 N N . GLY A 1 317 ? -22.095 17.448 -18.546 1.00 87.06 317 GLY A N 1
ATOM 2566 C CA . GLY A 1 317 ? -23.424 16.904 -18.250 1.00 87.06 317 GLY A CA 1
ATOM 2567 C C . GLY A 1 317 ? -23.438 15.557 -17.522 1.00 87.06 317 GLY A C 1
ATOM 2568 O O . GLY A 1 317 ? -24.500 14.940 -17.435 1.00 87.06 317 GLY A O 1
ATOM 2569 N N . LEU A 1 318 ? -22.300 15.104 -16.985 1.00 92.56 318 LEU A N 1
ATOM 2570 C CA . LEU A 1 318 ? -22.254 13.901 -16.156 1.00 92.56 318 LEU A CA 1
ATOM 2571 C C . LEU A 1 318 ? -22.996 14.103 -14.830 1.00 92.56 318 LEU A C 1
ATOM 2573 O O . LEU A 1 318 ? -22.940 15.170 -14.213 1.00 92.56 318 LEU A O 1
ATOM 2577 N N . THR A 1 319 ? -23.662 13.052 -14.360 1.00 93.00 319 THR A N 1
ATOM 2578 C CA . THR A 1 319 ? -24.307 13.015 -13.042 1.00 93.00 319 THR A CA 1
ATOM 2579 C C . THR A 1 319 ? -24.006 11.710 -12.311 1.00 93.00 319 THR A C 1
ATOM 2581 O O . THR A 1 319 ? -23.756 10.682 -12.936 1.00 93.00 319 THR A O 1
ATOM 2584 N N . ILE A 1 320 ? -24.035 11.735 -10.979 1.00 93.06 320 ILE A N 1
ATOM 2585 C CA . ILE A 1 320 ? -23.977 10.543 -10.123 1.00 93.06 320 ILE A CA 1
ATOM 2586 C C . ILE A 1 320 ? -25.394 10.243 -9.651 1.00 93.06 320 ILE A C 1
ATOM 2588 O O . ILE A 1 320 ? -26.027 11.113 -9.054 1.00 93.06 320 ILE A O 1
ATOM 2592 N N . GLY A 1 321 ? -25.885 9.030 -9.900 1.00 89.50 321 GLY A N 1
ATOM 2593 C CA . GLY A 1 321 ? -27.120 8.531 -9.297 1.00 89.50 321 GLY A CA 1
ATOM 2594 C C . GLY A 1 321 ? -26.930 8.235 -7.814 1.00 89.50 321 GLY A C 1
ATOM 2595 O O . GLY A 1 321 ? -25.894 7.707 -7.413 1.00 89.50 321 GLY A O 1
ATOM 2596 N N . THR A 1 322 ? -27.916 8.584 -6.990 1.00 85.50 322 THR A N 1
ATOM 2597 C CA . THR A 1 322 ? -27.889 8.324 -5.542 1.00 85.50 322 THR A CA 1
ATOM 2598 C C . THR A 1 322 ? -28.396 6.926 -5.180 1.00 85.50 322 THR A C 1
ATOM 2600 O O . THR A 1 322 ? -28.348 6.521 -4.017 1.00 85.50 322 THR A O 1
ATOM 2603 N N . GLU A 1 323 ? -28.869 6.154 -6.161 1.00 80.62 323 GLU A N 1
ATOM 2604 C CA . GLU A 1 323 ? -29.176 4.740 -6.011 1.00 80.62 323 GLU A CA 1
ATOM 2605 C C . GLU A 1 323 ? -27.909 3.881 -5.928 1.00 80.62 323 GLU A C 1
ATOM 2607 O O . GLU A 1 323 ? -27.058 3.901 -6.818 1.00 80.62 323 GLU A O 1
ATOM 2612 N N . ASP A 1 324 ? -27.799 3.097 -4.857 1.00 72.62 324 ASP A N 1
ATOM 2613 C CA . ASP A 1 324 ? -26.744 2.112 -4.701 1.00 72.62 324 ASP A CA 1
ATOM 2614 C C . ASP A 1 324 ? -27.149 0.776 -5.338 1.00 72.62 324 ASP A C 1
ATOM 2616 O O . ASP A 1 324 ? -28.294 0.326 -5.260 1.00 72.62 324 ASP A O 1
ATOM 2620 N N . ALA A 1 325 ? -26.193 0.132 -5.999 1.00 66.44 325 ALA A N 1
ATOM 2621 C CA . ALA A 1 325 ? -26.341 -1.214 -6.532 1.00 66.44 325 ALA A CA 1
ATOM 2622 C C . ALA A 1 325 ? -25.085 -2.021 -6.216 1.00 66.44 325 ALA A C 1
ATOM 2624 O O . ALA A 1 325 ? -23.971 -1.550 -6.456 1.00 66.44 325 ALA A O 1
ATOM 2625 N N . ILE A 1 326 ? -25.267 -3.240 -5.711 1.00 60.88 326 ILE A N 1
ATOM 2626 C CA . ILE A 1 326 ? -24.179 -4.215 -5.616 1.00 60.88 326 ILE A CA 1
ATOM 2627 C C . ILE A 1 326 ? -23.865 -4.693 -7.030 1.00 60.88 326 ILE A C 1
ATOM 2629 O O . ILE A 1 326 ? -24.777 -5.007 -7.801 1.00 60.88 326 ILE A O 1
ATOM 2633 N N . ILE A 1 327 ? -22.584 -4.738 -7.371 1.00 57.59 327 ILE A N 1
ATOM 2634 C CA . ILE A 1 327 ? -22.124 -5.327 -8.625 1.00 57.59 327 ILE A CA 1
ATOM 2635 C C . ILE A 1 327 ? -21.252 -6.515 -8.317 1.00 57.59 327 ILE A C 1
ATOM 2637 O O . ILE A 1 327 ? -20.362 -6.429 -7.482 1.00 57.59 327 ILE A O 1
ATOM 2641 N N . GLU A 1 328 ? -21.490 -7.582 -9.068 1.00 48.53 328 GLU A N 1
ATOM 2642 C CA . GLU A 1 328 ? -20.606 -8.730 -9.146 1.00 48.53 328 GLU A CA 1
ATOM 2643 C C . GLU A 1 328 ? -19.981 -8.731 -10.542 1.00 48.53 328 GLU A C 1
ATOM 2645 O O . GLU A 1 328 ? -20.624 -9.042 -11.545 1.00 48.53 328 GLU A O 1
ATOM 2650 N N . THR A 1 329 ? -18.723 -8.311 -10.621 1.00 53.72 329 THR A N 1
ATOM 2651 C CA . THR A 1 329 ? -17.860 -8.581 -11.777 1.00 53.72 329 THR A CA 1
ATOM 2652 C C . THR A 1 329 ? -16.676 -9.412 -11.307 1.00 53.72 329 THR A C 1
ATOM 2654 O O . THR A 1 329 ? -16.428 -9.501 -10.109 1.00 53.72 329 THR A O 1
ATOM 2657 N N . ASN A 1 330 ? -15.915 -9.987 -12.240 1.00 43.25 330 ASN A N 1
ATOM 2658 C CA . ASN A 1 330 ? -14.713 -10.761 -11.907 1.00 43.25 330 ASN A CA 1
ATOM 2659 C C . ASN A 1 330 ? -13.685 -9.973 -11.061 1.00 43.25 330 ASN A C 1
ATOM 2661 O O . ASN A 1 330 ? -12.860 -10.603 -10.410 1.00 43.25 330 ASN A O 1
ATOM 2665 N N . ASP A 1 331 ? -13.759 -8.633 -11.057 1.00 41.19 331 ASP A N 1
ATOM 2666 C CA . ASP A 1 331 ? -12.777 -7.740 -10.429 1.00 41.19 331 ASP A CA 1
ATOM 2667 C C . ASP A 1 331 ? -13.345 -6.921 -9.240 1.00 41.19 331 ASP A C 1
ATOM 2669 O O . ASP A 1 331 ? -12.571 -6.337 -8.486 1.00 41.19 331 ASP A O 1
ATOM 2673 N N . ILE A 1 332 ? -14.676 -6.838 -9.066 1.00 51.50 332 ILE A N 1
ATOM 2674 C CA . ILE A 1 332 ? -15.343 -5.988 -8.054 1.00 51.50 332 ILE A CA 1
ATOM 2675 C C . ILE A 1 332 ? -16.567 -6.719 -7.493 1.00 51.50 332 ILE A C 1
ATOM 2677 O O . ILE A 1 332 ? -17.454 -7.098 -8.266 1.00 51.50 332 ILE A O 1
ATOM 2681 N N . GLN A 1 333 ? -16.640 -6.836 -6.163 1.00 53.84 333 GLN A N 1
ATOM 2682 C CA . GLN A 1 333 ? -17.819 -7.297 -5.426 1.00 53.84 333 GLN A CA 1
ATOM 2683 C C . GLN A 1 333 ? -18.162 -6.301 -4.308 1.00 53.84 333 GLN A C 1
ATOM 2685 O O . GLN A 1 333 ? -17.877 -6.532 -3.136 1.00 53.84 333 GLN A O 1
ATOM 2690 N N . ASP A 1 334 ? -18.725 -5.149 -4.679 1.00 64.12 334 ASP A N 1
ATOM 2691 C CA . ASP A 1 334 ? -19.075 -4.097 -3.716 1.00 64.12 334 ASP A CA 1
ATOM 2692 C C . ASP A 1 334 ? -20.238 -3.217 -4.215 1.00 64.12 334 ASP A C 1
ATOM 2694 O O . ASP A 1 334 ? -20.704 -3.321 -5.357 1.00 64.12 334 ASP A O 1
ATOM 2698 N N . TRP A 1 335 ? -20.731 -2.350 -3.333 1.00 76.81 335 TRP A N 1
ATOM 2699 C CA . TRP A 1 335 ? -21.682 -1.293 -3.638 1.00 76.81 335 TRP A CA 1
ATOM 2700 C C . TRP A 1 335 ? -21.100 -0.312 -4.655 1.00 76.81 335 TRP A C 1
ATOM 2702 O O . TRP A 1 335 ? -19.914 0.015 -4.656 1.00 76.81 335 TRP A O 1
ATOM 2712 N N . SER A 1 336 ? -21.970 0.208 -5.512 1.00 87.31 336 SER A N 1
ATOM 2713 C CA . SER A 1 336 ? -21.603 1.165 -6.545 1.00 87.31 336 SER A CA 1
ATOM 2714 C C . SER A 1 336 ? -22.725 2.156 -6.821 1.00 87.31 336 SER A C 1
ATOM 2716 O O . SER A 1 336 ? -23.903 1.852 -6.623 1.00 87.31 336 SER A O 1
ATOM 2718 N N . PHE A 1 337 ? -22.348 3.313 -7.353 1.00 90.88 337 PHE A N 1
ATOM 2719 C CA . PHE A 1 337 ? -23.252 4.373 -7.784 1.00 90.88 337 PHE A CA 1
ATOM 2720 C C . PHE A 1 337 ? -23.092 4.606 -9.284 1.00 90.88 337 PHE A C 1
ATOM 2722 O O . PHE A 1 337 ? -21.960 4.754 -9.751 1.00 90.88 337 PHE A O 1
ATOM 2729 N N . PRO A 1 338 ? -24.177 4.606 -10.072 1.00 91.75 338 PRO A N 1
ATOM 2730 C CA . PRO A 1 338 ? -24.083 4.801 -11.511 1.00 91.75 338 PRO A CA 1
ATOM 2731 C C . PRO A 1 338 ? -23.702 6.240 -11.858 1.00 91.75 338 PRO A C 1
ATOM 2733 O O . PRO A 1 338 ? -24.222 7.187 -11.273 1.00 91.75 338 PRO A O 1
ATOM 2736 N N . ILE A 1 339 ? -22.838 6.400 -12.857 1.00 92.12 339 ILE A N 1
ATOM 2737 C CA . ILE A 1 339 ? -22.581 7.684 -13.508 1.00 92.12 339 ILE A CA 1
ATOM 2738 C C . ILE A 1 339 ? -23.406 7.723 -14.796 1.00 92.12 339 ILE A C 1
ATOM 2740 O O . ILE A 1 339 ? -23.420 6.760 -15.568 1.00 92.12 339 ILE A O 1
ATOM 2744 N N . ARG A 1 340 ? -24.134 8.820 -15.009 1.00 90.00 340 ARG A N 1
ATOM 2745 C CA . ARG A 1 340 ? -25.040 9.012 -16.145 1.00 90.00 340 ARG A CA 1
ATOM 2746 C C . ARG A 1 340 ? -24.565 10.170 -17.039 1.00 90.00 340 ARG A C 1
ATOM 2748 O O . ARG A 1 340 ? -23.968 11.105 -16.514 1.00 90.00 340 ARG A O 1
ATOM 2755 N N . PRO A 1 341 ? -24.863 10.137 -18.354 1.00 88.75 341 PRO A N 1
ATOM 2756 C CA . PRO A 1 341 ? -25.535 9.047 -19.067 1.00 88.75 341 PRO A CA 1
ATOM 2757 C C . PRO A 1 341 ? -24.689 7.765 -19.097 1.00 88.75 341 PRO A C 1
ATOM 2759 O O . PRO A 1 341 ? -23.463 7.795 -19.080 1.00 88.75 341 PRO A O 1
ATOM 2762 N N . ASN A 1 342 ? -25.365 6.613 -19.100 1.00 81.12 342 ASN A N 1
ATOM 2763 C CA . ASN A 1 342 ? -24.702 5.310 -18.978 1.00 81.12 342 ASN A CA 1
ATOM 2764 C C . ASN A 1 342 ? -23.912 4.919 -20.239 1.0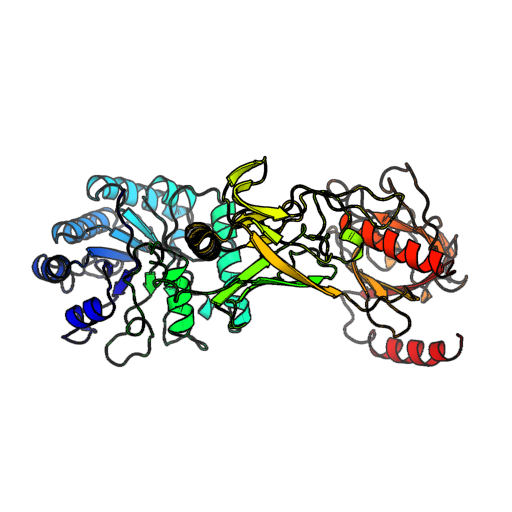0 81.12 342 ASN A C 1
ATOM 2766 O O . ASN A 1 342 ? -23.154 3.957 -20.199 1.00 81.12 342 ASN A O 1
ATOM 2770 N N . ILE A 1 343 ? -24.117 5.622 -21.354 1.00 85.38 343 ILE A N 1
ATOM 2771 C CA . ILE A 1 343 ? -23.359 5.479 -22.596 1.00 85.38 343 ILE A CA 1
ATOM 2772 C C . ILE A 1 343 ? -22.924 6.880 -23.026 1.00 85.38 343 ILE A C 1
ATOM 2774 O O . ILE A 1 343 ? -23.732 7.807 -23.019 1.00 85.38 343 ILE A O 1
ATOM 2778 N N . LEU A 1 344 ? -21.651 7.006 -23.381 1.00 86.25 344 LEU A N 1
ATOM 2779 C CA . LEU A 1 344 ? -21.026 8.186 -23.949 1.00 86.25 344 LEU A CA 1
ATOM 2780 C C . LEU A 1 344 ? -20.570 7.868 -25.366 1.00 86.25 344 LEU A C 1
ATOM 2782 O O . LEU A 1 344 ? -19.823 6.906 -25.580 1.00 86.25 344 LEU A O 1
ATOM 2786 N N . GLU A 1 345 ? -21.020 8.700 -26.298 1.00 84.06 345 GLU A N 1
ATOM 2787 C CA . GLU A 1 345 ? -20.641 8.619 -27.702 1.00 84.06 345 GLU A CA 1
ATOM 2788 C C . GLU A 1 345 ? -19.211 9.119 -27.893 1.00 84.06 345 GLU A C 1
ATOM 2790 O O . GLU A 1 345 ? -18.825 10.169 -27.367 1.00 84.06 345 GLU A O 1
ATOM 2795 N N . ASN A 1 346 ? -18.414 8.360 -28.641 1.00 79.19 346 ASN A N 1
ATOM 2796 C CA . ASN A 1 346 ? -17.059 8.771 -28.962 1.00 79.19 346 ASN A CA 1
ATOM 2797 C C . ASN A 1 346 ? -17.091 9.919 -29.989 1.00 79.19 346 ASN A C 1
ATOM 2799 O O . ASN A 1 346 ? -17.673 9.755 -31.061 1.00 79.19 346 ASN A O 1
ATOM 2803 N N . PRO A 1 347 ? -16.430 11.064 -29.735 1.00 75.25 347 PRO A N 1
ATOM 2804 C CA . PRO A 1 347 ? -16.382 12.165 -30.696 1.00 75.25 347 PRO A CA 1
ATOM 2805 C C . PRO A 1 347 ? -15.632 11.801 -31.988 1.00 75.25 347 PRO A C 1
ATOM 2807 O O . PRO A 1 347 ? -15.755 12.504 -32.990 1.00 75.25 347 PRO A O 1
ATOM 2810 N N . ASN A 1 348 ? -14.846 10.718 -31.988 1.00 72.75 348 ASN A N 1
ATOM 2811 C CA . ASN A 1 348 ? -14.235 10.169 -33.189 1.00 72.75 348 ASN A CA 1
ATOM 2812 C C . ASN A 1 348 ? -15.184 9.154 -33.865 1.00 72.75 348 ASN A C 1
ATOM 2814 O O . ASN A 1 348 ? -15.468 8.120 -33.259 1.00 72.75 348 ASN A O 1
ATOM 2818 N N . PRO A 1 349 ? -15.590 9.361 -35.136 1.00 56.00 349 PRO A N 1
ATOM 2819 C CA . PRO A 1 349 ? -16.524 8.481 -35.852 1.00 56.00 349 PRO A CA 1
ATOM 2820 C C . PRO A 1 349 ? -16.075 7.022 -36.004 1.00 56.00 349 PRO A C 1
ATOM 2822 O O . PRO A 1 349 ? -16.887 6.158 -36.323 1.00 56.00 349 PRO A O 1
ATOM 2825 N N . THR A 1 350 ? -14.778 6.744 -35.850 1.00 59.03 350 THR A N 1
ATOM 2826 C CA . THR A 1 350 ? -14.219 5.384 -35.913 1.00 59.03 350 THR A CA 1
ATOM 2827 C C . THR A 1 350 ? -13.975 4.771 -34.533 1.00 59.03 350 THR A C 1
ATOM 2829 O O . THR A 1 350 ? -13.541 3.622 -34.439 1.00 59.03 350 THR A O 1
ATOM 2832 N N . GLY A 1 351 ? -14.217 5.534 -33.466 1.00 60.97 351 GLY A N 1
ATOM 2833 C CA . GLY A 1 351 ? -14.022 5.119 -32.087 1.00 60.97 351 GLY A CA 1
ATOM 2834 C C . GLY A 1 351 ? -15.205 4.326 -31.537 1.00 60.97 351 GLY A C 1
ATOM 2835 O O . GLY A 1 351 ? -16.326 4.421 -32.023 1.00 60.97 351 GLY A O 1
ATOM 2836 N N . LEU A 1 352 ? -14.946 3.520 -30.507 1.00 70.88 352 LEU A N 1
ATOM 2837 C CA . LEU A 1 352 ? -15.994 2.794 -29.794 1.00 70.88 352 LEU A CA 1
ATOM 2838 C C . LEU A 1 352 ? -16.597 3.682 -28.704 1.00 70.88 352 LEU A C 1
ATOM 2840 O O . LEU A 1 352 ? -15.856 4.286 -27.920 1.00 70.88 352 LEU A O 1
ATOM 2844 N N . ASP A 1 353 ? -17.925 3.690 -28.622 1.00 80.75 353 ASP A N 1
ATOM 2845 C CA . ASP A 1 353 ? -18.665 4.270 -27.503 1.00 80.75 353 ASP A CA 1
ATOM 2846 C C . ASP A 1 353 ? -18.347 3.529 -26.202 1.00 80.75 353 ASP A C 1
ATOM 2848 O O . ASP A 1 353 ? -18.018 2.333 -26.181 1.00 80.75 353 ASP A O 1
ATOM 2852 N N . ARG A 1 354 ? -18.458 4.242 -25.082 1.00 86.00 354 ARG A N 1
ATOM 2853 C CA . ARG A 1 354 ? -18.178 3.696 -23.751 1.00 86.00 354 ARG A CA 1
ATOM 2854 C C . ARG A 1 354 ? -19.393 3.804 -22.853 1.00 86.00 354 ARG A C 1
ATOM 2856 O O . ARG A 1 354 ? -20.197 4.706 -23.005 1.00 86.00 354 ARG A O 1
ATOM 2863 N N . GLY A 1 355 ? -19.507 2.908 -21.880 1.00 82.88 355 GLY A N 1
ATOM 2864 C CA . GLY A 1 355 ? -20.606 2.944 -20.927 1.00 82.88 355 GLY A CA 1
ATOM 2865 C C . GLY A 1 355 ? -20.385 2.064 -19.706 1.00 82.88 355 GLY A C 1
ATOM 2866 O O . GLY A 1 355 ? -19.348 1.406 -19.600 1.00 82.88 355 GLY A O 1
ATOM 2867 N N . GLY A 1 356 ? -21.363 2.046 -18.798 1.00 82.31 356 GLY A N 1
ATOM 2868 C CA . GLY A 1 356 ? -21.277 1.304 -17.536 1.00 82.31 356 GLY A CA 1
ATOM 2869 C C . GLY A 1 356 ? -20.426 1.999 -16.473 1.00 82.31 356 GLY A C 1
ATOM 2870 O O . GLY A 1 356 ? -19.860 1.326 -15.615 1.00 82.31 356 GLY A O 1
ATOM 2871 N N . PHE A 1 357 ? -20.298 3.326 -16.545 1.00 89.00 357 PHE A N 1
ATOM 2872 C CA . PHE A 1 357 ? -19.484 4.121 -15.628 1.00 89.00 357 PHE A CA 1
ATOM 2873 C C . PHE A 1 357 ? -20.093 4.170 -14.234 1.00 89.00 357 PHE A C 1
ATOM 2875 O O . PHE A 1 357 ? -21.301 4.366 -14.088 1.00 89.00 357 PHE A O 1
ATOM 2882 N N . ARG A 1 358 ? -19.259 4.007 -13.203 1.00 90.00 358 ARG A N 1
ATOM 2883 C CA . ARG A 1 358 ? -19.703 3.973 -11.806 1.00 90.00 358 ARG A CA 1
ATOM 2884 C C . ARG A 1 358 ? -18.661 4.519 -10.848 1.00 90.00 358 ARG A C 1
ATOM 2886 O O . ARG A 1 358 ? -17.478 4.555 -11.182 1.00 90.00 358 ARG A O 1
ATOM 2893 N N . ILE A 1 359 ? -19.119 4.878 -9.655 1.00 91.81 359 ILE A N 1
ATOM 2894 C CA . ILE A 1 359 ? -18.281 5.110 -8.479 1.00 91.81 359 ILE A CA 1
ATOM 2895 C C . ILE A 1 359 ? -18.402 3.900 -7.557 1.00 91.81 359 ILE A C 1
ATOM 2897 O O . ILE A 1 359 ? -19.522 3.481 -7.269 1.00 91.81 359 ILE A O 1
ATOM 2901 N N . TYR A 1 360 ? -17.286 3.328 -7.118 1.00 89.06 360 TYR A N 1
ATOM 2902 C CA . TYR A 1 360 ? -17.260 2.100 -6.314 1.00 89.06 360 TYR A CA 1
ATOM 2903 C C . TYR A 1 360 ? -16.042 2.073 -5.370 1.00 89.06 360 TYR A C 1
ATOM 2905 O O . TYR A 1 360 ? -15.164 2.936 -5.456 1.00 89.06 360 TYR A O 1
ATOM 2913 N N . ASN A 1 361 ? -16.017 1.112 -4.446 1.00 85.38 361 ASN A N 1
ATOM 2914 C CA . ASN A 1 361 ? -14.884 0.860 -3.555 1.00 85.38 361 ASN A CA 1
ATOM 2915 C C . ASN A 1 361 ? -13.788 0.063 -4.273 1.00 85.38 361 ASN A C 1
ATOM 2917 O O . ASN A 1 361 ? -14.055 -1.016 -4.794 1.00 85.38 361 ASN A O 1
ATOM 2921 N N . ASP A 1 362 ? -12.561 0.567 -4.257 1.00 78.25 362 ASP A N 1
ATOM 2922 C CA . ASP A 1 362 ? -11.427 0.016 -5.008 1.00 78.25 362 ASP A CA 1
ATOM 2923 C C . ASP A 1 362 ? -10.325 -0.537 -4.081 1.00 78.25 362 ASP A C 1
ATOM 2925 O O . ASP A 1 362 ? -9.157 -0.620 -4.452 1.00 78.25 362 ASP A O 1
ATOM 2929 N N . ALA A 1 363 ? -10.696 -0.911 -2.848 1.00 57.03 363 ALA A N 1
ATOM 2930 C CA . ALA A 1 363 ? -9.788 -1.302 -1.763 1.00 57.03 363 ALA A CA 1
ATOM 2931 C C . ALA A 1 363 ? -9.018 -2.630 -1.958 1.00 57.03 363 ALA A C 1
ATOM 2933 O O . ALA A 1 363 ? -8.342 -3.065 -1.031 1.00 57.03 363 ALA A O 1
ATOM 2934 N N . GLY A 1 364 ? -9.099 -3.276 -3.129 1.00 52.47 364 GLY A N 1
ATOM 2935 C CA . GLY A 1 364 ? -8.471 -4.585 -3.383 1.00 52.47 364 GLY A CA 1
ATOM 2936 C C . GLY A 1 364 ? -7.722 -4.730 -4.712 1.00 52.47 364 GLY A C 1
ATOM 2937 O O . GLY A 1 364 ? -6.769 -5.496 -4.775 1.00 52.47 364 GLY A O 1
ATOM 2938 N N . ASN A 1 365 ? -8.099 -4.001 -5.771 1.00 58.12 365 ASN A N 1
ATOM 2939 C CA . ASN A 1 365 ? -7.393 -4.007 -7.063 1.00 58.12 365 ASN A CA 1
ATOM 2940 C C . ASN A 1 365 ? -7.521 -2.644 -7.767 1.00 58.12 365 ASN A C 1
ATOM 2942 O O . ASN A 1 365 ? -8.283 -2.514 -8.727 1.00 58.12 365 ASN A O 1
ATOM 2946 N N . PRO A 1 366 ? -6.764 -1.633 -7.313 1.00 59.12 366 PRO A N 1
ATOM 2947 C CA . PRO A 1 366 ? -6.903 -0.265 -7.781 1.00 59.12 366 PRO A CA 1
ATOM 2948 C C . PRO A 1 366 ? -6.812 -0.083 -9.311 1.00 59.12 366 PRO A C 1
ATOM 2950 O O . PRO A 1 366 ? -5.882 -0.575 -9.959 1.00 59.12 366 PRO A O 1
ATOM 2953 N N . GLY A 1 367 ? -7.746 0.680 -9.889 1.00 57.75 367 GLY A N 1
ATOM 2954 C CA . GLY A 1 367 ? -7.743 1.078 -11.303 1.00 57.75 367 GLY A CA 1
ATOM 2955 C C . GLY A 1 367 ? -8.707 0.312 -12.217 1.00 57.75 367 GLY A C 1
ATOM 2956 O O . GLY A 1 367 ? -8.492 0.242 -13.430 1.00 57.75 367 GLY A O 1
ATOM 2957 N N . THR A 1 368 ? -9.780 -0.286 -11.697 1.00 62.09 368 THR A N 1
ATOM 2958 C CA . THR A 1 368 ? -10.657 -1.144 -12.510 1.00 62.09 368 THR A CA 1
ATOM 2959 C C . THR A 1 368 ? -11.676 -0.366 -13.383 1.00 62.09 368 THR A C 1
ATOM 2961 O O . THR A 1 368 ? -12.277 0.648 -13.031 1.00 62.09 368 THR A O 1
ATOM 2964 N N . SER A 1 369 ? -11.875 -0.835 -14.618 1.00 60.94 369 SER A N 1
ATOM 2965 C CA . SER A 1 369 ? -13.084 -0.612 -15.440 1.00 60.94 369 SER A CA 1
ATOM 2966 C C . SER A 1 369 ? -13.489 0.821 -15.836 1.00 60.94 369 SER A C 1
ATOM 2968 O O . SER A 1 369 ? -14.607 1.022 -16.304 1.00 60.94 369 SER A O 1
ATOM 2970 N N . GLY A 1 370 ? -12.613 1.822 -15.717 1.00 69.25 370 GLY A N 1
ATOM 2971 C CA . GLY A 1 370 ? -12.853 3.173 -16.245 1.00 69.25 370 GLY A CA 1
ATOM 2972 C C . GLY A 1 370 ? -14.005 3.958 -15.606 1.00 69.25 370 GLY A C 1
ATOM 2973 O O . GLY A 1 370 ? -14.479 4.923 -16.202 1.00 69.25 370 GLY A O 1
ATOM 2974 N N . GLY A 1 371 ? -14.446 3.534 -14.418 1.00 87.19 371 GLY A N 1
ATOM 2975 C CA . GLY A 1 371 ? -15.210 4.345 -13.470 1.00 87.19 371 GLY A CA 1
ATOM 2976 C C . GLY A 1 371 ? -14.290 5.153 -12.549 1.00 87.19 371 GLY A C 1
ATOM 2977 O O . GLY A 1 371 ? -13.124 5.372 -12.878 1.00 87.19 371 GLY A O 1
ATOM 2978 N N . ILE A 1 372 ? -14.817 5.588 -11.407 1.00 92.00 372 ILE A N 1
ATOM 2979 C CA . ILE A 1 372 ? -14.055 6.245 -10.339 1.00 92.00 372 ILE A CA 1
ATOM 2980 C C . ILE A 1 372 ? -13.998 5.297 -9.135 1.00 92.00 372 ILE A C 1
ATOM 2982 O O . ILE A 1 372 ? -15.014 5.054 -8.486 1.00 92.00 372 ILE A O 1
ATOM 2986 N N . GLY A 1 373 ? -12.820 4.757 -8.842 1.00 91.06 373 GLY A N 1
ATOM 2987 C CA . GLY A 1 373 ? -12.594 3.871 -7.702 1.00 91.06 373 GLY A CA 1
ATOM 2988 C C . GLY A 1 373 ? -12.117 4.657 -6.485 1.00 91.06 373 GLY A C 1
ATOM 2989 O O . GLY A 1 373 ? -11.049 5.259 -6.541 1.00 91.06 373 GLY A O 1
ATOM 2990 N N . ILE A 1 374 ? -12.878 4.683 -5.387 1.00 88.62 374 ILE A N 1
ATOM 2991 C CA . ILE A 1 374 ? -12.418 5.263 -4.114 1.00 88.62 374 ILE A CA 1
ATOM 2992 C C . ILE A 1 374 ? -11.578 4.207 -3.400 1.00 88.62 374 ILE A C 1
ATOM 2994 O O . ILE A 1 374 ? -12.081 3.137 -3.072 1.00 88.62 374 ILE A O 1
ATOM 2998 N N . ILE A 1 375 ? -10.303 4.514 -3.154 1.00 82.00 375 ILE A N 1
ATOM 2999 C CA . ILE A 1 375 ? -9.309 3.513 -2.731 1.00 82.00 375 ILE A CA 1
ATOM 3000 C C . ILE A 1 375 ? -9.558 3.002 -1.312 1.00 82.00 375 ILE A C 1
ATOM 3002 O O . ILE A 1 375 ? -9.296 1.845 -1.003 1.00 82.00 375 ILE A O 1
ATOM 3006 N N . ASN A 1 376 ? -10.055 3.864 -0.427 1.00 74.31 376 ASN A N 1
ATOM 3007 C CA . ASN A 1 376 ? -10.268 3.504 0.967 1.00 74.31 376 ASN A CA 1
ATOM 3008 C C . ASN A 1 376 ? -11.731 3.108 1.217 1.00 74.31 376 ASN A C 1
ATOM 3010 O O . ASN A 1 376 ? -12.631 3.936 1.065 1.00 74.31 376 ASN A O 1
ATOM 3014 N N . ALA A 1 377 ? -11.953 1.878 1.689 1.00 70.25 377 ALA A N 1
ATOM 3015 C CA . ALA A 1 377 ? -13.284 1.334 1.963 1.00 70.25 377 ALA A CA 1
ATOM 3016 C C . ALA A 1 377 ? -14.096 2.163 2.977 1.00 70.25 377 ALA A C 1
ATOM 3018 O O . ALA A 1 377 ? -15.298 2.368 2.803 1.00 70.25 377 ALA A O 1
ATOM 3019 N N . ASN A 1 378 ? -13.458 2.706 4.019 1.00 60.56 378 ASN A N 1
ATOM 3020 C CA . ASN A 1 378 ? -14.143 3.545 5.009 1.00 60.56 378 ASN A CA 1
ATOM 3021 C C . ASN A 1 378 ? -14.548 4.895 4.409 1.00 60.56 378 ASN A C 1
ATOM 3023 O O . ASN A 1 378 ? -15.660 5.378 4.638 1.00 60.56 378 ASN A O 1
ATOM 3027 N N . THR A 1 379 ? -13.679 5.489 3.595 1.00 71.56 379 THR A N 1
ATOM 3028 C CA . THR A 1 379 ? -13.988 6.723 2.868 1.00 71.56 379 THR A CA 1
ATOM 3029 C C . THR A 1 379 ? -15.085 6.499 1.825 1.00 71.56 379 THR A C 1
ATOM 3031 O O . THR A 1 379 ? -15.984 7.331 1.699 1.00 71.56 379 THR A O 1
ATOM 3034 N N . PHE A 1 380 ? -15.093 5.349 1.149 1.00 82.56 380 PHE A N 1
ATOM 3035 C CA . PHE A 1 380 ? -16.189 4.953 0.269 1.00 82.56 380 PHE A CA 1
ATOM 3036 C C . PHE A 1 380 ? -17.510 4.774 1.037 1.00 82.56 380 PHE A C 1
ATOM 3038 O O . PHE A 1 380 ? -18.551 5.259 0.600 1.00 82.56 380 PHE A O 1
ATOM 3045 N N . ASN A 1 381 ? -17.489 4.171 2.227 1.00 75.06 381 ASN A N 1
ATOM 3046 C CA . ASN A 1 381 ? -18.682 4.057 3.071 1.00 75.06 381 ASN A CA 1
ATOM 3047 C C . ASN A 1 381 ? -19.227 5.427 3.509 1.00 75.06 381 ASN A C 1
ATOM 3049 O O . ASN A 1 381 ? -20.443 5.625 3.540 1.00 75.06 381 ASN A O 1
ATOM 3053 N N . ARG A 1 382 ? -18.347 6.403 3.781 1.00 76.38 382 ARG A N 1
ATOM 3054 C CA . ARG A 1 382 ? -18.747 7.802 4.019 1.00 76.38 382 ARG A CA 1
ATOM 3055 C C . ARG A 1 382 ? -19.386 8.418 2.776 1.00 76.38 382 ARG A C 1
ATOM 3057 O O . ARG A 1 382 ? -20.461 8.996 2.886 1.00 76.38 382 ARG A O 1
ATOM 3064 N N . PHE A 1 383 ? -18.774 8.248 1.605 1.00 85.38 383 PHE A N 1
ATOM 3065 C CA . PHE A 1 383 ? -19.339 8.688 0.326 1.00 85.38 383 PHE A CA 1
ATOM 3066 C C . PHE A 1 383 ? -20.742 8.110 0.092 1.00 85.38 383 PHE A C 1
ATOM 3068 O O . PHE A 1 383 ? -21.688 8.847 -0.186 1.00 85.38 383 PHE A O 1
ATOM 3075 N N . ARG A 1 384 ? -20.898 6.796 0.298 1.00 83.50 384 ARG A N 1
ATOM 3076 C CA . ARG A 1 384 ? -22.175 6.084 0.207 1.00 83.50 384 ARG A CA 1
ATOM 3077 C C . ARG A 1 384 ? -23.225 6.663 1.149 1.00 83.50 384 ARG A C 1
ATOM 3079 O O . ARG A 1 384 ? -24.348 6.911 0.719 1.00 83.50 384 ARG A O 1
ATOM 3086 N N . ALA A 1 385 ? -22.872 6.904 2.409 1.00 75.62 385 ALA A N 1
ATOM 3087 C CA . ALA A 1 385 ? -23.794 7.485 3.380 1.00 75.62 385 ALA A CA 1
ATOM 3088 C C . ALA A 1 385 ? -24.284 8.881 2.954 1.00 75.62 385 ALA A C 1
ATOM 3090 O O . ALA A 1 385 ? -25.471 9.177 3.094 1.00 75.62 385 ALA A O 1
ATOM 3091 N N . LEU A 1 386 ? -23.404 9.709 2.376 1.00 80.69 386 LEU A N 1
ATOM 3092 C CA . LEU A 1 386 ? -23.766 11.035 1.863 1.00 80.69 386 LEU A CA 1
ATOM 3093 C C . LEU A 1 386 ? -24.759 10.934 0.694 1.00 80.69 386 LEU A C 1
ATOM 3095 O O . LEU A 1 386 ? -25.779 11.619 0.703 1.00 80.69 386 LEU A O 1
ATOM 3099 N N . LEU A 1 387 ? -24.518 10.048 -0.277 1.00 85.88 387 LEU A N 1
ATOM 3100 C CA . LEU A 1 387 ? -25.441 9.862 -1.404 1.00 85.88 387 LEU A CA 1
ATOM 3101 C C . LEU A 1 387 ? -26.801 9.304 -0.963 1.00 85.88 387 LEU A C 1
ATOM 3103 O O . LEU A 1 387 ? -27.838 9.764 -1.439 1.00 85.88 387 LEU A O 1
ATOM 3107 N N . LEU A 1 388 ? -26.826 8.372 -0.007 1.00 80.44 388 LEU A N 1
ATOM 3108 C CA . LEU A 1 388 ? -28.078 7.847 0.547 1.00 80.44 388 LEU A CA 1
ATOM 3109 C C . LEU A 1 388 ? -28.869 8.910 1.323 1.00 80.44 388 LEU A C 1
ATOM 3111 O O . LEU A 1 388 ? -30.098 8.922 1.251 1.00 80.44 388 LEU A O 1
ATOM 3115 N N . ALA A 1 389 ? -28.196 9.821 2.028 1.00 78.25 389 ALA A N 1
ATOM 3116 C CA . ALA A 1 389 ? -28.854 10.946 2.689 1.00 78.25 389 ALA A CA 1
ATOM 3117 C C . ALA A 1 389 ? -29.498 11.905 1.671 1.00 78.25 389 ALA A C 1
ATOM 3119 O O . ALA A 1 389 ? -30.647 12.307 1.849 1.00 78.25 389 ALA A O 1
ATOM 3120 N N . LEU A 1 390 ? -28.812 12.202 0.562 1.00 80.88 390 LEU A N 1
ATOM 3121 C CA . LEU A 1 390 ? -29.378 12.989 -0.542 1.00 80.88 390 LEU A CA 1
ATOM 3122 C C . LEU A 1 390 ? -30.610 12.298 -1.151 1.00 80.88 390 LEU A C 1
ATOM 3124 O O . LEU A 1 390 ? -31.640 12.938 -1.366 1.00 80.88 390 LEU A O 1
ATOM 3128 N N . LYS A 1 391 ? -30.555 10.973 -1.335 1.00 83.44 391 LYS A N 1
ATOM 3129 C CA . LYS A 1 391 ? -31.701 10.174 -1.794 1.00 83.44 391 LYS A CA 1
ATOM 3130 C C . LYS A 1 391 ? -32.908 10.294 -0.862 1.00 83.44 391 LYS A C 1
ATOM 3132 O O . LYS A 1 391 ? -34.030 10.450 -1.336 1.00 83.44 391 LYS A O 1
ATOM 3137 N N . GLN A 1 392 ? -32.697 10.256 0.456 1.00 78.81 392 GLN A N 1
ATOM 3138 C CA . GLN A 1 392 ? -33.771 10.430 1.447 1.00 78.81 392 GLN A CA 1
ATOM 3139 C C . GLN A 1 392 ? -34.425 11.818 1.375 1.00 78.81 392 GLN A C 1
ATOM 3141 O O . GLN A 1 392 ? -35.598 11.958 1.711 1.00 78.81 392 GLN A O 1
ATOM 3146 N N . GLN A 1 393 ? -33.696 12.822 0.887 1.00 79.50 393 GLN A N 1
ATOM 3147 C CA . GLN A 1 393 ? -34.201 14.174 0.636 1.00 79.50 393 GLN A CA 1
ATOM 3148 C C . GLN A 1 393 ? -34.873 14.322 -0.744 1.00 79.50 393 GLN A C 1
ATOM 3150 O O . GLN A 1 393 ? -35.271 15.422 -1.122 1.00 79.50 393 GLN A O 1
ATOM 3155 N N . GLY A 1 394 ? -35.011 13.235 -1.511 1.00 82.44 394 GLY A N 1
ATOM 3156 C CA . GLY A 1 394 ? -35.601 13.246 -2.852 1.00 82.44 394 GLY A CA 1
ATOM 3157 C C . GLY A 1 394 ? -34.640 13.680 -3.963 1.00 82.44 394 GLY A C 1
ATOM 3158 O O . GLY A 1 394 ? -35.079 13.925 -5.084 1.00 82.44 394 GLY A O 1
ATOM 3159 N N . ILE A 1 395 ? -33.336 13.777 -3.682 1.00 84.19 395 ILE A N 1
ATOM 3160 C CA . ILE A 1 395 ? -32.314 14.065 -4.692 1.00 84.19 395 ILE A CA 1
ATOM 3161 C C . ILE A 1 395 ? -31.867 12.740 -5.315 1.00 84.19 395 ILE A C 1
ATOM 3163 O O . ILE A 1 395 ? -31.138 11.955 -4.709 1.00 84.19 395 ILE A O 1
ATOM 3167 N N . GLU A 1 396 ? -32.311 12.484 -6.543 1.00 86.50 396 GLU A N 1
ATOM 3168 C CA . GLU A 1 396 ? -31.995 11.244 -7.267 1.00 86.50 396 GLU A CA 1
ATOM 3169 C C . GLU A 1 396 ? -30.619 11.272 -7.939 1.00 86.50 396 GLU A C 1
ATOM 3171 O O . GLU A 1 396 ? -30.013 10.227 -8.159 1.00 86.50 396 GLU A O 1
ATOM 3176 N N . GLN A 1 397 ? -30.126 12.458 -8.303 1.00 90.56 397 GLN A N 1
ATOM 3177 C CA . GLN A 1 397 ? -28.853 12.625 -9.000 1.00 90.56 397 GLN A CA 1
ATOM 3178 C C . GLN A 1 397 ? -28.180 13.939 -8.608 1.00 90.56 397 GLN A C 1
ATOM 3180 O O . GLN A 1 397 ? -28.861 14.938 -8.367 1.00 90.56 397 GLN A O 1
ATOM 3185 N N . ILE A 1 398 ? -26.847 13.953 -8.617 1.00 92.56 398 ILE A N 1
ATOM 3186 C CA . ILE A 1 398 ? -26.041 15.171 -8.457 1.00 92.56 398 ILE A CA 1
ATOM 3187 C C . ILE A 1 398 ? -25.112 15.380 -9.659 1.00 92.56 398 ILE A C 1
ATOM 3189 O O . ILE A 1 398 ? -24.629 14.391 -10.213 1.00 92.56 398 ILE A O 1
ATOM 3193 N N . PRO A 1 399 ? -24.830 16.628 -10.079 1.00 95.06 399 PRO A N 1
ATOM 3194 C CA . PRO A 1 399 ? -23.852 16.898 -11.131 1.00 95.06 399 PRO A CA 1
ATOM 3195 C C . PRO A 1 399 ? -22.459 16.381 -10.762 1.00 95.06 399 PRO A C 1
ATOM 3197 O O . PRO A 1 399 ? -22.041 16.514 -9.612 1.00 95.06 399 PRO A O 1
ATOM 3200 N N . LEU A 1 400 ? -21.733 15.844 -11.741 1.00 94.94 400 LEU A N 1
ATOM 3201 C CA . LEU A 1 400 ? -20.339 15.423 -11.630 1.00 94.94 400 LEU A CA 1
ATOM 3202 C C . LEU A 1 400 ? -19.503 16.147 -12.679 1.00 94.94 400 LEU A C 1
ATOM 3204 O O . LEU A 1 400 ? -19.773 16.069 -13.872 1.00 94.94 400 LEU A O 1
ATOM 3208 N N . GLU A 1 401 ? -18.456 16.818 -12.224 1.00 96.00 401 GLU A N 1
ATOM 3209 C CA . GLU A 1 401 ? -17.449 17.424 -13.085 1.00 96.00 401 GLU A CA 1
ATOM 3210 C C . GLU A 1 401 ? -16.165 16.585 -13.060 1.00 96.00 401 GLU A C 1
ATOM 3212 O O . GLU A 1 401 ? -15.716 16.160 -11.995 1.00 96.00 401 GLU A O 1
ATOM 3217 N N . ILE A 1 402 ? -15.564 16.353 -14.228 1.00 95.06 402 ILE A N 1
ATOM 3218 C CA . ILE A 1 402 ? -14.273 15.671 -14.370 1.00 95.06 402 ILE A CA 1
ATOM 3219 C C . ILE A 1 402 ? -13.247 16.695 -14.848 1.00 95.06 402 ILE A C 1
ATOM 3221 O O . ILE A 1 402 ? -13.434 17.331 -15.881 1.00 95.06 402 ILE A O 1
ATOM 3225 N N . GLN A 1 403 ? -12.151 16.842 -14.109 1.00 95.12 403 GLN A N 1
ATOM 3226 C CA . GLN A 1 403 ? -11.060 17.748 -14.445 1.00 95.12 403 GLN A CA 1
ATOM 3227 C C . GLN A 1 403 ? -9.741 16.985 -14.529 1.00 95.12 403 GLN A C 1
ATOM 3229 O O . GLN A 1 403 ? -9.243 16.447 -13.538 1.00 95.12 403 GLN A O 1
ATOM 3234 N N . TYR A 1 404 ? -9.146 16.988 -15.719 1.00 92.19 404 TYR A N 1
ATOM 3235 C CA . TYR A 1 404 ? -7.830 16.412 -15.948 1.00 92.19 404 TYR A CA 1
ATOM 3236 C C . TYR A 1 404 ? -6.781 17.480 -16.210 1.00 92.19 404 TYR A C 1
ATOM 3238 O O . TYR A 1 404 ? -6.925 18.282 -17.135 1.00 92.19 404 TYR A O 1
ATOM 3246 N N . THR A 1 405 ? -5.667 17.413 -15.484 1.00 86.69 405 THR A N 1
ATOM 3247 C CA . THR A 1 405 ? -4.429 18.039 -15.955 1.00 86.69 405 THR A CA 1
ATOM 3248 C C . THR A 1 405 ? -3.808 17.090 -16.970 1.00 86.69 405 THR A C 1
ATOM 3250 O O . THR A 1 405 ? -3.443 15.966 -16.633 1.00 86.69 405 THR A O 1
ATOM 3253 N N . LYS A 1 406 ? -3.721 17.506 -18.233 1.00 76.62 406 LYS A N 1
ATOM 3254 C CA . LYS A 1 406 ? -3.095 16.721 -19.306 1.00 76.62 406 LYS A CA 1
ATOM 3255 C C . LYS A 1 406 ? -1.677 17.264 -19.528 1.00 76.62 406 LYS A C 1
ATOM 3257 O O . LYS A 1 406 ? -1.520 18.489 -19.516 1.00 76.62 406 LYS A O 1
ATOM 3262 N N . PRO A 1 407 ? -0.641 16.427 -19.739 1.00 63.72 407 PRO A N 1
ATOM 3263 C CA . PRO A 1 407 ? 0.658 16.905 -20.171 1.00 63.72 407 PRO A CA 1
ATOM 3264 C C . PRO A 1 407 ? 0.456 17.731 -21.431 1.00 63.72 407 PRO A C 1
ATOM 3266 O O . PRO A 1 407 ? -0.388 17.407 -22.273 1.00 63.72 407 PRO A O 1
ATOM 3269 N N . LYS A 1 408 ? 1.219 18.818 -21.532 1.00 59.84 408 LYS A N 1
ATOM 3270 C CA . LYS A 1 408 ? 1.251 19.659 -22.726 1.00 59.84 408 LYS A CA 1
ATOM 3271 C C . LYS A 1 408 ? 1.446 18.746 -23.934 1.00 59.84 408 LYS A C 1
ATOM 3273 O O . LYS A 1 408 ? 2.357 17.923 -23.920 1.00 59.84 408 LYS A O 1
ATOM 3278 N N . GLU A 1 409 ? 0.588 18.860 -24.945 1.00 61.41 409 GLU A N 1
ATOM 3279 C CA . GLU A 1 409 ? 0.767 18.090 -26.175 1.00 61.41 409 GLU A CA 1
ATOM 3280 C C . GLU A 1 409 ? 2.099 18.475 -26.816 1.00 61.41 409 GLU A C 1
ATOM 3282 O O . GLU A 1 409 ? 2.263 19.551 -27.389 1.00 61.41 409 GLU A O 1
ATOM 3287 N N . SER A 1 410 ? 3.073 17.592 -26.665 1.00 70.88 410 SER A N 1
ATOM 3288 C CA . SER A 1 410 ? 4.436 17.775 -27.116 1.00 70.88 410 SER A CA 1
ATOM 3289 C C . SER A 1 410 ? 4.745 16.717 -28.169 1.00 70.88 410 SER A C 1
ATOM 3291 O O . SER A 1 410 ? 4.453 15.527 -28.023 1.00 70.88 410 SER A O 1
ATOM 3293 N N . LEU A 1 411 ? 5.271 17.173 -29.305 1.00 84.44 411 LEU A N 1
ATOM 3294 C CA . LEU A 1 411 ? 5.600 16.300 -30.425 1.00 84.44 411 LEU A CA 1
ATOM 3295 C C . LEU A 1 411 ? 6.964 15.647 -30.185 1.00 84.44 411 LEU A C 1
ATOM 3297 O O . LEU A 1 411 ? 7.913 16.378 -29.891 1.00 84.44 411 LEU A O 1
ATOM 3301 N N . PRO A 1 412 ? 7.099 14.325 -30.395 1.00 90.00 412 PRO A N 1
ATOM 3302 C CA . PRO A 1 412 ? 8.393 13.657 -30.372 1.00 90.00 412 PRO A CA 1
ATOM 3303 C C . PRO A 1 412 ? 9.364 14.314 -31.343 1.00 90.00 412 PRO A C 1
ATOM 3305 O O . PRO A 1 412 ? 9.107 14.403 -32.549 1.00 90.00 412 PRO A O 1
ATOM 3308 N N . ALA A 1 413 ? 10.483 14.774 -30.803 1.00 93.19 413 ALA A N 1
ATOM 3309 C CA . ALA A 1 413 ? 11.532 15.429 -31.556 1.00 93.19 413 ALA A CA 1
ATOM 3310 C C . ALA A 1 413 ? 12.795 14.583 -31.634 1.00 93.19 413 ALA A C 1
ATOM 3312 O O . ALA A 1 413 ? 13.421 14.568 -32.690 1.00 93.19 413 ALA A O 1
ATOM 3313 N N . SER A 1 414 ? 13.145 13.870 -30.563 1.00 96.50 414 SER A N 1
ATOM 3314 C CA . SER A 1 414 ? 14.336 13.021 -30.480 1.00 96.50 414 SER A CA 1
ATOM 3315 C C . SER A 1 414 ? 14.156 11.904 -29.450 1.00 96.50 414 SER A C 1
ATOM 3317 O O . SER A 1 414 ? 13.175 11.880 -28.707 1.00 96.50 414 SER A O 1
ATOM 3319 N N . ALA A 1 415 ? 15.091 10.956 -29.421 1.00 97.62 415 ALA A N 1
ATOM 3320 C CA . ALA A 1 415 ? 15.136 9.874 -28.449 1.00 97.62 415 ALA A CA 1
ATOM 3321 C C . ALA A 1 415 ? 16.558 9.639 -27.920 1.00 97.62 415 ALA A C 1
ATOM 3323 O O . ALA A 1 415 ? 17.547 9.922 -28.599 1.00 97.62 415 ALA A O 1
ATOM 3324 N N . ILE A 1 416 ? 16.664 9.093 -26.709 1.00 97.62 416 ILE A N 1
ATOM 3325 C CA . ILE A 1 416 ? 17.928 8.734 -26.060 1.00 97.62 416 ILE A CA 1
ATOM 3326 C C . ILE A 1 416 ? 17.788 7.335 -25.469 1.00 97.62 416 ILE A C 1
ATOM 3328 O O . ILE A 1 416 ? 16.919 7.099 -24.637 1.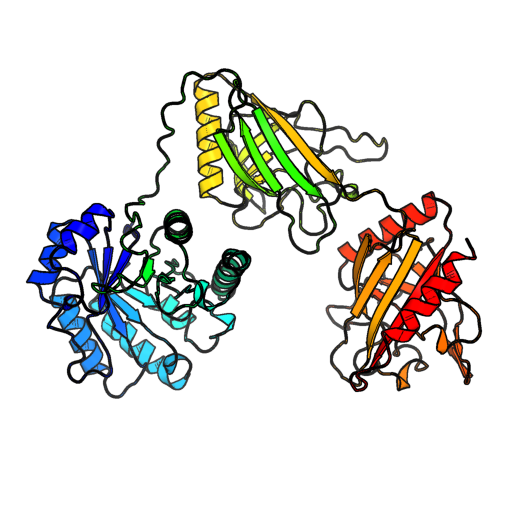00 97.62 416 ILE A O 1
ATOM 3332 N N . PHE A 1 417 ? 18.668 6.420 -25.858 1.00 98.00 417 PHE A N 1
ATOM 3333 C CA . PHE A 1 417 ? 18.824 5.120 -25.216 1.00 98.00 417 PHE A CA 1
ATOM 3334 C C . PHE A 1 417 ? 20.073 5.122 -24.335 1.00 98.00 417 PHE A C 1
ATOM 3336 O O . PHE A 1 417 ? 21.164 5.422 -24.819 1.00 98.00 417 PHE A O 1
ATOM 3343 N N . LYS A 1 418 ? 19.926 4.781 -23.053 1.00 96.88 418 LYS A N 1
ATOM 3344 C CA . LYS A 1 418 ? 21.018 4.707 -22.072 1.00 96.88 418 LYS A CA 1
ATOM 3345 C C . LYS A 1 418 ? 21.162 3.283 -21.552 1.00 96.88 418 LYS A C 1
ATOM 3347 O O . LYS A 1 418 ? 20.161 2.686 -21.172 1.00 96.88 418 LYS A O 1
ATOM 3352 N N . LEU A 1 419 ? 22.383 2.753 -21.470 1.00 94.62 419 LEU A N 1
ATOM 3353 C CA . LEU A 1 419 ? 22.649 1.431 -20.886 1.00 94.62 419 LEU A CA 1
ATOM 3354 C C . LEU A 1 419 ? 24.007 1.388 -20.167 1.00 94.62 419 LEU A C 1
ATOM 3356 O O . LEU A 1 419 ? 25.036 1.768 -20.727 1.00 94.62 419 LEU A O 1
ATOM 3360 N N . SER A 1 420 ? 24.024 0.851 -18.946 1.00 93.44 420 SER A N 1
ATOM 3361 C CA . SER A 1 420 ? 25.257 0.644 -18.176 1.00 93.44 420 SER A CA 1
ATOM 3362 C C . SER A 1 420 ? 25.913 -0.690 -18.527 1.00 93.44 420 SER A C 1
ATOM 3364 O O . SER A 1 420 ? 25.558 -1.719 -17.962 1.00 93.44 420 SER A O 1
ATOM 3366 N N . ARG A 1 421 ? 26.856 -0.695 -19.468 1.00 90.56 421 ARG A N 1
ATOM 3367 C CA . ARG A 1 421 ? 27.481 -1.919 -19.987 1.00 90.56 421 ARG A CA 1
ATOM 3368 C C . ARG A 1 421 ? 28.321 -2.635 -18.929 1.00 90.56 421 ARG A C 1
ATOM 3370 O O . ARG A 1 421 ? 29.088 -2.011 -18.195 1.00 90.56 421 ARG A O 1
ATOM 3377 N N . ALA A 1 422 ? 28.229 -3.964 -18.923 1.00 89.00 422 ALA A N 1
ATOM 3378 C CA . ALA A 1 422 ? 29.045 -4.845 -18.093 1.00 89.00 422 ALA A CA 1
ATOM 3379 C C . ALA A 1 422 ? 29.116 -6.261 -18.686 1.00 89.00 422 ALA A C 1
ATOM 3381 O O . ALA A 1 422 ? 28.227 -6.700 -19.418 1.00 89.00 422 ALA A O 1
ATOM 3382 N N . GLN A 1 423 ? 30.169 -7.005 -18.338 1.00 87.06 423 GLN A N 1
ATOM 3383 C CA . GLN A 1 423 ? 30.271 -8.428 -18.659 1.00 87.06 423 GLN A CA 1
ATOM 3384 C C . GLN A 1 423 ? 29.576 -9.257 -17.575 1.00 87.06 423 GLN A C 1
ATOM 3386 O O . GLN A 1 423 ? 30.183 -9.611 -16.568 1.00 87.06 423 GLN A O 1
ATOM 3391 N N . THR A 1 424 ? 28.296 -9.562 -17.768 1.00 87.38 424 THR A N 1
ATOM 3392 C CA . THR A 1 424 ? 27.496 -10.335 -16.807 1.00 87.38 424 THR A CA 1
ATOM 3393 C C . THR A 1 424 ? 26.471 -11.212 -17.513 1.00 87.38 424 THR A C 1
ATOM 3395 O O . THR A 1 424 ? 26.000 -10.874 -18.596 1.00 87.38 424 THR A O 1
ATOM 3398 N N . TRP A 1 425 ? 26.135 -12.344 -16.894 1.00 87.56 425 TRP A N 1
ATOM 3399 C CA . TRP A 1 425 ? 25.072 -13.247 -17.343 1.00 87.56 425 TRP A CA 1
ATOM 3400 C C . TRP A 1 425 ? 23.675 -12.797 -16.904 1.00 87.56 425 TRP A C 1
ATOM 3402 O O . TRP A 1 425 ? 22.691 -13.382 -17.345 1.00 87.56 425 TRP A O 1
ATOM 3412 N N . ASN A 1 426 ? 23.581 -11.757 -16.073 1.00 87.81 426 ASN A N 1
ATOM 3413 C CA . ASN A 1 426 ? 22.314 -11.094 -15.792 1.00 87.81 426 ASN A CA 1
ATOM 3414 C C . ASN A 1 426 ? 22.002 -10.103 -16.913 1.00 87.81 426 ASN A C 1
ATOM 3416 O O . ASN A 1 426 ? 22.897 -9.401 -17.384 1.00 87.81 426 ASN A O 1
ATOM 3420 N N . LEU A 1 427 ? 20.735 -10.019 -17.316 1.00 89.75 427 LEU A N 1
ATOM 3421 C CA . LEU A 1 427 ? 20.305 -8.994 -18.260 1.00 89.75 427 LEU A CA 1
ATOM 3422 C C . LEU A 1 427 ? 20.510 -7.610 -17.639 1.00 89.75 427 LEU A C 1
ATOM 3424 O O . LEU A 1 427 ? 19.983 -7.308 -16.569 1.00 89.75 427 LEU A O 1
ATOM 3428 N N . ILE A 1 428 ? 21.242 -6.759 -18.342 1.00 91.25 428 ILE A N 1
ATOM 3429 C CA . ILE A 1 428 ? 21.391 -5.353 -17.997 1.00 91.25 428 ILE A CA 1
ATOM 3430 C C . ILE A 1 428 ? 20.214 -4.595 -18.595 1.00 91.25 428 ILE A C 1
ATOM 3432 O O . ILE A 1 428 ? 19.907 -4.732 -19.781 1.00 91.25 428 ILE A O 1
ATOM 3436 N N . GLN A 1 429 ? 19.571 -3.773 -17.777 1.00 91.56 429 GLN A N 1
ATOM 3437 C CA . GLN A 1 429 ? 18.486 -2.897 -18.195 1.00 91.56 429 GLN A CA 1
ATOM 3438 C C . GLN A 1 429 ? 18.937 -1.442 -18.123 1.00 91.56 429 GLN A C 1
ATOM 3440 O O . GLN A 1 429 ? 19.729 -1.053 -17.265 1.00 91.56 429 GLN A O 1
ATOM 3445 N N . GLY A 1 430 ? 18.449 -0.662 -19.072 1.00 92.75 430 GLY A N 1
ATOM 3446 C CA . GLY A 1 430 ? 18.658 0.766 -19.193 1.00 92.75 430 GLY A CA 1
ATOM 3447 C C . GLY A 1 430 ? 17.327 1.464 -19.444 1.00 92.75 430 GLY A C 1
ATOM 3448 O O . GLY A 1 430 ? 16.272 0.942 -19.072 1.00 92.75 430 GLY A O 1
ATOM 3449 N N . SER A 1 431 ? 17.364 2.620 -20.099 1.00 93.44 431 SER A N 1
ATOM 3450 C CA . SER A 1 431 ? 16.148 3.347 -20.463 1.00 93.44 431 SER A CA 1
ATOM 3451 C C . SER A 1 431 ? 16.163 3.839 -21.904 1.00 93.44 431 SER A C 1
ATOM 3453 O O . SER A 1 431 ? 17.218 4.120 -22.473 1.00 93.44 431 SER A O 1
ATOM 3455 N N . LEU A 1 432 ? 14.975 3.910 -22.501 1.00 96.94 432 LEU A N 1
ATOM 3456 C CA . LEU A 1 432 ? 14.709 4.640 -23.735 1.00 96.94 432 LEU A CA 1
ATOM 3457 C C . LEU A 1 432 ? 13.816 5.829 -23.389 1.00 96.94 432 LEU A C 1
ATOM 3459 O O . LEU A 1 432 ? 12.679 5.631 -22.967 1.00 96.94 432 LEU A O 1
ATOM 3463 N N . SER A 1 433 ? 14.312 7.041 -23.606 1.00 94.19 433 SER A N 1
ATOM 3464 C CA . SER A 1 433 ? 13.560 8.283 -23.446 1.00 94.19 433 SER A CA 1
ATOM 3465 C C . SER A 1 433 ? 13.217 8.885 -24.808 1.00 94.19 433 SER A C 1
ATOM 3467 O O . SER A 1 433 ? 14.033 8.831 -25.725 1.00 94.19 433 SER A O 1
ATOM 3469 N N . VAL A 1 434 ? 12.044 9.500 -24.941 1.00 93.94 434 VAL A N 1
ATOM 3470 C CA . VAL A 1 434 ? 11.659 10.354 -26.076 1.00 93.94 434 VAL A CA 1
ATOM 3471 C C . VAL A 1 434 ? 11.471 11.771 -25.550 1.00 93.94 434 VAL A C 1
ATOM 3473 O O . VAL A 1 434 ? 10.874 11.966 -24.491 1.00 93.94 434 VAL A O 1
ATOM 3476 N N . LEU A 1 435 ? 11.995 12.748 -26.284 1.00 92.06 435 LEU A N 1
ATOM 3477 C CA . LEU A 1 435 ? 12.017 14.153 -25.907 1.00 92.06 435 LEU A CA 1
ATOM 3478 C C . LEU A 1 435 ? 11.243 14.993 -26.918 1.00 92.06 435 LEU A C 1
ATOM 3480 O O . LEU A 1 435 ? 11.132 14.626 -28.093 1.00 92.06 435 LEU A O 1
ATOM 3484 N N . ASP A 1 436 ? 10.726 16.129 -26.467 1.00 88.81 436 ASP A N 1
ATOM 3485 C CA . ASP A 1 436 ? 10.080 17.117 -27.324 1.00 88.81 436 ASP A CA 1
ATOM 3486 C C . ASP A 1 436 ? 11.068 18.115 -27.952 1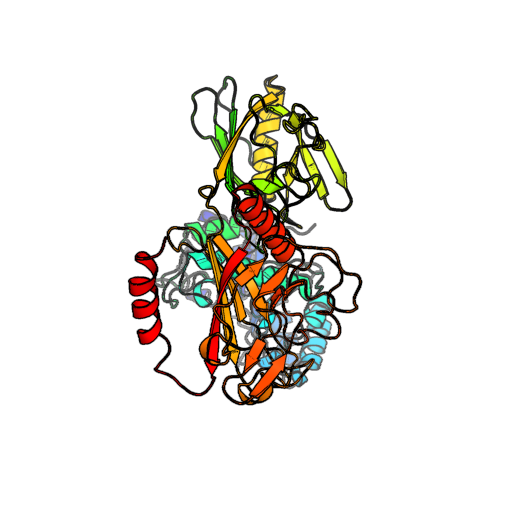.00 88.81 436 ASP A C 1
ATOM 3488 O O . ASP A 1 436 ? 12.287 18.009 -27.808 1.00 88.81 436 ASP A O 1
ATOM 3492 N N . ASN A 1 437 ? 10.542 19.113 -28.672 1.00 86.31 437 ASN A N 1
ATOM 3493 C CA . ASN A 1 437 ? 11.368 20.138 -29.322 1.00 86.31 437 ASN A CA 1
ATOM 3494 C C . ASN A 1 437 ? 12.114 21.053 -28.334 1.00 86.31 437 ASN A C 1
ATOM 3496 O O . ASN A 1 437 ? 13.050 21.734 -28.746 1.00 86.31 437 ASN A O 1
ATOM 3500 N N . ASN A 1 438 ? 11.707 21.089 -27.064 1.00 85.31 438 ASN A N 1
ATOM 3501 C CA . ASN A 1 438 ? 12.381 21.847 -26.012 1.00 85.31 438 ASN A CA 1
ATOM 3502 C C . ASN A 1 438 ? 13.444 21.006 -25.291 1.00 85.31 438 ASN A C 1
ATOM 3504 O O . ASN A 1 438 ? 14.189 21.545 -24.474 1.00 85.31 438 ASN A O 1
ATOM 3508 N N . GLY A 1 439 ? 13.539 19.710 -25.604 1.00 82.81 439 GLY A N 1
ATOM 3509 C CA . GLY A 1 439 ? 14.403 18.769 -24.901 1.00 82.81 439 GLY A CA 1
ATOM 3510 C C . GLY A 1 439 ? 13.811 18.283 -23.577 1.00 82.81 439 GLY A C 1
ATOM 3511 O O . GLY A 1 439 ? 14.549 17.756 -22.750 1.00 82.81 439 GLY A O 1
ATOM 3512 N N . GLU A 1 440 ? 12.504 18.441 -23.356 1.00 82.94 440 GLU A N 1
ATOM 3513 C CA . GLU A 1 440 ? 11.827 17.860 -22.198 1.00 82.94 440 GLU A CA 1
ATOM 3514 C C . GLU A 1 440 ? 11.490 16.394 -22.478 1.00 82.94 440 GLU A C 1
ATOM 3516 O O . GLU A 1 440 ? 11.007 16.052 -23.559 1.00 82.94 440 GLU A O 1
ATOM 3521 N N . THR A 1 441 ? 11.738 15.511 -21.510 1.00 83.50 441 THR A N 1
ATOM 3522 C CA . THR A 1 441 ? 11.363 14.096 -21.611 1.00 83.50 441 THR A CA 1
ATOM 3523 C C . THR A 1 441 ? 9.844 13.951 -21.565 1.00 83.50 441 THR A C 1
ATOM 3525 O O . THR A 1 441 ? 9.207 14.324 -20.583 1.00 83.50 441 THR A O 1
ATOM 3528 N N . ILE A 1 442 ? 9.270 13.354 -22.609 1.00 80.00 442 ILE A N 1
ATOM 3529 C CA . ILE A 1 442 ? 7.821 13.131 -22.757 1.00 80.00 442 ILE A CA 1
ATOM 3530 C C . ILE A 1 442 ? 7.437 11.653 -22.691 1.00 80.00 442 ILE A C 1
ATOM 3532 O O . ILE A 1 442 ? 6.257 11.315 -22.621 1.00 80.00 442 ILE A O 1
ATOM 3536 N N . PHE A 1 443 ? 8.435 10.773 -22.709 1.00 85.50 443 PHE A N 1
ATOM 3537 C CA . PHE A 1 443 ? 8.295 9.341 -22.488 1.00 85.50 443 PHE A CA 1
ATOM 3538 C C . PHE A 1 443 ? 9.629 8.767 -22.026 1.00 85.50 443 PHE A C 1
ATOM 3540 O O . PHE A 1 443 ? 10.677 9.179 -22.516 1.00 85.50 443 PHE A O 1
ATOM 3547 N N . GLU A 1 444 ? 9.585 7.817 -21.099 1.00 88.00 444 GLU A N 1
ATOM 3548 C CA . GLU A 1 444 ? 10.733 7.023 -20.678 1.00 88.00 444 GLU A CA 1
ATOM 3549 C C . GLU A 1 444 ? 10.261 5.610 -20.335 1.00 88.00 444 GLU A C 1
ATOM 3551 O O . GLU A 1 444 ? 9.276 5.443 -19.616 1.00 88.00 444 GLU A O 1
ATOM 3556 N N . ALA A 1 445 ? 10.957 4.604 -20.857 1.00 83.69 445 ALA A N 1
ATOM 3557 C CA . ALA A 1 445 ? 10.641 3.198 -20.642 1.00 83.69 445 ALA A CA 1
ATOM 3558 C C . ALA A 1 445 ? 11.890 2.395 -20.284 1.00 83.69 445 ALA A C 1
ATOM 3560 O O . ALA A 1 445 ? 12.992 2.702 -20.750 1.00 83.69 445 ALA A O 1
ATOM 3561 N N . ILE A 1 446 ? 11.705 1.324 -19.503 1.00 87.00 446 ILE A N 1
ATOM 3562 C CA . ILE A 1 446 ? 12.764 0.336 -19.279 1.00 87.00 446 ILE A CA 1
ATOM 3563 C C . ILE A 1 446 ? 13.033 -0.362 -20.605 1.00 87.00 446 ILE A C 1
ATOM 3565 O O . ILE A 1 446 ? 12.158 -1.014 -21.182 1.00 87.00 446 ILE A O 1
ATOM 3569 N N . ALA A 1 447 ? 14.274 -0.250 -21.058 1.00 94.81 447 ALA A N 1
ATOM 3570 C CA . ALA A 1 447 ? 14.704 -0.815 -22.318 1.00 94.81 447 ALA A CA 1
ATOM 3571 C C . ALA A 1 447 ? 16.036 -1.540 -22.161 1.00 94.81 447 ALA A C 1
ATOM 3573 O O . ALA A 1 447 ? 16.824 -1.273 -21.255 1.00 94.81 447 ALA A O 1
ATOM 3574 N N . THR A 1 448 ? 16.311 -2.465 -23.065 1.00 95.50 448 THR A N 1
ATOM 3575 C CA . THR A 1 448 ? 17.610 -3.126 -23.137 1.00 95.50 448 THR A CA 1
ATOM 3576 C C . THR A 1 448 ? 18.054 -3.300 -24.582 1.00 95.50 448 THR A C 1
ATOM 3578 O O . THR A 1 448 ? 17.287 -3.103 -25.522 1.00 95.50 448 THR A O 1
ATOM 3581 N N . SER A 1 449 ? 19.322 -3.642 -24.760 1.00 95.38 449 SER A N 1
ATOM 3582 C CA . SER A 1 449 ? 19.889 -4.022 -26.044 1.00 95.38 449 SER A CA 1
ATOM 3583 C C . SER A 1 449 ? 20.936 -5.100 -25.819 1.00 95.38 449 SER A C 1
ATOM 3585 O O . SER A 1 449 ? 21.700 -5.028 -24.854 1.00 95.38 449 SER A O 1
ATOM 3587 N N . GLY A 1 450 ? 20.965 -6.090 -26.710 1.00 93.69 450 GLY A N 1
ATOM 3588 C CA . GLY A 1 450 ? 21.831 -7.256 -26.585 1.00 93.69 450 GLY A CA 1
ATOM 3589 C C . GLY A 1 450 ? 21.271 -8.339 -25.655 1.00 93.69 450 GLY A C 1
ATOM 3590 O O . GLY A 1 450 ? 20.283 -8.139 -24.949 1.00 93.69 450 GLY A O 1
ATOM 3591 N N . GLN A 1 451 ? 21.908 -9.507 -25.682 1.00 92.19 451 GLN A N 1
ATOM 3592 C CA . GLN A 1 451 ? 21.566 -10.667 -24.856 1.00 92.19 451 GLN A CA 1
ATOM 3593 C C . GLN A 1 451 ? 22.412 -10.714 -23.574 1.00 92.19 451 GLN A C 1
ATOM 3595 O O . GLN A 1 451 ? 23.566 -10.265 -23.602 1.00 92.19 451 GLN A O 1
ATOM 3600 N N . PRO A 1 452 ? 21.922 -11.344 -22.488 1.00 89.88 452 PRO A N 1
ATOM 3601 C CA . PRO A 1 452 ? 22.729 -11.602 -21.299 1.00 89.88 452 PRO A CA 1
ATOM 3602 C C . PRO A 1 452 ? 24.071 -12.265 -21.657 1.00 89.88 452 PRO A C 1
ATOM 3604 O O . PRO A 1 452 ? 24.132 -13.190 -22.469 1.00 89.88 452 PRO A O 1
ATOM 3607 N N . GLY A 1 453 ? 25.169 -11.759 -21.093 1.00 89.94 453 GLY A N 1
ATOM 3608 C CA . GLY A 1 453 ? 26.544 -12.166 -21.416 1.00 89.94 453 GLY A CA 1
ATOM 3609 C C . GLY A 1 453 ? 27.204 -11.408 -22.579 1.00 89.94 453 GLY A C 1
ATOM 3610 O O . GLY A 1 453 ? 28.409 -11.568 -22.788 1.00 89.94 453 GLY A O 1
ATOM 3611 N N . TYR A 1 454 ? 26.455 -10.576 -23.315 1.00 93.25 454 TYR A N 1
ATOM 3612 C CA . TYR A 1 454 ? 26.917 -9.870 -24.524 1.00 93.25 454 TYR A CA 1
ATOM 3613 C C . TYR A 1 454 ? 26.668 -8.354 -24.488 1.00 93.25 454 TYR A C 1
ATOM 3615 O O . TYR A 1 454 ? 26.677 -7.700 -25.532 1.00 93.25 454 TYR A O 1
ATOM 3623 N N . GLN A 1 455 ? 26.462 -7.794 -23.293 1.00 94.00 455 GLN A N 1
ATOM 3624 C CA . GLN A 1 455 ? 26.147 -6.376 -23.078 1.00 94.00 455 GLN A CA 1
ATOM 3625 C C . GLN A 1 455 ? 27.359 -5.536 -22.640 1.00 94.00 455 GLN A C 1
ATOM 3627 O O . GLN A 1 455 ? 27.212 -4.526 -21.952 1.00 94.00 455 GLN A O 1
ATOM 3632 N N . SER A 1 456 ? 28.563 -5.948 -23.043 1.00 90.38 456 SER A N 1
ATOM 3633 C CA . SER A 1 456 ? 29.817 -5.217 -22.824 1.00 90.38 456 SER A CA 1
ATOM 3634 C C . SER A 1 456 ? 30.377 -4.641 -24.130 1.00 90.38 456 SER A C 1
ATOM 3636 O O . SER A 1 456 ? 29.946 -5.013 -25.227 1.00 90.38 456 SER A O 1
ATOM 3638 N N . ALA A 1 457 ? 31.341 -3.724 -24.009 1.00 87.56 457 ALA A N 1
ATOM 3639 C CA . ALA A 1 457 ? 31.937 -3.000 -25.134 1.00 87.56 457 ALA A CA 1
ATOM 3640 C C . ALA A 1 457 ? 32.537 -3.919 -26.220 1.00 87.56 457 ALA A C 1
ATOM 3642 O O . ALA A 1 457 ? 32.528 -3.575 -27.400 1.00 87.56 457 ALA A O 1
ATOM 3643 N N . ASP A 1 458 ? 32.994 -5.116 -25.854 1.00 88.25 458 ASP A N 1
ATOM 3644 C CA . ASP A 1 458 ? 33.665 -6.031 -26.784 1.00 88.25 458 ASP A CA 1
ATOM 3645 C C . ASP A 1 458 ? 32.703 -6.719 -27.767 1.00 88.25 458 ASP A C 1
ATOM 3647 O O . ASP A 1 458 ? 33.127 -7.290 -28.775 1.00 88.25 458 ASP A O 1
ATOM 3651 N N . TYR A 1 459 ? 31.391 -6.678 -27.505 1.00 91.19 459 TYR A N 1
ATOM 3652 C CA . TYR A 1 459 ? 30.414 -7.471 -28.252 1.00 91.19 459 TYR A CA 1
ATOM 3653 C C . TYR A 1 459 ? 29.556 -6.683 -29.241 1.00 91.19 459 TYR A C 1
ATOM 3655 O O . TYR A 1 459 ? 28.773 -7.318 -29.942 1.00 91.19 459 TYR A O 1
ATOM 3663 N N . HIS A 1 460 ? 29.716 -5.363 -29.400 1.00 89.00 460 HIS A N 1
ATOM 3664 C CA .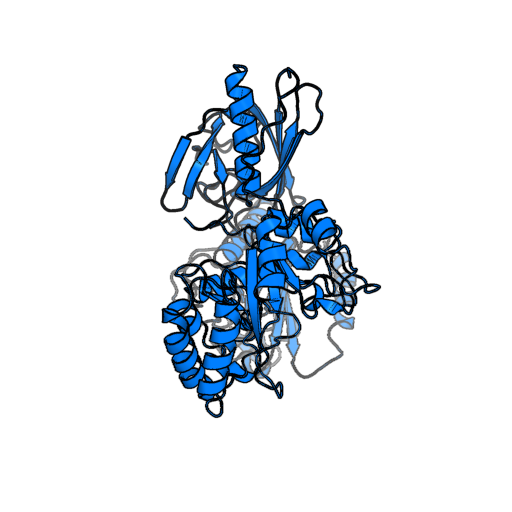 HIS A 1 460 ? 28.893 -4.557 -30.329 1.00 89.00 460 HIS A CA 1
ATOM 3665 C C . HIS A 1 460 ? 28.881 -5.070 -31.776 1.00 89.00 460 HIS A C 1
ATOM 3667 O O . HIS A 1 460 ? 27.902 -4.889 -32.496 1.00 89.00 460 HIS A O 1
ATOM 3673 N N . TRP A 1 461 ? 29.934 -5.760 -32.208 1.00 92.00 461 TRP A N 1
ATOM 3674 C CA . TRP A 1 461 ? 30.023 -6.334 -33.554 1.00 92.00 461 TRP A CA 1
ATOM 3675 C C . TRP A 1 461 ? 29.699 -7.832 -33.603 1.00 92.00 461 TRP A C 1
ATOM 3677 O O . TRP A 1 461 ? 29.717 -8.445 -34.671 1.00 92.00 461 TRP A O 1
ATOM 3687 N N . ARG A 1 462 ? 29.331 -8.441 -32.468 1.00 90.06 462 ARG A N 1
ATOM 3688 C CA . ARG A 1 462 ? 28.883 -9.833 -32.407 1.00 90.06 462 ARG A CA 1
ATOM 3689 C C . ARG A 1 462 ? 27.449 -9.945 -32.912 1.00 90.06 462 ARG A C 1
ATOM 3691 O O . ARG A 1 462 ? 26.487 -9.620 -32.210 1.00 90.06 462 ARG A O 1
ATOM 3698 N N . ARG A 1 463 ? 27.315 -10.457 -34.136 1.00 86.75 463 ARG A N 1
ATOM 3699 C CA . ARG A 1 463 ? 26.024 -10.687 -34.791 1.00 86.75 463 ARG A CA 1
ATOM 3700 C C . ARG A 1 463 ? 25.076 -11.493 -33.895 1.00 86.75 463 ARG A C 1
ATOM 3702 O O . ARG A 1 463 ? 25.492 -12.440 -33.230 1.00 86.75 463 ARG A O 1
ATOM 3709 N N . ALA A 1 464 ? 23.806 -11.094 -33.922 1.00 84.69 464 ALA A N 1
ATOM 3710 C CA . ALA A 1 464 ? 22.683 -11.709 -33.218 1.00 84.69 464 ALA A CA 1
ATOM 3711 C C . ALA A 1 464 ? 22.734 -11.690 -31.678 1.00 84.69 464 ALA A C 1
ATOM 3713 O O . ALA A 1 464 ? 21.894 -12.324 -31.048 1.00 84.69 464 ALA A O 1
ATOM 3714 N N . LYS A 1 465 ? 23.701 -10.996 -31.060 1.00 89.75 465 LYS A N 1
ATOM 3715 C CA . LYS A 1 465 ? 23.875 -11.026 -29.597 1.00 89.75 465 LYS A CA 1
ATOM 3716 C C . LYS A 1 465 ? 24.239 -9.689 -28.973 1.00 89.75 465 LYS A C 1
ATOM 3718 O O . LYS A 1 465 ? 23.730 -9.367 -27.910 1.00 89.75 465 LYS A O 1
ATOM 3723 N N . GLY A 1 466 ? 25.156 -8.949 -29.590 1.00 92.19 466 GLY A N 1
ATOM 3724 C CA . GLY A 1 466 ? 25.679 -7.717 -29.010 1.00 92.19 466 GLY A CA 1
ATOM 3725 C C . GLY A 1 466 ? 24.690 -6.563 -29.038 1.00 92.19 466 GLY A C 1
ATOM 3726 O O . GLY A 1 466 ? 23.854 -6.492 -29.946 1.00 92.19 466 GLY A O 1
ATOM 3727 N N . CYS A 1 467 ? 24.862 -5.624 -28.108 1.00 94.81 467 CYS A N 1
ATOM 3728 C CA . CYS A 1 467 ? 24.167 -4.337 -28.094 1.00 94.81 467 CYS A CA 1
ATOM 3729 C C . CYS A 1 467 ? 24.255 -3.603 -29.441 1.00 94.81 467 CYS A C 1
ATOM 3731 O O . CYS A 1 467 ? 25.205 -3.801 -30.208 1.00 94.81 467 CYS A O 1
ATOM 3733 N N . ILE A 1 468 ? 23.297 -2.716 -29.700 1.00 95.50 468 ILE A N 1
ATOM 3734 C CA . ILE A 1 468 ? 23.364 -1.754 -30.804 1.00 95.50 468 ILE A CA 1
ATOM 3735 C C . ILE A 1 468 ? 24.678 -0.934 -30.742 1.00 95.50 468 ILE A C 1
ATOM 3737 O O . ILE A 1 468 ? 25.148 -0.616 -29.651 1.00 95.50 468 ILE A O 1
ATOM 3741 N N . PRO A 1 469 ? 25.363 -0.641 -31.860 1.00 94.25 469 PRO A N 1
ATOM 3742 C CA . PRO A 1 469 ? 26.520 0.262 -31.839 1.00 94.25 469 PRO A CA 1
ATOM 3743 C C . PRO A 1 469 ? 26.098 1.723 -31.618 1.00 94.25 469 PRO A C 1
ATOM 3745 O O . PRO A 1 469 ? 25.062 2.141 -32.126 1.00 94.25 469 PRO A O 1
ATOM 3748 N N . SER A 1 470 ? 26.899 2.511 -30.899 1.00 93.94 470 SER A N 1
ATOM 3749 C CA . SER A 1 470 ? 26.688 3.959 -30.745 1.00 93.94 470 SER A CA 1
ATOM 3750 C C . SER A 1 470 ? 27.218 4.760 -31.946 1.00 93.94 470 SER A C 1
ATOM 3752 O O . SER A 1 470 ? 27.960 4.238 -32.781 1.00 93.94 470 SER A O 1
ATOM 3754 N N . GLU A 1 471 ? 26.833 6.038 -32.055 1.00 91.94 471 GLU A N 1
ATOM 3755 C CA . GLU A 1 471 ? 27.169 6.902 -33.205 1.00 91.94 471 GLU A CA 1
ATOM 3756 C C . GLU A 1 471 ? 28.692 7.064 -33.398 1.00 91.94 471 GLU A C 1
ATOM 3758 O O . GLU A 1 471 ? 29.190 7.109 -34.522 1.00 91.94 471 GLU A O 1
ATOM 3763 N N . ASP A 1 472 ? 29.471 7.060 -32.314 1.00 91.38 472 ASP A N 1
ATOM 3764 C CA . ASP A 1 472 ? 30.934 7.120 -32.358 1.00 91.38 472 ASP A CA 1
ATOM 3765 C C . ASP A 1 472 ? 31.583 5.857 -32.955 1.00 91.38 472 ASP A C 1
ATOM 3767 O O . ASP A 1 472 ? 32.716 5.936 -33.441 1.00 91.38 472 ASP A O 1
ATOM 3771 N N . MET A 1 473 ? 30.867 4.729 -33.000 1.00 92.44 473 MET A N 1
ATOM 3772 C CA . MET A 1 473 ? 31.358 3.448 -33.519 1.00 92.44 473 MET A CA 1
ATOM 3773 C C . MET A 1 473 ? 31.113 3.256 -35.020 1.00 92.44 473 MET A C 1
ATOM 3775 O O . MET A 1 473 ? 31.760 2.399 -35.634 1.00 92.44 473 MET A O 1
ATOM 3779 N N . ILE A 1 474 ? 30.204 4.030 -35.620 1.00 93.31 474 ILE A N 1
ATOM 3780 C CA . ILE A 1 474 ? 29.774 3.861 -37.016 1.00 93.31 474 ILE A CA 1
ATOM 3781 C C . ILE A 1 474 ? 30.314 4.950 -37.946 1.00 93.31 474 ILE A C 1
ATOM 3783 O O . ILE A 1 474 ? 30.645 6.052 -37.520 1.00 93.31 474 ILE A O 1
ATOM 3787 N N . SER A 1 475 ? 30.431 4.647 -39.238 1.00 93.00 475 SER A N 1
ATOM 3788 C CA . SER A 1 475 ? 30.993 5.553 -40.249 1.00 93.00 475 SER A CA 1
ATOM 3789 C C . SER A 1 475 ? 29.954 6.189 -41.177 1.00 93.00 475 SER A C 1
ATOM 3791 O O . SER A 1 475 ? 30.313 7.066 -41.959 1.00 93.00 475 SER A O 1
ATOM 3793 N N . ASN A 1 476 ? 28.683 5.779 -41.111 1.00 91.81 476 ASN A N 1
ATOM 3794 C CA . ASN A 1 476 ? 27.683 6.090 -42.138 1.00 91.81 476 ASN A CA 1
ATOM 3795 C C . ASN A 1 476 ? 26.497 6.957 -41.681 1.00 91.81 476 ASN A C 1
ATOM 3797 O O . ASN A 1 476 ? 25.401 6.847 -42.231 1.00 91.81 476 ASN A O 1
ATOM 3801 N N . GLY A 1 477 ? 26.747 7.879 -40.750 1.00 87.19 477 GLY A N 1
ATOM 3802 C CA . GLY A 1 477 ? 25.838 8.982 -40.430 1.00 87.19 477 GLY A CA 1
ATOM 3803 C C . GLY A 1 477 ? 25.087 8.835 -39.103 1.00 87.19 477 GLY A C 1
ATOM 3804 O O . GLY A 1 477 ? 25.322 7.881 -38.364 1.00 87.19 477 GLY A O 1
ATOM 3805 N N . PRO A 1 478 ? 24.207 9.802 -38.789 1.00 93.38 478 PRO A N 1
ATOM 3806 C CA . PRO A 1 478 ? 23.524 9.868 -37.505 1.00 93.38 478 PRO A CA 1
ATOM 3807 C C . PRO A 1 478 ? 22.463 8.779 -37.366 1.00 93.38 478 PRO A C 1
ATOM 3809 O O . PRO A 1 478 ? 21.772 8.428 -38.332 1.00 93.38 478 PRO A O 1
ATOM 3812 N N . ILE A 1 479 ? 22.300 8.304 -36.132 1.00 97.81 479 ILE A N 1
ATOM 3813 C CA . ILE A 1 479 ? 21.342 7.256 -35.795 1.00 97.81 479 ILE A CA 1
ATOM 3814 C C . ILE A 1 479 ? 19.946 7.863 -35.637 1.00 97.81 479 ILE A C 1
ATOM 3816 O O . ILE A 1 479 ? 19.767 8.911 -35.011 1.00 97.81 479 ILE A O 1
ATOM 3820 N N . ARG A 1 480 ? 18.943 7.232 -36.251 1.00 97.88 480 ARG A N 1
ATOM 3821 C CA . ARG A 1 480 ? 17.564 7.736 -36.322 1.00 97.88 480 ARG A CA 1
ATOM 3822 C C . ARG A 1 480 ? 16.561 6.602 -36.161 1.00 97.88 480 ARG A C 1
ATOM 3824 O O . ARG A 1 480 ? 16.825 5.491 -36.598 1.00 97.88 480 ARG A O 1
ATOM 3831 N N . ILE A 1 481 ? 15.401 6.880 -35.580 1.00 98.12 481 ILE A N 1
ATOM 3832 C CA . ILE A 1 481 ? 14.262 5.955 -35.535 1.00 98.12 481 ILE A CA 1
ATOM 3833 C C . ILE A 1 481 ? 13.264 6.378 -36.610 1.00 98.12 481 ILE A C 1
ATOM 3835 O O . ILE A 1 481 ? 12.821 7.525 -36.618 1.00 98.12 481 ILE A O 1
ATOM 3839 N N . SER A 1 482 ? 12.878 5.457 -37.491 1.00 97.62 482 SER A N 1
ATOM 3840 C CA . SER A 1 482 ? 11.749 5.638 -38.407 1.00 97.62 482 SER A CA 1
ATOM 3841 C C . SER A 1 482 ? 10.453 5.791 -37.615 1.00 97.62 482 SER A C 1
ATOM 3843 O O . SER A 1 482 ? 10.129 4.934 -36.799 1.00 97.62 482 SER A O 1
ATOM 3845 N N . THR A 1 483 ? 9.656 6.821 -37.902 1.00 95.81 483 THR A N 1
ATOM 3846 C CA . THR A 1 483 ? 8.296 6.951 -37.339 1.00 95.81 483 THR A CA 1
ATOM 3847 C C . THR A 1 483 ? 7.294 6.031 -38.043 1.00 95.81 483 THR A C 1
ATOM 3849 O O . THR A 1 483 ? 6.163 5.850 -37.591 1.00 95.81 483 THR A O 1
ATOM 3852 N N . HIS A 1 484 ? 7.696 5.431 -39.167 1.00 93.06 484 HIS A N 1
ATOM 3853 C CA . HIS A 1 484 ? 6.949 4.378 -39.838 1.00 93.06 484 HIS A CA 1
ATOM 3854 C C . HIS A 1 484 ? 7.301 3.026 -39.219 1.00 93.06 484 HIS A C 1
ATOM 3856 O O . HIS A 1 484 ? 8.345 2.447 -39.534 1.00 93.06 484 HIS A O 1
ATOM 3862 N N . GLY A 1 485 ? 6.414 2.540 -38.353 1.00 90.88 485 GLY A N 1
ATOM 3863 C CA . GLY A 1 485 ? 6.419 1.155 -37.900 1.00 90.88 485 GLY A CA 1
ATOM 3864 C C . GLY A 1 485 ? 5.771 0.225 -38.927 1.00 90.88 485 GLY A C 1
ATOM 3865 O O . GLY A 1 485 ? 4.934 0.654 -39.729 1.00 90.88 485 GLY A O 1
ATOM 3866 N N . TYR A 1 486 ? 6.153 -1.046 -38.903 1.00 91.12 486 TYR A N 1
ATOM 3867 C CA . TYR A 1 486 ? 5.503 -2.115 -39.661 1.00 91.12 486 TYR A CA 1
ATOM 3868 C C . TYR A 1 486 ? 5.404 -3.382 -38.809 1.00 91.12 486 TYR A C 1
ATOM 3870 O O . TYR A 1 486 ? 6.204 -3.587 -37.900 1.00 91.12 486 TYR A O 1
ATOM 3878 N N . TYR A 1 487 ? 4.411 -4.224 -39.094 1.00 87.50 487 TYR A N 1
ATOM 3879 C CA . TYR A 1 487 ? 4.239 -5.491 -38.388 1.00 87.50 487 TYR A CA 1
ATOM 3880 C C . TYR A 1 487 ? 5.196 -6.559 -38.915 1.00 87.50 487 TYR A C 1
ATOM 3882 O O . TYR A 1 487 ? 5.391 -6.695 -40.123 1.00 87.50 487 TYR A O 1
ATOM 3890 N N . THR A 1 488 ? 5.737 -7.353 -38.000 1.00 82.44 488 THR A N 1
ATOM 3891 C CA . THR A 1 488 ? 6.606 -8.494 -38.286 1.00 82.44 488 THR A CA 1
ATOM 3892 C C . THR A 1 488 ? 6.150 -9.721 -37.495 1.00 82.44 488 THR A C 1
ATOM 3894 O O . THR A 1 488 ? 5.597 -9.613 -36.401 1.00 82.44 488 THR A O 1
ATOM 3897 N N . SER A 1 489 ? 6.355 -10.901 -38.081 1.00 80.75 489 SER A N 1
ATOM 3898 C CA . SER A 1 489 ? 6.057 -12.209 -37.482 1.00 80.75 489 SER A CA 1
ATOM 3899 C C . SER A 1 489 ? 7.323 -12.988 -37.118 1.00 80.75 489 SER A C 1
ATOM 3901 O O . SER A 1 489 ? 7.268 -14.197 -36.898 1.00 80.75 489 SER A O 1
ATOM 3903 N N . THR A 1 490 ? 8.486 -12.340 -37.162 1.00 78.81 490 THR A N 1
ATOM 3904 C CA . THR A 1 490 ? 9.763 -12.976 -36.838 1.00 78.81 490 THR A CA 1
ATOM 3905 C C . THR A 1 490 ? 9.833 -13.264 -35.341 1.00 78.81 490 THR A C 1
ATOM 3907 O O . THR A 1 490 ? 9.518 -12.402 -34.525 1.00 78.81 490 THR A O 1
ATOM 3910 N N . ILE A 1 491 ? 10.282 -14.474 -34.998 1.00 69.44 491 ILE A N 1
ATOM 3911 C CA . ILE A 1 491 ? 10.325 -14.949 -33.614 1.00 69.44 491 ILE A CA 1
ATOM 3912 C C . ILE A 1 491 ? 11.239 -14.063 -32.758 1.00 69.44 491 ILE A C 1
ATOM 3914 O O . ILE A 1 491 ? 12.412 -13.877 -33.088 1.00 69.44 491 ILE A O 1
ATOM 3918 N N . GLY A 1 492 ? 10.706 -13.544 -31.654 1.00 65.50 492 GLY A N 1
ATOM 3919 C CA . GLY A 1 492 ? 11.348 -12.602 -30.738 1.00 65.50 492 GLY A CA 1
ATOM 3920 C C . GLY A 1 492 ? 11.196 -11.122 -31.076 1.00 65.50 492 GLY A C 1
ATOM 3921 O O . GLY A 1 492 ? 11.704 -10.289 -30.325 1.00 65.50 492 GLY A O 1
ATOM 3922 N N . ILE A 1 493 ? 10.527 -10.786 -32.180 1.00 72.81 493 ILE A N 1
ATOM 3923 C CA . ILE A 1 493 ? 10.185 -9.407 -32.554 1.00 72.81 493 ILE A CA 1
ATOM 3924 C C . ILE A 1 493 ? 8.704 -9.270 -32.941 1.00 72.81 493 ILE A C 1
ATOM 3926 O O . ILE A 1 493 ? 8.334 -8.280 -33.564 1.00 72.81 493 ILE A O 1
ATOM 3930 N N . GLU A 1 494 ? 7.868 -10.264 -32.626 1.00 77.00 494 GLU A N 1
ATOM 3931 C CA . GLU A 1 494 ? 6.472 -10.339 -33.053 1.00 77.00 494 GLU A CA 1
ATOM 3932 C C . GLU A 1 494 ? 5.692 -9.078 -32.666 1.00 77.00 494 GLU A C 1
ATOM 3934 O O . GLU A 1 494 ? 5.657 -8.676 -31.504 1.00 77.00 494 GLU A O 1
ATOM 3939 N N . GLY A 1 495 ? 5.030 -8.468 -33.651 1.00 84.25 495 GLY A N 1
ATOM 3940 C CA . GLY A 1 495 ? 4.271 -7.235 -33.457 1.00 84.25 495 GLY A CA 1
ATOM 3941 C C . GLY A 1 495 ? 4.828 -6.069 -34.266 1.00 84.25 495 GLY A C 1
ATOM 3942 O O . GLY A 1 495 ? 5.387 -6.257 -35.347 1.00 84.25 495 GLY A O 1
ATOM 3943 N N . MET A 1 496 ? 4.591 -4.848 -33.785 1.00 90.38 496 MET A N 1
ATOM 3944 C CA . MET A 1 496 ? 5.068 -3.634 -34.447 1.00 90.38 496 MET A CA 1
ATOM 3945 C C . MET A 1 496 ? 6.592 -3.513 -34.305 1.00 90.38 496 MET A C 1
ATOM 3947 O O . MET A 1 496 ? 7.155 -3.832 -33.262 1.00 90.38 496 MET A O 1
ATOM 3951 N N . PHE A 1 497 ? 7.257 -3.005 -35.337 1.00 94.19 497 PHE A N 1
ATOM 3952 C CA . PHE A 1 497 ? 8.698 -2.781 -35.358 1.00 94.19 497 PHE A CA 1
ATOM 3953 C C . PHE A 1 497 ? 9.016 -1.424 -35.983 1.00 94.19 497 PHE A C 1
ATOM 3955 O O . PHE A 1 497 ? 8.573 -1.130 -37.096 1.00 94.19 497 PHE A O 1
ATOM 3962 N N . PHE A 1 498 ? 9.808 -0.604 -35.291 1.00 97.25 498 PHE A N 1
ATOM 3963 C CA . PHE A 1 498 ? 10.276 0.690 -35.795 1.00 97.25 498 PHE A CA 1
ATOM 3964 C C . PHE A 1 498 ? 11.750 0.606 -36.163 1.00 97.25 498 PHE A C 1
ATOM 3966 O O . PHE A 1 498 ? 12.602 0.402 -35.304 1.00 97.25 498 PHE A O 1
ATOM 3973 N N . HIS A 1 499 ? 12.052 0.768 -37.447 1.00 97.19 499 HIS A N 1
ATOM 3974 C CA . HIS A 1 499 ? 13.406 0.601 -37.975 1.00 97.19 499 HIS A CA 1
ATOM 3975 C C . HIS A 1 499 ? 14.364 1.683 -37.435 1.00 97.19 499 HIS A C 1
ATOM 3977 O O . HIS A 1 499 ? 14.022 2.867 -37.454 1.00 97.19 499 HIS A O 1
ATOM 3983 N N . ILE A 1 500 ? 15.567 1.293 -37.000 1.00 97.94 500 ILE A N 1
ATOM 3984 C CA . ILE A 1 500 ? 16.666 2.205 -36.651 1.00 97.94 500 ILE A CA 1
ATOM 3985 C C . ILE A 1 500 ? 17.643 2.333 -37.827 1.00 97.94 500 ILE A C 1
ATOM 3987 O O . ILE A 1 500 ? 18.235 1.354 -38.268 1.00 97.94 500 ILE A O 1
ATOM 3991 N N . LEU A 1 501 ? 17.821 3.559 -38.310 1.00 96.25 501 LEU A N 1
ATOM 3992 C CA . LEU A 1 501 ? 18.686 3.930 -39.425 1.00 96.25 501 LEU A CA 1
ATOM 3993 C C . LEU A 1 501 ? 20.022 4.507 -38.924 1.00 96.25 501 LEU A C 1
ATOM 3995 O O . LEU A 1 501 ? 20.052 5.057 -37.823 1.00 96.25 501 LEU A O 1
ATOM 3999 N N . PRO A 1 502 ? 21.101 4.470 -39.729 1.00 95.19 502 PRO A N 1
ATOM 4000 C CA . PRO A 1 502 ? 21.173 3.898 -41.082 1.00 95.19 502 PRO A CA 1
ATOM 4001 C C . PRO A 1 502 ? 21.039 2.368 -41.083 1.00 95.19 502 PRO A C 1
ATOM 4003 O O . PRO A 1 502 ? 21.257 1.743 -40.066 1.00 95.19 502 PRO A O 1
ATOM 4006 N N . ASP A 1 503 ? 20.691 1.740 -42.200 1.00 92.38 503 ASP A N 1
ATOM 4007 C CA . ASP A 1 503 ? 20.714 0.275 -42.317 1.00 92.38 503 ASP A CA 1
ATOM 4008 C C . ASP A 1 503 ? 21.428 -0.105 -43.625 1.00 92.38 503 ASP A C 1
ATOM 4010 O O . ASP A 1 503 ? 20.973 0.324 -44.691 1.00 92.38 503 ASP A O 1
ATOM 4014 N N . PRO A 1 504 ? 22.572 -0.823 -43.589 1.00 94.44 504 PRO A N 1
ATOM 4015 C CA . PRO A 1 504 ? 23.277 -1.344 -42.408 1.00 94.44 504 PRO A CA 1
ATOM 4016 C C . PRO A 1 504 ? 24.083 -0.280 -41.640 1.00 94.44 504 PRO A C 1
ATOM 4018 O O . PRO A 1 504 ? 24.370 0.797 -42.154 1.00 94.44 504 PRO A O 1
ATOM 4021 N N . PHE A 1 505 ? 24.535 -0.615 -40.431 1.00 95.31 505 PHE A N 1
ATOM 4022 C CA . PHE A 1 505 ? 25.588 0.093 -39.694 1.00 95.31 505 PHE A CA 1
ATOM 4023 C C . PHE A 1 505 ? 26.961 -0.383 -40.192 1.00 95.31 505 PHE A C 1
ATOM 4025 O O . PHE A 1 505 ? 27.253 -1.584 -40.154 1.00 95.31 505 PHE A O 1
ATOM 4032 N N . TYR A 1 506 ? 27.827 0.552 -40.598 1.00 95.44 506 TYR A N 1
ATOM 4033 C CA . TYR A 1 506 ? 29.222 0.268 -40.959 1.00 95.44 506 TYR A CA 1
ATOM 4034 C C . TYR A 1 506 ? 30.160 0.691 -39.830 1.00 95.44 506 TYR A C 1
ATOM 4036 O O . TYR A 1 506 ? 30.190 1.861 -39.462 1.00 95.44 506 TYR A O 1
ATOM 4044 N N . GLY A 1 507 ? 30.943 -0.240 -39.286 1.00 92.81 507 GLY A N 1
ATOM 4045 C CA . GLY A 1 507 ? 31.898 0.063 -38.221 1.00 92.81 507 GLY A CA 1
ATOM 4046 C C . GLY A 1 507 ? 33.114 0.835 -38.719 1.00 92.81 507 GLY A C 1
ATOM 4047 O O . GLY A 1 507 ? 33.682 0.496 -39.759 1.00 92.81 507 GLY A O 1
ATOM 4048 N N . LYS A 1 508 ? 33.573 1.835 -37.954 1.00 91.88 508 LYS A N 1
ATOM 4049 C CA . LYS A 1 508 ? 34.796 2.600 -38.285 1.00 91.88 508 LYS A CA 1
ATOM 4050 C C . LYS A 1 508 ? 36.046 1.718 -38.382 1.00 91.88 508 LYS A C 1
ATOM 4052 O O . LYS A 1 508 ? 36.926 1.993 -39.189 1.00 91.88 508 LYS A O 1
ATOM 4057 N N . ASN A 1 509 ? 36.086 0.642 -37.597 1.00 87.38 509 ASN A N 1
ATOM 4058 C CA . ASN A 1 509 ? 37.192 -0.319 -37.548 1.00 87.38 509 ASN A CA 1
ATOM 4059 C C . ASN A 1 509 ? 36.857 -1.637 -38.275 1.00 87.38 509 ASN A C 1
ATOM 4061 O O . ASN A 1 509 ? 37.459 -2.672 -37.997 1.00 87.38 509 ASN A O 1
ATOM 4065 N N . GLY A 1 510 ? 35.881 -1.610 -39.188 1.00 85.12 510 GLY A N 1
ATOM 4066 C CA . GLY A 1 510 ? 35.314 -2.804 -39.811 1.00 85.12 510 GLY A CA 1
ATOM 4067 C C . GLY A 1 510 ? 34.147 -3.395 -39.012 1.00 85.12 510 GLY A C 1
ATOM 4068 O O . GLY A 1 510 ? 33.907 -3.037 -37.862 1.00 85.12 510 GLY A O 1
ATOM 4069 N N . GLY A 1 511 ? 33.394 -4.293 -39.652 1.00 85.94 511 GLY A N 1
ATOM 4070 C CA . GLY A 1 511 ? 32.142 -4.842 -39.126 1.00 85.94 511 GLY A CA 1
ATOM 4071 C C . GLY A 1 511 ? 30.910 -4.238 -39.802 1.00 85.94 511 GLY A C 1
ATOM 4072 O O . GLY A 1 511 ? 30.871 -3.051 -40.123 1.00 85.94 511 GLY A O 1
ATOM 4073 N N . ILE A 1 512 ? 29.916 -5.088 -40.059 1.00 93.12 512 ILE A N 1
ATOM 4074 C CA . ILE A 1 512 ? 28.641 -4.717 -40.681 1.00 93.12 512 ILE A CA 1
ATOM 4075 C C . ILE A 1 512 ? 27.533 -5.422 -39.903 1.00 93.12 512 ILE A C 1
ATOM 4077 O O . ILE A 1 512 ? 27.592 -6.639 -39.705 1.00 93.12 512 ILE A O 1
ATOM 4081 N N . ARG A 1 513 ? 26.530 -4.666 -39.457 1.00 93.50 513 ARG A N 1
ATOM 4082 C CA . ARG A 1 513 ? 25.295 -5.197 -38.860 1.00 93.50 513 ARG A CA 1
ATOM 4083 C C . ARG A 1 513 ? 24.100 -4.438 -39.421 1.00 93.50 513 ARG A C 1
ATOM 4085 O O . ARG A 1 513 ? 24.224 -3.254 -39.698 1.00 93.50 513 ARG A O 1
ATOM 4092 N N . SER A 1 514 ? 22.977 -5.116 -39.582 1.00 92.00 514 SER A N 1
ATOM 4093 C CA . SER A 1 514 ? 21.762 -4.578 -40.194 1.00 92.00 514 SER A CA 1
ATOM 4094 C C . SER A 1 514 ? 20.529 -4.924 -39.363 1.00 92.00 514 SER A C 1
ATOM 4096 O O . SER A 1 514 ? 20.633 -5.718 -38.423 1.00 92.00 514 SER A O 1
ATOM 4098 N N . GLU A 1 515 ? 19.380 -4.383 -39.768 1.00 89.62 515 GLU A N 1
ATOM 4099 C CA . GLU A 1 515 ? 18.044 -4.742 -39.267 1.00 89.62 515 GLU A CA 1
ATOM 4100 C C . GLU A 1 515 ? 17.830 -4.422 -37.778 1.00 89.62 515 GLU A C 1
ATOM 4102 O O . GLU A 1 515 ? 17.206 -5.177 -37.031 1.00 89.62 515 GLU A O 1
ATOM 4107 N N . PHE A 1 516 ? 18.351 -3.281 -37.326 1.00 94.56 516 PHE A N 1
ATOM 4108 C CA . PHE A 1 516 ? 18.072 -2.784 -35.983 1.00 94.56 516 PHE A CA 1
ATOM 4109 C C . PHE A 1 516 ? 16.697 -2.118 -35.912 1.00 94.56 516 PHE A C 1
ATOM 4111 O O . PHE A 1 516 ? 16.246 -1.463 -36.852 1.00 94.56 516 PHE A O 1
ATOM 4118 N N . GLY A 1 517 ? 16.048 -2.221 -34.755 1.00 95.88 517 GLY A N 1
ATOM 4119 C CA . GLY A 1 517 ? 14.808 -1.499 -34.504 1.00 95.88 517 GLY A CA 1
ATOM 4120 C C . GLY A 1 517 ? 14.459 -1.345 -33.037 1.00 95.88 517 GLY A C 1
ATOM 4121 O O . GLY A 1 517 ? 15.175 -1.827 -32.155 1.00 95.88 517 GLY A O 1
ATOM 4122 N N . VAL A 1 518 ? 13.344 -0.658 -32.811 1.00 97.44 518 VAL A N 1
ATOM 4123 C CA . VAL A 1 518 ? 12.647 -0.563 -31.531 1.00 97.44 518 VAL A CA 1
ATOM 4124 C C . VAL A 1 518 ? 11.406 -1.451 -31.587 1.00 97.44 518 VAL A C 1
ATOM 4126 O O . VAL A 1 518 ? 10.576 -1.284 -32.486 1.00 97.44 518 VAL A O 1
ATOM 4129 N N . HIS A 1 519 ? 11.287 -2.396 -30.654 1.00 94.75 519 HIS A N 1
ATOM 4130 C CA . HIS A 1 519 ? 10.129 -3.292 -30.543 1.00 94.75 519 HIS A CA 1
ATOM 4131 C C . HIS A 1 519 ? 9.899 -3.772 -29.098 1.00 94.75 519 HIS A C 1
ATOM 4133 O O . HIS A 1 519 ? 10.716 -3.516 -28.212 1.00 94.75 519 HIS A O 1
ATOM 4139 N N . LEU A 1 520 ? 8.788 -4.468 -28.851 1.00 90.31 520 LEU A N 1
ATOM 4140 C CA . LEU A 1 520 ? 8.518 -5.143 -27.578 1.00 90.31 520 LEU A CA 1
ATOM 4141 C C . LEU A 1 520 ? 9.433 -6.366 -27.396 1.00 90.31 520 LEU A C 1
ATOM 4143 O O . LEU A 1 520 ? 9.634 -7.129 -28.342 1.00 90.31 520 LEU A O 1
ATOM 4147 N N . ASP A 1 521 ? 9.952 -6.593 -26.187 1.00 85.12 521 ASP A N 1
ATOM 4148 C CA . ASP A 1 521 ? 10.636 -7.844 -25.831 1.00 85.12 521 ASP A CA 1
ATOM 4149 C C . ASP A 1 521 ? 9.614 -8.984 -25.656 1.00 85.12 521 ASP A C 1
ATOM 4151 O O . ASP A 1 521 ? 9.223 -9.343 -24.543 1.00 85.12 521 ASP A O 1
ATOM 4155 N N . ALA A 1 522 ? 9.172 -9.558 -26.777 1.00 76.19 522 ALA A N 1
ATOM 4156 C CA . ALA A 1 522 ? 8.210 -10.661 -26.811 1.00 76.19 522 ALA A CA 1
ATOM 4157 C C . ALA A 1 522 ? 8.708 -11.931 -26.086 1.00 76.19 522 ALA A C 1
ATOM 4159 O O . ALA A 1 522 ? 7.916 -12.816 -25.757 1.00 76.19 522 ALA A O 1
ATOM 4160 N N . ASN A 1 523 ? 10.012 -12.015 -25.796 1.00 72.88 523 ASN A N 1
ATOM 4161 C CA . ASN A 1 523 ? 10.652 -13.186 -25.206 1.00 72.88 523 ASN A CA 1
ATOM 4162 C C . ASN A 1 523 ? 11.030 -12.991 -23.739 1.00 72.88 523 ASN A C 1
ATOM 4164 O O . ASN A 1 523 ? 11.677 -13.868 -23.161 1.00 72.88 523 ASN A O 1
ATOM 4168 N N . PHE A 1 524 ? 10.635 -11.877 -23.118 1.00 71.06 524 PHE A N 1
ATOM 4169 C CA . PHE A 1 524 ? 11.129 -11.497 -21.798 1.00 71.06 524 PHE A CA 1
ATOM 4170 C C . PHE A 1 524 ? 10.985 -12.605 -20.735 1.00 71.06 524 PHE A C 1
ATOM 4172 O O . PHE A 1 524 ? 11.870 -12.791 -19.902 1.00 71.06 524 PHE A O 1
ATOM 4179 N N . SER A 1 525 ? 9.896 -13.379 -20.772 1.00 61.19 525 SER A N 1
ATOM 4180 C CA . SER A 1 525 ? 9.603 -14.422 -19.780 1.00 61.19 525 SER A CA 1
ATOM 4181 C C . SER A 1 525 ? 10.454 -15.693 -19.899 1.00 61.19 525 SER A C 1
ATOM 4183 O O . SER A 1 525 ? 10.479 -16.477 -18.952 1.00 61.19 525 SER A O 1
ATOM 4185 N N . TYR A 1 526 ? 11.159 -15.916 -21.014 1.00 67.44 526 TYR A N 1
ATOM 4186 C CA . TYR A 1 526 ? 11.919 -17.158 -21.241 1.00 67.44 526 TYR A CA 1
ATOM 4187 C C . TYR A 1 526 ? 13.304 -16.968 -21.879 1.00 67.44 526 TYR A C 1
ATOM 4189 O O . TYR A 1 526 ? 14.168 -17.830 -21.725 1.00 67.44 526 TYR A O 1
ATOM 4197 N N . SER A 1 527 ? 13.550 -15.856 -22.571 1.00 75.19 527 SER A N 1
ATOM 4198 C CA . SER A 1 527 ? 14.849 -15.497 -23.146 1.00 75.19 527 SER A CA 1
ATOM 4199 C C . SER A 1 527 ? 14.952 -13.973 -23.327 1.00 75.19 527 SER A C 1
ATOM 4201 O O . SER A 1 527 ? 14.909 -13.497 -24.464 1.00 75.19 527 SER A O 1
ATOM 4203 N N . PRO A 1 528 ? 15.087 -13.203 -22.231 1.00 78.44 528 PRO A N 1
ATOM 4204 C CA . PRO A 1 528 ? 15.025 -11.748 -22.283 1.00 78.44 528 PRO A CA 1
ATOM 4205 C C . PRO A 1 528 ? 16.227 -11.117 -22.994 1.00 78.44 528 PRO A C 1
ATOM 4207 O O . PRO A 1 528 ? 17.345 -11.645 -22.963 1.00 78.44 528 PRO A O 1
ATOM 4210 N N . GLY A 1 529 ? 16.003 -9.936 -23.570 1.00 79.75 529 GLY A N 1
ATOM 4211 C CA . GLY A 1 529 ? 16.984 -9.200 -24.359 1.00 79.75 529 GLY A CA 1
ATOM 4212 C C . GLY A 1 529 ? 16.835 -9.428 -25.861 1.00 79.75 529 GLY A C 1
ATOM 4213 O O . GLY A 1 529 ? 15.972 -10.159 -26.338 1.00 79.75 529 GLY A O 1
ATOM 4214 N N . SER A 1 530 ? 17.694 -8.776 -26.641 1.00 86.19 530 SER A N 1
ATOM 4215 C CA . SER A 1 530 ? 17.543 -8.713 -28.096 1.00 86.19 530 SER A CA 1
ATOM 4216 C C . SER A 1 530 ? 18.812 -9.104 -28.839 1.00 86.19 530 SER A C 1
ATOM 4218 O O . SER A 1 530 ? 19.927 -9.030 -28.325 1.00 86.19 530 SER A O 1
ATOM 4220 N N . ALA A 1 531 ? 18.662 -9.420 -30.122 1.00 82.75 531 ALA A N 1
ATOM 4221 C CA . ALA A 1 531 ? 19.766 -9.597 -31.062 1.00 82.75 531 ALA A CA 1
ATOM 4222 C C . ALA A 1 531 ? 20.445 -8.265 -31.473 1.00 82.75 531 ALA A C 1
ATOM 4224 O O . ALA A 1 531 ? 21.035 -8.167 -32.553 1.00 82.75 531 ALA A O 1
ATOM 4225 N N . GLY A 1 532 ? 20.377 -7.243 -30.611 1.00 86.31 532 GLY A N 1
ATOM 4226 C CA . GLY A 1 532 ? 20.938 -5.906 -30.796 1.00 86.31 532 GLY A CA 1
ATOM 4227 C C . GLY A 1 532 ? 19.925 -4.798 -31.045 1.00 86.31 532 GLY A C 1
ATOM 4228 O O . GLY A 1 532 ? 20.326 -3.646 -31.055 1.00 86.31 532 GLY A O 1
ATOM 4229 N N . CYS A 1 533 ? 18.637 -5.098 -31.197 1.00 94.44 533 CYS A N 1
ATOM 4230 C CA . CYS A 1 533 ? 17.574 -4.089 -31.171 1.00 94.44 533 CYS A CA 1
ATOM 4231 C C . CYS A 1 533 ? 17.528 -3.347 -29.825 1.00 94.44 533 CYS A C 1
ATOM 4233 O O . CYS A 1 533 ? 18.105 -3.802 -28.833 1.00 94.44 533 CYS A O 1
ATOM 4235 N N . ILE A 1 534 ? 16.809 -2.231 -29.773 1.00 97.12 534 ILE A N 1
ATOM 4236 C CA . ILE A 1 534 ? 16.367 -1.650 -28.504 1.00 97.12 534 ILE A CA 1
ATOM 4237 C C . ILE A 1 534 ? 15.005 -2.264 -28.208 1.00 97.12 534 ILE A C 1
ATOM 4239 O O . ILE A 1 534 ? 14.067 -2.072 -28.976 1.00 97.12 534 ILE A O 1
ATOM 4243 N N . VAL A 1 535 ? 14.899 -3.027 -27.126 1.00 94.62 535 VAL A N 1
ATOM 4244 C CA . VAL A 1 535 ? 13.642 -3.690 -26.769 1.00 94.62 535 VAL A CA 1
ATOM 4245 C C . VAL A 1 535 ? 13.073 -3.126 -25.490 1.00 94.62 535 VAL A C 1
ATOM 4247 O O . VAL A 1 535 ? 13.799 -2.949 -24.510 1.00 94.62 535 VAL A O 1
ATOM 4250 N N . LEU A 1 536 ? 11.782 -2.811 -25.529 1.00 91.69 536 LEU A N 1
ATOM 4251 C CA . LEU A 1 536 ? 11.032 -2.314 -24.385 1.00 91.69 536 LEU A CA 1
ATOM 4252 C C . LEU A 1 536 ? 10.479 -3.509 -23.620 1.00 91.69 536 LEU A C 1
ATOM 4254 O O . LEU A 1 536 ? 10.038 -4.488 -24.220 1.00 91.69 536 LEU A O 1
ATOM 4258 N N . ARG A 1 537 ? 10.526 -3.440 -22.290 1.00 83.62 537 ARG A N 1
ATOM 4259 C CA . ARG A 1 537 ? 10.168 -4.576 -21.433 1.00 83.62 537 ARG A CA 1
ATOM 4260 C C . ARG A 1 537 ? 8.664 -4.840 -21.376 1.00 83.62 537 ARG A C 1
ATOM 4262 O O . ARG A 1 537 ? 8.261 -5.993 -21.255 1.00 83.62 537 ARG A O 1
ATOM 4269 N N . TYR A 1 538 ? 7.852 -3.788 -21.393 1.00 78.00 538 TYR A N 1
ATOM 4270 C CA . TYR A 1 538 ? 6.419 -3.888 -21.141 1.00 78.00 538 TYR A CA 1
ATOM 4271 C C . TYR A 1 538 ? 5.612 -3.505 -22.382 1.00 78.00 538 TYR A C 1
ATOM 4273 O O . TYR A 1 538 ? 5.906 -2.508 -23.037 1.00 78.00 538 TYR A O 1
ATOM 4281 N N . GLU A 1 539 ? 4.565 -4.282 -22.673 1.00 76.00 539 GLU A N 1
ATOM 4282 C CA . GLU A 1 539 ? 3.664 -4.073 -23.818 1.00 76.00 539 GLU A CA 1
ATOM 4283 C C . GLU A 1 539 ? 3.085 -2.655 -23.827 1.00 76.00 539 GLU A C 1
ATOM 4285 O O . GLU A 1 539 ? 3.136 -1.970 -24.843 1.00 76.00 539 GLU A O 1
ATOM 4290 N N . ASN A 1 540 ? 2.669 -2.157 -22.660 1.00 66.25 540 ASN A N 1
ATOM 4291 C CA . ASN A 1 540 ? 2.109 -0.813 -22.543 1.00 66.25 540 ASN A CA 1
ATOM 4292 C C . ASN A 1 540 ? 3.124 0.305 -22.866 1.00 66.25 540 ASN A C 1
ATOM 4294 O O . ASN A 1 540 ? 2.741 1.316 -23.453 1.00 66.25 540 ASN A O 1
ATOM 4298 N N . ASP A 1 541 ? 4.409 0.144 -22.506 1.00 78.06 541 ASP A N 1
ATOM 4299 C CA . ASP A 1 541 ? 5.446 1.120 -22.888 1.00 78.06 541 ASP A CA 1
ATOM 4300 C C . ASP A 1 541 ? 5.580 1.169 -24.415 1.00 78.06 541 ASP A C 1
ATOM 4302 O O . ASP A 1 541 ? 5.786 2.228 -25.012 1.00 78.06 541 ASP A O 1
ATOM 4306 N N . PHE A 1 542 ? 5.461 0.003 -25.051 1.00 87.88 542 PHE A N 1
ATOM 4307 C CA . PHE A 1 542 ? 5.591 -0.122 -26.488 1.00 87.88 542 PHE A CA 1
ATOM 4308 C C . PHE A 1 542 ? 4.378 0.438 -27.242 1.00 87.88 542 PHE A C 1
ATOM 4310 O O . PHE A 1 542 ? 4.571 1.148 -28.228 1.00 87.88 542 PHE A O 1
ATOM 4317 N N . ASP A 1 543 ? 3.158 0.239 -26.743 1.00 77.06 543 ASP A N 1
ATOM 4318 C CA . ASP A 1 543 ? 1.945 0.869 -27.288 1.00 77.06 543 ASP A CA 1
ATOM 4319 C C . ASP A 1 543 ? 2.038 2.402 -27.285 1.00 77.06 543 ASP A C 1
ATOM 4321 O O . ASP A 1 543 ? 1.681 3.071 -28.255 1.00 77.06 543 ASP A O 1
ATOM 4325 N N . ILE A 1 544 ? 2.605 2.988 -26.232 1.00 73.44 544 ILE A N 1
ATOM 4326 C CA . ILE A 1 544 ? 2.782 4.444 -26.153 1.00 73.44 544 ILE A CA 1
ATOM 4327 C C . ILE A 1 544 ? 3.863 4.920 -27.102 1.00 73.44 544 ILE A C 1
ATOM 4329 O O . ILE A 1 544 ? 3.717 5.960 -27.747 1.00 73.44 544 ILE A O 1
ATOM 4333 N N . PHE A 1 545 ? 4.949 4.162 -27.214 1.00 88.94 545 PHE A N 1
ATOM 4334 C CA . PHE A 1 545 ? 5.957 4.442 -28.217 1.00 88.94 545 PHE A CA 1
ATOM 4335 C C . PHE A 1 545 ? 5.346 4.432 -29.630 1.00 88.94 545 PHE A C 1
ATOM 4337 O O . PHE A 1 545 ? 5.631 5.339 -30.416 1.00 88.94 545 PHE A O 1
ATOM 4344 N N . ILE A 1 546 ? 4.439 3.488 -29.929 1.00 87.31 546 ILE A N 1
ATOM 4345 C CA . ILE A 1 546 ? 3.672 3.453 -31.185 1.00 87.31 546 ILE A CA 1
ATOM 4346 C C . ILE A 1 546 ? 2.857 4.738 -31.366 1.00 87.31 546 ILE A C 1
ATOM 4348 O O . ILE A 1 546 ? 2.956 5.370 -32.422 1.00 87.31 546 ILE A O 1
ATOM 4352 N N . ASP A 1 547 ? 2.107 5.162 -30.348 1.00 80.31 547 ASP A N 1
ATOM 4353 C CA . ASP A 1 547 ? 1.302 6.389 -30.381 1.00 80.31 547 ASP A CA 1
ATOM 4354 C C . ASP A 1 547 ? 2.155 7.643 -30.608 1.00 80.31 547 ASP A C 1
ATOM 4356 O O . ASP A 1 547 ? 1.798 8.523 -31.396 1.00 80.31 547 ASP A O 1
ATOM 4360 N N . LEU A 1 548 ? 3.309 7.736 -29.948 1.00 87.25 548 LEU A N 1
ATOM 4361 C CA . LEU A 1 548 ? 4.246 8.843 -30.126 1.00 87.25 548 LEU A CA 1
ATOM 4362 C C . LEU A 1 548 ? 4.800 8.860 -31.551 1.00 87.25 548 LEU A C 1
ATOM 4364 O O . LEU A 1 548 ? 4.782 9.904 -32.207 1.00 87.25 548 LEU A O 1
ATOM 4368 N N . MET A 1 549 ? 5.224 7.712 -32.080 1.00 93.44 549 MET A N 1
ATOM 4369 C CA . MET A 1 549 ? 5.693 7.628 -33.463 1.00 93.44 549 MET A CA 1
ATOM 4370 C C . MET A 1 549 ? 4.572 7.961 -34.457 1.00 93.44 549 MET A C 1
ATOM 4372 O O . MET A 1 549 ? 4.816 8.662 -35.442 1.00 93.44 549 MET A O 1
ATOM 4376 N N . ALA A 1 550 ? 3.329 7.564 -34.172 1.00 83.38 550 ALA A N 1
ATOM 4377 C CA . ALA A 1 550 ? 2.162 7.938 -34.964 1.00 83.38 550 ALA A CA 1
ATOM 4378 C C . ALA A 1 550 ? 1.908 9.455 -34.937 1.00 83.38 550 ALA A C 1
ATOM 4380 O O . ALA A 1 550 ? 1.693 10.042 -35.997 1.00 83.38 550 ALA A O 1
ATOM 4381 N N . LYS A 1 551 ? 2.008 10.114 -33.774 1.00 83.56 551 LYS A N 1
ATOM 4382 C CA . LYS A 1 551 ? 1.911 11.583 -33.648 1.00 83.56 551 LYS A CA 1
ATOM 4383 C C . LYS A 1 551 ? 3.023 12.295 -34.414 1.00 83.56 551 LYS A C 1
ATOM 4385 O O . LYS A 1 551 ? 2.755 13.240 -35.152 1.00 83.56 551 LYS A O 1
ATOM 4390 N N . ALA A 1 552 ? 4.262 11.818 -34.301 1.00 88.25 552 ALA A N 1
ATOM 4391 C CA . ALA A 1 552 ? 5.390 12.357 -35.056 1.00 88.25 552 ALA A CA 1
ATOM 4392 C C . ALA A 1 552 ? 5.158 12.227 -36.573 1.00 88.25 552 ALA A C 1
ATOM 4394 O O . ALA A 1 552 ? 5.335 13.195 -37.314 1.00 88.25 552 ALA A O 1
ATOM 4395 N N . LYS A 1 553 ? 4.673 11.063 -37.024 1.00 88.31 553 LYS A N 1
ATOM 4396 C CA . LYS A 1 553 ? 4.292 10.803 -38.418 1.00 88.31 553 LYS A CA 1
ATOM 4397 C C . LYS A 1 553 ? 3.154 11.708 -38.893 1.00 88.31 553 LYS A C 1
ATOM 4399 O O . LYS A 1 553 ? 3.248 12.259 -39.988 1.00 88.31 553 LYS A O 1
ATOM 4404 N N . GLN A 1 554 ? 2.101 11.885 -38.093 1.00 83.06 554 GLN A N 1
ATOM 4405 C CA . GLN A 1 554 ? 0.988 12.796 -38.394 1.00 83.06 554 GLN A CA 1
ATOM 4406 C C . GLN A 1 554 ? 1.462 14.251 -38.500 1.00 83.06 554 GLN A C 1
ATOM 4408 O O . GLN A 1 554 ? 1.003 14.981 -39.373 1.00 83.06 554 GLN A O 1
ATOM 4413 N N . ALA A 1 555 ? 2.451 14.641 -37.694 1.00 85.12 555 ALA A N 1
ATOM 4414 C CA . ALA A 1 555 ? 3.128 15.932 -37.783 1.00 85.12 555 ALA A CA 1
ATOM 4415 C C . ALA A 1 555 ? 4.154 16.027 -38.936 1.00 85.12 555 ALA A C 1
ATOM 4417 O O . ALA A 1 555 ? 4.926 16.983 -39.002 1.00 85.12 555 ALA A O 1
ATOM 4418 N N . GLY A 1 556 ? 4.199 15.043 -39.842 1.00 90.62 556 GLY A N 1
ATOM 4419 C CA . GLY A 1 556 ? 5.063 15.043 -41.025 1.00 90.62 556 GLY A CA 1
ATOM 4420 C C . GLY A 1 556 ? 6.509 14.595 -40.784 1.00 90.62 556 GLY A C 1
ATOM 4421 O O . GLY A 1 556 ? 7.310 14.614 -41.721 1.00 90.62 556 GLY A O 1
ATOM 4422 N N . ARG A 1 557 ? 6.869 14.154 -39.572 1.00 93.06 557 ARG A N 1
ATOM 4423 C CA . ARG A 1 557 ? 8.212 13.634 -39.270 1.00 93.06 557 ARG A CA 1
ATOM 4424 C C . ARG A 1 557 ? 8.306 12.187 -39.724 1.00 93.06 557 ARG A C 1
ATOM 4426 O O . ARG A 1 557 ? 7.576 11.336 -39.226 1.00 93.06 557 ARG A O 1
ATOM 4433 N N . LYS A 1 558 ? 9.206 11.894 -40.664 1.00 96.19 558 LYS A N 1
ATOM 4434 C CA . LYS A 1 558 ? 9.466 10.520 -41.141 1.00 96.19 558 LYS A CA 1
ATOM 4435 C C . LYS A 1 558 ? 10.390 9.734 -40.211 1.00 96.19 558 LYS A C 1
ATOM 4437 O O . LYS A 1 558 ? 10.380 8.508 -40.218 1.00 96.19 558 LYS A O 1
ATOM 4442 N N . GLU A 1 559 ? 11.188 10.450 -39.434 1.00 97.25 559 GLU A N 1
ATOM 4443 C CA . GLU A 1 559 ? 12.199 9.910 -38.538 1.00 97.25 559 GLU A CA 1
ATOM 4444 C C . GLU A 1 559 ? 12.484 10.912 -37.414 1.00 97.25 559 GLU A C 1
ATOM 4446 O O . GLU A 1 559 ? 12.259 12.115 -37.583 1.00 97.25 559 GLU A O 1
ATOM 4451 N N . ILE A 1 560 ? 12.982 10.417 -36.283 1.00 97.00 560 ILE A N 1
ATOM 4452 C CA . ILE A 1 560 ? 13.507 11.234 -35.184 1.00 97.00 560 ILE A CA 1
ATOM 4453 C C . ILE A 1 560 ? 14.956 10.827 -34.872 1.00 97.00 560 ILE A C 1
ATOM 4455 O O . ILE A 1 560 ? 15.284 9.644 -34.990 1.00 97.00 560 ILE A O 1
ATOM 4459 N N . PRO A 1 561 ? 15.850 11.756 -34.485 1.00 98.00 561 PRO A N 1
ATOM 4460 C CA . PRO A 1 561 ? 17.201 11.419 -34.043 1.00 98.00 561 PRO A CA 1
ATOM 4461 C C . PRO A 1 561 ? 17.190 10.512 -32.810 1.00 98.00 561 PRO A C 1
ATOM 4463 O O . PRO A 1 561 ? 16.367 10.704 -31.916 1.00 98.00 561 PRO A O 1
ATOM 4466 N N . LEU A 1 562 ? 18.129 9.569 -32.745 1.00 98.12 562 LEU A N 1
ATOM 4467 C CA . LEU A 1 562 ? 18.340 8.677 -31.608 1.00 98.12 562 LEU A CA 1
ATOM 4468 C C . LEU A 1 562 ? 19.797 8.758 -31.144 1.00 98.12 562 LEU A C 1
ATOM 4470 O O . LEU A 1 562 ? 20.710 8.425 -31.894 1.00 98.12 562 LEU A O 1
ATOM 4474 N N . ALA A 1 563 ? 20.008 9.147 -29.890 1.00 96.50 563 ALA A N 1
ATOM 4475 C CA . ALA A 1 563 ? 21.306 9.042 -29.234 1.00 96.50 563 ALA A CA 1
ATOM 4476 C C . ALA A 1 563 ? 21.425 7.703 -28.493 1.00 96.50 563 ALA A C 1
ATOM 4478 O O . ALA A 1 563 ? 20.492 7.278 -27.815 1.00 96.50 563 ALA A O 1
ATOM 4479 N N . ILE A 1 564 ? 22.587 7.056 -28.590 1.00 96.62 564 ILE A N 1
ATOM 4480 C CA . ILE A 1 564 ? 22.901 5.810 -27.878 1.00 96.62 564 ILE A CA 1
ATOM 4481 C C . ILE A 1 564 ? 24.045 6.095 -26.917 1.00 96.62 564 ILE A C 1
ATOM 4483 O O . ILE A 1 564 ? 25.130 6.493 -27.338 1.00 96.62 564 ILE A O 1
ATOM 4487 N N . VAL A 1 565 ? 23.790 5.888 -25.629 1.00 94.88 565 VAL A N 1
ATOM 4488 C CA . VAL A 1 565 ? 24.673 6.278 -24.534 1.00 94.88 565 VAL A CA 1
ATOM 4489 C C . VAL A 1 565 ? 25.038 5.061 -23.712 1.00 94.88 565 VAL A C 1
ATOM 4491 O O . VAL A 1 565 ? 24.176 4.395 -23.135 1.00 94.88 565 VAL A O 1
ATOM 4494 N N . TYR A 1 566 ? 26.336 4.805 -23.619 1.00 93.62 566 TYR A N 1
ATOM 4495 C CA . TYR A 1 566 ? 26.872 3.750 -22.780 1.00 93.62 566 TYR A CA 1
ATOM 4496 C C . TYR A 1 566 ? 27.691 4.326 -21.635 1.00 93.62 566 TYR A C 1
ATOM 4498 O O . TYR A 1 566 ? 28.522 5.208 -21.838 1.00 93.62 566 TYR A O 1
ATOM 4506 N N . SER A 1 567 ? 27.483 3.782 -20.440 1.00 87.88 567 SER A N 1
ATOM 4507 C CA . SER A 1 567 ? 28.383 3.957 -19.301 1.00 87.88 567 SER A CA 1
ATOM 4508 C C . SER A 1 567 ? 28.982 2.608 -18.932 1.00 87.88 567 SER A C 1
ATOM 4510 O O . SER A 1 567 ? 28.247 1.642 -18.752 1.00 87.88 567 SER A O 1
ATOM 4512 N N . ASP A 1 568 ? 30.302 2.518 -18.807 1.00 77.75 568 ASP A N 1
ATOM 4513 C CA . ASP A 1 568 ? 30.953 1.275 -18.391 1.00 77.75 568 ASP A CA 1
ATOM 4514 C C . ASP A 1 568 ? 31.039 1.211 -16.864 1.00 77.75 568 ASP A C 1
ATOM 4516 O O . ASP A 1 568 ? 31.473 2.167 -16.209 1.00 77.75 568 ASP A O 1
ATOM 4520 N N . SER A 1 569 ? 30.648 0.075 -16.276 1.00 53.88 569 SER A N 1
ATOM 4521 C CA . SER A 1 569 ? 30.831 -0.182 -14.845 1.00 53.88 569 SER A CA 1
ATOM 4522 C C . SER A 1 569 ? 32.328 -0.361 -14.538 1.00 53.88 569 SER A C 1
ATOM 4524 O O . SER A 1 569 ? 32.837 -1.478 -14.471 1.00 53.88 569 SER A O 1
ATOM 4526 N N . GLY A 1 570 ? 33.044 0.758 -14.423 1.00 47.69 570 GLY A N 1
ATOM 4527 C CA . GLY A 1 570 ? 34.493 0.816 -14.210 1.00 47.69 570 GLY A CA 1
ATOM 4528 C C . GLY A 1 570 ? 35.114 2.208 -14.378 1.00 47.69 570 GLY A C 1
ATOM 4529 O O . GLY A 1 570 ? 36.184 2.457 -13.830 1.00 47.69 570 GLY A O 1
ATOM 4530 N N . SER A 1 571 ? 34.446 3.148 -15.055 1.00 38.09 571 SER A N 1
ATOM 4531 C CA . SER A 1 571 ? 34.951 4.513 -15.260 1.00 38.09 571 SER A CA 1
ATOM 4532 C C . SER A 1 571 ? 33.998 5.555 -14.669 1.00 38.09 571 SER A C 1
ATOM 4534 O O . SER A 1 571 ? 33.048 5.993 -15.317 1.00 38.09 571 SER A O 1
ATOM 4536 N N . ARG A 1 572 ? 34.261 5.993 -13.431 1.00 37.88 572 ARG A N 1
ATOM 4537 C CA . ARG A 1 572 ? 33.741 7.280 -12.946 1.00 37.88 572 ARG A CA 1
ATOM 4538 C C . ARG A 1 572 ? 34.528 8.388 -13.652 1.00 37.88 572 ARG A C 1
ATOM 4540 O O . ARG A 1 572 ? 35.722 8.502 -13.395 1.00 37.88 572 ARG A O 1
ATOM 4547 N N . GLY A 1 573 ? 33.877 9.197 -14.492 1.00 38.12 573 GLY A N 1
ATOM 4548 C CA . GLY A 1 573 ? 34.351 10.573 -14.696 1.00 38.12 573 GLY A CA 1
ATOM 4549 C C . GLY A 1 573 ? 34.348 11.211 -16.087 1.00 38.12 573 GLY A C 1
ATOM 4550 O O . GLY A 1 573 ? 34.920 12.283 -16.178 1.00 38.12 573 GLY A O 1
ATOM 4551 N N . TYR A 1 574 ? 33.754 10.650 -17.148 1.00 37.81 574 TYR A N 1
ATOM 4552 C CA . TYR A 1 574 ? 33.847 11.297 -18.481 1.00 37.81 574 TYR A CA 1
ATOM 4553 C C . TYR A 1 574 ? 32.539 11.503 -19.254 1.00 37.81 574 TYR A C 1
ATOM 4555 O O . TYR A 1 574 ? 32.569 12.103 -20.325 1.00 37.81 574 TYR A O 1
ATOM 4563 N N . ALA A 1 575 ? 31.394 11.040 -18.748 1.00 41.78 575 ALA A N 1
ATOM 4564 C CA . ALA A 1 575 ? 30.150 11.132 -19.510 1.00 41.78 575 ALA A CA 1
ATOM 4565 C C . ALA A 1 575 ? 29.557 12.552 -19.524 1.00 41.78 575 ALA A C 1
ATOM 4567 O O . ALA A 1 575 ? 29.020 12.945 -20.550 1.00 41.78 575 ALA A O 1
ATOM 4568 N N . ASP A 1 576 ? 29.686 13.335 -18.449 1.00 39.50 576 ASP A N 1
ATOM 4569 C CA . ASP A 1 576 ? 28.857 14.538 -18.258 1.00 39.50 576 ASP A CA 1
ATOM 4570 C C . ASP A 1 576 ? 29.329 15.783 -19.046 1.00 39.50 576 ASP A C 1
ATOM 4572 O O . ASP A 1 576 ? 28.498 16.579 -19.473 1.00 39.50 576 ASP A O 1
ATOM 4576 N N . GLU A 1 577 ? 30.627 15.932 -19.346 1.00 36.66 577 GLU A N 1
ATOM 4577 C CA . GLU A 1 577 ? 31.168 17.135 -20.023 1.00 36.66 577 GLU A CA 1
ATOM 4578 C C . GLU A 1 577 ? 31.011 17.133 -21.559 1.00 36.66 577 GLU A C 1
ATOM 4580 O O . GLU A 1 577 ? 31.069 18.183 -22.199 1.00 36.66 577 GLU A O 1
ATOM 4585 N N . TRP A 1 578 ? 30.809 15.968 -22.186 1.00 41.06 578 TRP A N 1
ATOM 4586 C CA . TRP A 1 578 ? 30.650 15.873 -23.647 1.00 41.06 578 TRP A CA 1
ATOM 4587 C C . TRP A 1 578 ? 29.218 16.212 -24.106 1.00 41.06 578 TRP A C 1
ATOM 4589 O O . TRP A 1 578 ? 29.018 16.670 -25.232 1.00 41.06 578 TRP A O 1
ATOM 4599 N N . TRP A 1 579 ? 28.227 16.040 -23.220 1.00 42.56 579 TRP A N 1
ATOM 4600 C CA . TRP A 1 579 ? 26.803 16.241 -23.515 1.00 42.56 579 TRP A CA 1
ATOM 4601 C C . TRP A 1 579 ? 26.407 17.705 -23.700 1.00 42.56 579 TRP A C 1
ATOM 4603 O O . TRP A 1 579 ? 25.658 18.003 -24.630 1.00 42.56 579 TRP A O 1
ATOM 4613 N N . GLU A 1 580 ? 26.924 18.623 -22.879 1.00 39.31 580 GLU A N 1
ATOM 4614 C CA . GLU A 1 580 ? 26.577 20.050 -22.992 1.00 39.31 580 GLU A CA 1
ATOM 4615 C C . GLU A 1 580 ? 27.022 20.641 -24.340 1.00 39.31 580 GLU A C 1
ATOM 4617 O O . GLU A 1 580 ? 26.295 21.411 -24.967 1.00 39.31 580 GLU A O 1
ATOM 4622 N N . LYS A 1 581 ? 28.158 20.170 -24.865 1.00 37.50 581 LYS A N 1
ATOM 4623 C CA . LYS A 1 581 ? 28.741 20.661 -26.119 1.00 37.50 581 LYS A CA 1
ATOM 4624 C C . LYS A 1 581 ? 27.959 20.244 -27.370 1.00 37.50 581 LYS A C 1
ATOM 4626 O O . LYS A 1 581 ? 27.851 21.016 -28.320 1.00 37.50 581 LYS A O 1
ATOM 4631 N N . LEU A 1 582 ? 27.385 19.037 -27.378 1.00 41.66 582 LEU A N 1
ATOM 4632 C CA . LEU A 1 582 ? 26.652 18.514 -28.539 1.00 41.66 582 LEU A CA 1
ATOM 4633 C C . LEU A 1 582 ? 25.254 19.143 -28.688 1.00 41.66 582 LEU A C 1
ATOM 4635 O O . LEU A 1 582 ? 24.730 19.239 -29.800 1.00 41.66 582 LEU A O 1
ATOM 4639 N N . PHE A 1 583 ? 24.661 19.589 -27.575 1.00 46.38 583 PHE A N 1
ATOM 4640 C CA . PHE A 1 583 ? 23.388 20.315 -27.563 1.00 46.38 583 PHE A CA 1
ATOM 4641 C C . PHE A 1 583 ? 23.536 21.774 -28.022 1.00 46.38 583 PHE A C 1
ATOM 4643 O O . PHE A 1 583 ? 22.648 22.284 -28.709 1.00 46.38 583 PHE A O 1
ATOM 4650 N N . GLU A 1 584 ? 24.659 22.433 -27.720 1.00 42.06 584 GLU A N 1
ATOM 4651 C CA . GLU A 1 584 ? 24.935 23.794 -28.201 1.00 42.06 584 GLU A CA 1
ATOM 4652 C C . GLU A 1 584 ? 25.178 23.854 -29.714 1.00 42.06 584 GLU A C 1
ATOM 4654 O O . GLU A 1 584 ? 24.668 24.755 -30.381 1.00 42.06 584 GLU A O 1
ATOM 4659 N N . GLU A 1 585 ? 25.860 22.862 -30.293 1.00 37.16 585 GLU A N 1
ATOM 4660 C CA . GLU A 1 585 ? 26.133 22.835 -31.737 1.00 37.16 585 GLU A CA 1
ATOM 4661 C C . GLU A 1 585 ? 24.894 22.476 -32.586 1.00 37.16 585 GLU A C 1
ATOM 4663 O O . GLU A 1 585 ? 24.769 22.932 -33.725 1.00 37.16 585 GLU A O 1
ATOM 4668 N N . ARG A 1 586 ? 23.929 21.713 -32.046 1.00 42.38 586 ARG A N 1
ATOM 4669 C CA . ARG A 1 586 ? 22.724 21.271 -32.786 1.00 42.38 586 ARG A CA 1
ATOM 4670 C C . ARG A 1 586 ? 21.531 22.234 -32.720 1.00 42.38 586 ARG A C 1
ATOM 4672 O O . ARG A 1 586 ? 20.576 22.046 -33.470 1.00 42.38 586 ARG A O 1
ATOM 4679 N N . ARG A 1 587 ? 21.597 23.313 -31.927 1.00 38.38 587 ARG A N 1
ATOM 4680 C CA . ARG A 1 587 ? 20.618 24.425 -31.974 1.00 38.38 587 ARG A CA 1
ATOM 4681 C C . ARG A 1 587 ? 20.675 25.241 -33.276 1.00 38.38 587 ARG A C 1
ATOM 4683 O O . ARG A 1 587 ? 19.772 26.032 -33.522 1.00 38.38 587 ARG A O 1
ATOM 4690 N N . LEU A 1 588 ? 21.716 25.064 -34.094 1.00 29.14 588 LEU A N 1
ATOM 4691 C CA . LEU A 1 588 ? 21.971 25.871 -35.293 1.00 29.14 588 LEU A CA 1
ATOM 4692 C C . LEU A 1 588 ? 21.557 25.208 -36.619 1.00 29.14 588 LEU A C 1
ATOM 4694 O O . LEU A 1 588 ? 21.752 25.810 -37.673 1.00 29.14 588 LEU A O 1
ATOM 4698 N N . VAL A 1 589 ? 20.979 24.001 -36.598 1.00 31.94 589 VAL A N 1
ATOM 4699 C CA . VAL A 1 589 ? 20.521 23.305 -37.817 1.00 31.94 589 VAL A CA 1
ATOM 4700 C C . VAL A 1 589 ? 19.126 22.701 -37.610 1.00 31.94 589 VAL A C 1
ATOM 4702 O O . VAL A 1 589 ? 18.960 21.484 -37.642 1.00 31.94 589 VAL A O 1
ATOM 4705 N N . ILE A 1 590 ? 18.126 23.556 -37.375 1.00 27.95 590 ILE A N 1
ATOM 4706 C CA . ILE A 1 590 ? 16.697 23.287 -37.624 1.00 27.95 590 ILE A CA 1
ATOM 4707 C C . ILE A 1 590 ? 16.080 24.548 -38.221 1.00 27.95 590 ILE A C 1
ATOM 4709 O O . ILE A 1 590 ? 16.310 25.631 -37.636 1.00 27.95 590 ILE A O 1
#